Protein AF-A0A1V5XHZ7-F1 (afdb_monomer)

Radius of gyration: 40.71 Å; Cα contacts (8 Å, |Δi|>4): 1053; chains: 1; bounding box: 99×70×118 Å

Structure (mmCIF, N/CA/C/O backbone):
data_AF-A0A1V5XHZ7-F1
#
_entry.id   AF-A0A1V5XHZ7-F1
#
loop_
_atom_site.group_PDB
_atom_site.id
_atom_site.type_symbol
_atom_site.label_atom_id
_atom_site.label_alt_id
_atom_site.label_comp_id
_atom_site.label_asym_id
_atom_site.label_entity_id
_atom_site.label_seq_id
_atom_site.pdbx_PDB_ins_code
_atom_site.Cartn_x
_atom_site.Cartn_y
_atom_site.Cartn_z
_atom_site.occupancy
_atom_site.B_iso_or_equiv
_atom_site.auth_seq_id
_atom_site.auth_comp_id
_atom_site.auth_asym_id
_atom_site.auth_atom_id
_atom_site.pdbx_PDB_model_num
ATOM 1 N N . MET A 1 1 ? -39.349 9.973 28.397 1.00 45.41 1 MET A N 1
ATOM 2 C CA . MET A 1 1 ? -38.294 10.112 27.372 1.00 45.41 1 MET A CA 1
ATOM 3 C C . MET A 1 1 ? -36.966 10.119 28.105 1.00 45.41 1 MET A C 1
ATOM 5 O O . MET A 1 1 ? -36.845 10.877 29.059 1.00 45.41 1 MET A O 1
ATOM 9 N N . SER A 1 2 ? -36.034 9.236 27.753 1.00 59.47 2 SER A N 1
ATOM 10 C CA . SER A 1 2 ? -34.676 9.248 28.309 1.00 59.47 2 SER A CA 1
ATOM 11 C C . SER A 1 2 ? -33.968 10.544 27.905 1.00 59.47 2 SER A C 1
ATOM 13 O O . SER A 1 2 ? -34.067 10.962 26.751 1.00 59.47 2 SER A O 1
ATOM 15 N N . LYS A 1 3 ? -33.301 11.202 28.858 1.00 76.62 3 LYS A N 1
ATOM 16 C CA . LYS A 1 3 ? -32.511 12.414 28.608 1.00 76.62 3 LYS A CA 1
ATOM 17 C C . LYS A 1 3 ? -31.361 12.062 27.656 1.00 76.62 3 LYS A C 1
ATOM 19 O O . LYS A 1 3 ? -30.705 11.044 27.858 1.00 76.62 3 LYS A O 1
ATOM 24 N N . LYS A 1 4 ? -31.175 12.858 26.599 1.00 82.38 4 LYS A N 1
ATOM 25 C CA . LYS A 1 4 ? -30.063 12.712 25.648 1.00 82.38 4 LYS A CA 1
ATOM 26 C C . LYS A 1 4 ? -28.879 13.544 26.131 1.00 82.38 4 LYS A C 1
ATOM 28 O O . LYS A 1 4 ? -29.085 14.640 26.654 1.00 82.38 4 LYS A O 1
ATOM 33 N N . TYR A 1 5 ? -27.671 13.032 25.934 1.00 84.88 5 TYR A N 1
ATOM 34 C CA . TYR A 1 5 ? -26.432 13.706 26.316 1.00 84.88 5 TYR A CA 1
ATOM 35 C C . TYR A 1 5 ? -25.503 13.812 25.112 1.00 84.88 5 TYR A C 1
ATOM 37 O O . TYR A 1 5 ? -25.312 12.839 24.392 1.00 84.88 5 TYR A O 1
ATOM 45 N N . ASP A 1 6 ? -24.874 14.971 24.927 1.00 80.25 6 ASP A N 1
ATOM 46 C CA . ASP A 1 6 ? -23.949 15.185 23.805 1.00 80.25 6 ASP A CA 1
ATOM 47 C C . ASP A 1 6 ? -22.557 14.579 24.060 1.00 80.25 6 ASP A C 1
ATOM 49 O O . ASP A 1 6 ? -21.794 14.327 23.127 1.00 80.25 6 ASP A O 1
ATOM 53 N N . THR A 1 7 ? -22.190 14.363 25.329 1.00 87.19 7 THR A N 1
ATOM 54 C CA . THR A 1 7 ? -20.876 13.836 25.726 1.00 87.19 7 THR A CA 1
ATOM 55 C C . THR A 1 7 ? -20.964 12.953 26.966 1.00 87.19 7 THR A C 1
ATOM 57 O O . THR A 1 7 ? -21.851 13.122 27.806 1.00 87.19 7 THR A O 1
ATOM 60 N N . PHE A 1 8 ? -19.986 12.056 27.131 1.00 89.88 8 PHE A N 1
ATOM 61 C CA . PHE A 1 8 ? -19.847 11.265 28.355 1.00 89.88 8 PHE A CA 1
ATOM 62 C C . PHE A 1 8 ? -19.618 12.137 29.596 1.00 89.88 8 PHE A C 1
ATOM 64 O O . PHE A 1 8 ? -20.150 11.830 30.658 1.00 89.88 8 PHE A O 1
ATOM 71 N N . SER A 1 9 ? -18.898 13.257 29.462 1.00 91.94 9 SER A N 1
ATOM 72 C CA . SER A 1 9 ? -18.731 14.232 30.546 1.00 91.94 9 SER A CA 1
ATOM 73 C C . SER A 1 9 ? -20.078 14.775 31.025 1.00 91.94 9 SER A C 1
ATOM 75 O O . SER A 1 9 ? -20.360 14.705 32.215 1.00 91.94 9 SER A O 1
ATOM 77 N N . ALA A 1 10 ? -20.942 15.222 30.106 1.00 90.88 10 ALA A N 1
ATOM 78 C CA . ALA A 1 10 ? -22.274 15.730 30.448 1.00 90.88 10 ALA A CA 1
ATOM 79 C C . ALA A 1 10 ? -23.165 14.647 31.082 1.00 90.88 10 ALA A C 1
ATOM 81 O O . ALA A 1 10 ? -23.941 14.925 31.993 1.00 90.88 10 ALA A O 1
ATOM 82 N N . TYR A 1 11 ? -23.035 13.398 30.623 1.00 91.81 11 TYR A N 1
ATOM 83 C CA . TYR A 1 11 ? -23.713 12.258 31.237 1.00 91.81 11 TYR A CA 1
ATOM 84 C C . TYR A 1 11 ? -23.243 12.022 32.684 1.00 91.81 11 TYR A C 1
ATOM 86 O O . TYR A 1 11 ? -24.068 11.843 33.579 1.00 91.81 11 TYR A O 1
ATOM 94 N N . LEU A 1 12 ? -21.930 12.049 32.939 1.00 93.06 12 LEU A N 1
ATOM 95 C CA . LEU A 1 12 ? -21.376 11.886 34.287 1.00 93.06 12 LEU A CA 1
ATOM 96 C C . LEU A 1 12 ? -21.753 13.044 35.221 1.00 93.06 12 LEU A C 1
ATOM 98 O O . LEU A 1 12 ? -22.102 12.786 36.373 1.00 93.06 12 LEU A O 1
ATOM 102 N N . GLU A 1 13 ? -21.707 14.288 34.734 1.00 92.56 13 GLU A N 1
ATOM 103 C CA . GLU A 1 13 ? -22.098 15.485 35.495 1.00 92.56 13 GLU A CA 1
ATOM 104 C C . GLU A 1 13 ? -23.548 15.423 35.966 1.00 92.56 13 GLU A C 1
ATOM 106 O O . GLU A 1 13 ? -23.842 15.895 37.053 1.00 92.56 13 GLU A O 1
ATOM 111 N N . ASP A 1 14 ? -24.444 14.819 35.189 1.00 92.19 14 ASP A N 1
ATOM 112 C CA . ASP A 1 14 ? -25.862 14.738 35.534 1.00 92.19 14 ASP A CA 1
ATOM 113 C C . ASP A 1 14 ? -26.191 13.490 36.367 1.00 92.19 14 ASP A C 1
ATOM 115 O O . ASP A 1 14 ? -26.808 13.576 37.428 1.00 92.19 14 ASP A O 1
ATOM 119 N N . VAL A 1 15 ? -25.759 12.309 35.914 1.00 92.88 15 VAL A N 1
ATOM 120 C CA . VAL A 1 15 ? -26.162 11.027 36.519 1.00 92.88 15 VAL A CA 1
ATOM 121 C C . VAL A 1 15 ? -25.348 10.700 37.772 1.00 92.88 15 VAL A C 1
ATOM 123 O O . VAL A 1 15 ? -25.866 10.096 38.713 1.00 92.88 15 VAL A O 1
ATOM 126 N N . TYR A 1 16 ? -24.077 11.110 37.813 1.00 94.06 16 TYR A N 1
ATOM 127 C CA . TYR A 1 16 ? -23.138 10.784 38.891 1.00 94.06 16 TYR A CA 1
ATOM 128 C C . TYR A 1 16 ? -22.753 11.997 39.750 1.00 94.06 16 TYR A C 1
ATOM 130 O O . TYR A 1 16 ? -21.851 11.877 40.587 1.00 94.06 16 TYR A O 1
ATOM 138 N N . TYR A 1 17 ? -23.479 13.120 39.623 1.00 95.25 17 TYR A N 1
ATOM 139 C CA . TYR A 1 17 ? -23.214 14.385 40.321 1.00 95.25 17 TYR A CA 1
ATOM 140 C C . TYR A 1 17 ? -22.891 14.196 41.808 1.00 95.25 17 TYR A C 1
ATOM 142 O O . TYR A 1 17 ? -21.782 14.471 42.258 1.00 95.25 17 TYR A O 1
ATOM 150 N N . ASN A 1 18 ? -23.840 13.639 42.569 1.00 95.44 18 ASN A N 1
ATOM 151 C CA . ASN A 1 18 ? -23.733 13.505 44.026 1.00 95.44 18 ASN A CA 1
ATOM 152 C C . ASN A 1 18 ? -22.539 12.644 44.459 1.00 95.44 18 ASN A C 1
ATOM 154 O O . ASN A 1 18 ? -21.919 12.890 45.495 1.00 95.44 18 ASN A O 1
ATOM 158 N N . GLN A 1 19 ? -22.218 11.615 43.674 1.00 95.44 19 GLN A N 1
ATOM 159 C CA . GLN A 1 19 ? -21.142 10.687 44.000 1.00 95.44 19 GLN A CA 1
ATOM 160 C C . GLN A 1 19 ? -19.781 11.344 43.754 1.00 95.44 19 GLN A C 1
ATOM 162 O O . GLN A 1 19 ? -18.896 11.248 44.603 1.00 95.44 19 GLN A O 1
ATOM 167 N N . LEU A 1 20 ? -19.635 12.067 42.639 1.00 95.06 20 LEU A N 1
ATOM 168 C CA . LEU A 1 20 ? -18.445 12.864 42.338 1.00 95.06 20 LEU A CA 1
ATOM 169 C C . LEU A 1 20 ? -18.274 14.003 43.352 1.00 95.06 20 LEU A C 1
ATOM 171 O O . LEU A 1 20 ? -17.201 14.126 43.943 1.00 95.06 20 LEU A O 1
ATOM 175 N N . PHE A 1 21 ? -19.345 14.744 43.650 1.00 96.00 21 PHE A N 1
ATOM 176 C CA . PHE A 1 21 ? -19.362 15.809 44.656 1.00 96.00 21 PHE A CA 1
ATOM 177 C C . PHE A 1 21 ? -18.868 15.301 46.018 1.00 96.00 21 PHE A C 1
ATOM 179 O O . PHE A 1 21 ? -17.990 15.899 46.639 1.00 96.00 21 PHE A O 1
ATOM 186 N N . SER A 1 22 ? -19.359 14.139 46.465 1.00 94.88 22 SER A N 1
ATOM 187 C CA . SER A 1 22 ? -18.933 13.516 47.725 1.00 94.88 22 SER A CA 1
ATOM 188 C C . SER A 1 22 ? -17.442 13.155 47.741 1.00 94.88 22 SER A C 1
ATOM 190 O O . SER A 1 22 ? -16.767 13.360 48.756 1.00 94.88 22 SER A O 1
ATOM 192 N N . LYS A 1 23 ? -16.898 12.650 46.625 1.00 94.88 23 LYS A N 1
ATOM 193 C CA . LYS A 1 23 ? -15.469 12.317 46.498 1.00 94.88 23 LYS A CA 1
ATOM 194 C C . LYS A 1 23 ? -14.585 13.560 46.522 1.00 94.88 23 LYS A C 1
ATOM 196 O O . LYS A 1 23 ? -13.562 13.547 47.204 1.00 94.88 23 LYS A O 1
ATOM 201 N N . ILE A 1 24 ? -14.998 14.625 45.837 1.00 94.56 24 ILE A N 1
ATOM 202 C CA . ILE A 1 24 ? -14.293 15.912 45.821 1.00 94.56 24 ILE A CA 1
ATOM 203 C C . ILE A 1 24 ? -14.325 16.545 47.214 1.00 94.56 24 ILE A C 1
ATOM 205 O O . ILE A 1 24 ? -13.273 16.874 47.757 1.00 94.56 24 ILE A O 1
ATOM 209 N N . LYS A 1 25 ? -15.503 16.624 47.847 1.00 94.19 25 LYS A N 1
ATOM 210 C CA . LYS A 1 25 ? -15.659 17.168 49.206 1.00 94.19 25 LYS A CA 1
ATOM 211 C C . LYS A 1 25 ? -14.789 16.419 50.218 1.00 94.19 25 LYS A C 1
ATOM 213 O O . LYS A 1 25 ? -14.113 17.037 51.036 1.00 94.19 25 LYS A O 1
ATOM 218 N N . SER A 1 26 ? -14.748 15.089 50.119 1.00 93.12 26 SER A N 1
ATOM 219 C CA . SER A 1 26 ? -13.897 14.242 50.962 1.00 93.12 26 SER A CA 1
ATOM 220 C C . SER A 1 26 ? -12.403 14.504 50.733 1.00 93.12 26 SER A C 1
ATOM 222 O O . SER A 1 26 ? -11.620 14.474 51.680 1.00 93.12 26 SER A O 1
ATOM 224 N N . TYR A 1 27 ? -11.985 14.768 49.493 1.00 93.06 27 TYR A N 1
ATOM 225 C CA . TYR A 1 27 ? -10.601 15.128 49.190 1.00 93.06 27 TYR A CA 1
ATOM 226 C C . TYR A 1 27 ? -10.213 16.487 49.771 1.00 93.06 27 TYR A C 1
ATOM 228 O O . TYR A 1 27 ? -9.168 16.572 50.416 1.00 93.06 27 TYR A O 1
ATOM 236 N N . LEU A 1 28 ? -11.062 17.508 49.604 1.00 91.19 28 LEU A N 1
ATOM 237 C CA . LEU A 1 28 ? -10.835 18.843 50.165 1.00 91.19 28 LEU A CA 1
ATOM 238 C C . LEU A 1 28 ? -10.710 18.787 51.690 1.00 91.19 28 LEU A C 1
ATOM 240 O O . LEU A 1 28 ? -9.737 19.293 52.239 1.00 91.19 28 LEU A O 1
ATOM 244 N N . TYR A 1 29 ? -11.625 18.084 52.366 1.00 89.31 29 TYR A N 1
ATOM 245 C CA . TYR A 1 29 ? -11.592 17.934 53.823 1.00 89.31 29 TYR A CA 1
ATOM 246 C C . TYR A 1 29 ? -10.293 17.278 54.321 1.00 89.31 29 TYR A C 1
ATOM 248 O O . TYR A 1 29 ? -9.683 17.738 55.282 1.00 89.31 29 TYR A O 1
ATOM 256 N N . ASN A 1 30 ? -9.829 16.225 53.643 1.00 88.69 30 ASN A N 1
ATOM 257 C CA . ASN A 1 30 ? -8.633 15.486 54.056 1.00 88.69 30 ASN A CA 1
ATOM 258 C C . ASN A 1 30 ? -7.310 16.187 53.696 1.00 88.69 30 ASN A C 1
ATOM 260 O O . ASN A 1 30 ? -6.269 15.823 54.244 1.00 88.69 30 ASN A O 1
ATOM 264 N N . ASN A 1 31 ? -7.323 17.156 52.772 1.00 87.38 31 ASN A N 1
ATOM 265 C CA . ASN A 1 31 ? -6.112 17.796 52.244 1.00 87.38 31 ASN A CA 1
ATOM 266 C C . ASN A 1 31 ? -6.076 19.320 52.426 1.00 87.38 31 ASN A C 1
ATOM 268 O O . ASN A 1 31 ? -5.129 19.943 51.952 1.00 87.38 31 ASN A O 1
ATOM 272 N N . GLN A 1 32 ? -7.032 19.916 53.147 1.00 78.88 32 GLN A N 1
ATOM 273 C CA . GLN A 1 32 ? -7.149 21.370 53.328 1.00 78.88 32 GLN A CA 1
ATOM 274 C C . GLN A 1 32 ? -5.821 22.039 53.724 1.00 78.88 32 GLN A C 1
ATOM 276 O O . GLN A 1 32 ? -5.441 23.040 53.135 1.00 78.88 32 GLN A O 1
ATOM 281 N N . GLY A 1 33 ? -5.064 21.451 54.658 1.00 76.88 33 GLY A N 1
ATOM 282 C CA . GLY A 1 33 ? -3.782 22.009 55.117 1.00 76.88 33 GLY A CA 1
ATOM 283 C C . GLY A 1 33 ? -2.599 21.862 54.148 1.00 76.88 33 GLY A C 1
ATOM 284 O O . GLY A 1 33 ? -1.505 22.318 54.465 1.00 76.88 33 GLY A O 1
ATOM 285 N N . ARG A 1 34 ? -2.773 21.181 53.008 1.00 82.12 34 ARG A N 1
ATOM 286 C CA . ARG A 1 34 ? -1.736 20.985 51.974 1.00 82.12 34 ARG A CA 1
ATOM 287 C C . ARG A 1 34 ? -2.041 21.721 50.672 1.00 82.12 34 ARG A C 1
ATOM 289 O O . ARG A 1 34 ? -1.159 21.808 49.825 1.00 82.12 34 ARG A O 1
ATOM 296 N N . MET A 1 35 ? -3.274 22.188 50.494 1.00 82.31 35 MET A N 1
ATOM 297 C CA . MET A 1 35 ? -3.708 22.868 49.279 1.00 82.31 35 MET A CA 1
ATOM 298 C C . MET A 1 35 ? -3.487 24.373 49.423 1.00 82.31 35 MET A C 1
ATOM 300 O O . MET A 1 35 ? -3.875 24.958 50.431 1.00 82.31 35 MET A O 1
ATOM 304 N N . ASP A 1 36 ? -2.898 25.004 48.409 1.00 83.44 36 ASP A N 1
ATOM 305 C CA . ASP A 1 36 ? -2.856 26.464 48.325 1.00 83.44 36 ASP A CA 1
ATOM 306 C C . ASP A 1 36 ? -4.180 26.972 47.747 1.00 83.44 36 ASP A C 1
ATOM 308 O O . ASP A 1 36 ? -4.383 27.005 46.535 1.00 83.44 36 ASP A O 1
ATOM 312 N N . LEU A 1 37 ? -5.115 27.281 48.645 1.00 85.38 37 LEU A N 1
ATOM 313 C CA . LEU A 1 37 ? -6.433 27.835 48.321 1.00 85.38 37 LEU A CA 1
ATOM 314 C C . LEU A 1 37 ? -6.511 29.335 48.632 1.00 85.38 37 LEU A C 1
ATOM 316 O O . LEU A 1 37 ? -7.604 29.888 48.695 1.00 85.38 37 LEU A O 1
ATOM 320 N N . SER A 1 38 ? -5.373 29.986 48.885 1.00 85.19 38 SER A N 1
ATOM 321 C CA . SER A 1 38 ? -5.339 31.391 49.279 1.00 85.19 38 SER A CA 1
ATOM 322 C C . SER A 1 38 ? -5.752 32.314 48.126 1.00 85.19 38 SER A C 1
ATOM 324 O O . SER A 1 38 ? -5.440 32.072 46.960 1.00 85.19 38 SER A O 1
ATOM 326 N N . THR A 1 39 ? -6.450 33.404 48.444 1.00 87.69 39 THR A N 1
ATOM 327 C CA . THR A 1 39 ? -6.764 34.468 47.479 1.00 87.69 39 THR A CA 1
ATOM 328 C C . THR A 1 39 ? -6.309 35.825 48.000 1.00 87.69 39 THR A C 1
ATOM 330 O O . THR A 1 39 ? -5.878 35.980 49.146 1.00 87.69 39 THR A O 1
ATOM 333 N N . SER A 1 40 ? -6.403 36.862 47.162 1.00 85.81 40 SER A N 1
ATOM 334 C CA . SER A 1 40 ? -6.076 38.226 47.587 1.00 85.81 40 SER A CA 1
ATOM 335 C C . SER A 1 40 ? -6.989 38.757 48.698 1.00 85.81 40 SER A C 1
ATOM 337 O O . SER A 1 40 ? -6.543 39.611 49.470 1.00 85.81 40 SER A O 1
ATOM 339 N N . ALA A 1 41 ? -8.239 38.281 48.760 1.00 85.38 41 ALA A N 1
ATOM 340 C CA . ALA A 1 41 ? -9.219 38.646 49.784 1.00 85.38 41 ALA A CA 1
ATOM 341 C C . ALA A 1 41 ? -9.085 37.768 51.040 1.00 85.38 41 ALA A C 1
ATOM 343 O O . ALA A 1 41 ? -9.129 38.278 52.160 1.00 85.38 41 ALA A O 1
ATOM 344 N N . VAL A 1 42 ? -8.816 36.466 50.862 1.00 87.38 42 VAL A N 1
ATOM 345 C CA . VAL A 1 42 ? -8.682 35.492 51.956 1.00 87.38 42 VAL A CA 1
ATOM 346 C C . VAL A 1 42 ? -7.303 34.808 51.901 1.00 87.38 42 VAL A C 1
ATOM 348 O O . VAL A 1 42 ? -7.167 33.729 51.324 1.00 87.38 42 VAL A O 1
ATOM 351 N N . PRO A 1 43 ? -6.252 35.412 52.498 1.00 84.00 43 PRO A N 1
ATOM 352 C CA . PRO A 1 43 ? -4.900 34.848 52.456 1.00 84.00 43 PRO A CA 1
ATOM 353 C C . PRO A 1 43 ? -4.717 33.581 53.304 1.00 84.00 43 PRO A C 1
ATOM 355 O O . PRO A 1 43 ? -3.845 32.776 53.000 1.00 84.00 43 PRO A O 1
ATOM 358 N N . ASP A 1 44 ? -5.511 33.419 54.368 1.00 84.75 44 ASP A N 1
ATOM 359 C CA . ASP A 1 44 ? -5.467 32.270 55.286 1.00 84.75 44 ASP A CA 1
ATOM 360 C C . ASP A 1 44 ? -6.897 31.739 55.529 1.00 84.75 44 ASP A C 1
ATOM 362 O O . ASP A 1 44 ? -7.601 32.219 56.431 1.00 84.75 44 ASP A O 1
ATOM 366 N N . PRO A 1 45 ? -7.389 30.828 54.665 1.00 85.44 45 PRO A N 1
ATOM 367 C CA . PRO A 1 45 ? -8.752 30.305 54.740 1.00 85.44 45 PRO A CA 1
ATOM 368 C C . PRO A 1 45 ? -8.985 29.447 55.991 1.00 85.44 45 PRO A C 1
ATOM 370 O O . PRO A 1 45 ? -8.357 28.404 56.168 1.00 85.44 45 PRO A O 1
ATOM 373 N N . SER A 1 46 ? -9.948 29.831 56.835 1.00 85.94 46 SER A N 1
ATOM 374 C CA . SER A 1 46 ? -10.371 29.028 57.995 1.00 85.94 46 SER A CA 1
ATOM 375 C C . SER A 1 46 ? -11.586 28.142 57.709 1.00 85.94 46 SER A C 1
ATOM 377 O O . SER A 1 46 ? -11.803 27.147 58.403 1.00 85.94 46 SER A O 1
ATOM 379 N N . TYR A 1 47 ? -12.352 28.478 56.672 1.00 86.88 47 TYR A N 1
ATOM 380 C CA . TYR A 1 47 ? -13.468 27.711 56.134 1.00 86.88 47 TYR A CA 1
ATOM 381 C C . TYR A 1 47 ? -13.204 27.385 54.665 1.00 86.88 47 TYR A C 1
ATOM 383 O O . TYR A 1 47 ? -12.764 28.255 53.914 1.00 86.88 47 TYR A O 1
ATOM 391 N N . VAL A 1 48 ? -13.464 26.138 54.270 1.00 89.50 48 VAL A N 1
ATOM 392 C CA . VAL A 1 48 ? -13.318 25.650 52.894 1.00 89.50 48 VAL A CA 1
ATOM 393 C C . VAL A 1 48 ? -14.480 24.707 52.606 1.00 89.50 48 VAL A C 1
ATOM 395 O O . VAL A 1 48 ? -14.613 23.667 53.256 1.00 89.50 48 VAL A O 1
ATOM 398 N N . GLU A 1 49 ? -15.304 25.043 51.620 1.00 91.44 49 GLU A N 1
ATOM 399 C CA . GLU A 1 49 ? -16.412 24.204 51.173 1.00 91.44 49 GLU A CA 1
ATOM 400 C C . GLU A 1 49 ? -16.457 24.101 49.645 1.00 91.44 49 GLU A C 1
ATOM 402 O O . GLU A 1 49 ? -16.180 25.048 48.916 1.00 91.44 49 GLU A O 1
ATOM 407 N N . LEU A 1 50 ? -16.802 22.913 49.147 1.00 94.00 50 LEU A N 1
ATOM 408 C CA . LEU A 1 50 ? -17.098 22.718 47.734 1.00 94.00 50 LEU A CA 1
ATOM 409 C C . LEU A 1 50 ? -18.441 23.378 47.404 1.00 94.00 50 LEU A C 1
ATOM 411 O O . LEU A 1 50 ? -19.455 22.968 47.967 1.00 94.00 50 LEU A O 1
ATOM 415 N N . SER A 1 51 ? -18.435 24.331 46.475 1.00 93.81 51 SER A N 1
ATOM 416 C CA . SER A 1 51 ? -19.644 24.973 45.954 1.00 93.81 51 SER A CA 1
ATOM 417 C C . SER A 1 51 ? -20.253 24.132 44.828 1.00 93.81 51 SER A C 1
ATOM 419 O O . SER A 1 51 ? -21.369 23.628 44.952 1.00 93.81 51 SER A O 1
ATOM 421 N N . ASP A 1 52 ? -19.478 23.893 43.769 1.00 94.81 52 ASP A N 1
ATOM 422 C CA . ASP A 1 52 ? -19.878 23.112 42.593 1.00 94.81 52 ASP A CA 1
ATOM 423 C C . ASP A 1 52 ? -18.632 22.516 41.911 1.00 94.81 52 ASP A C 1
ATOM 425 O O . ASP A 1 52 ? -17.492 22.738 42.335 1.00 94.81 52 ASP A O 1
ATOM 429 N N . PHE A 1 53 ? -18.811 21.730 40.855 1.00 95.50 53 PHE A N 1
ATOM 430 C CA . PHE A 1 53 ? -17.718 21.252 40.026 1.00 95.50 53 PHE A CA 1
ATOM 431 C C . PHE A 1 53 ? -18.120 21.121 38.558 1.00 95.50 53 PHE A C 1
ATOM 433 O O . PHE A 1 53 ? -19.276 20.905 38.211 1.00 95.50 53 PHE A O 1
ATOM 440 N N . LYS A 1 54 ? -17.114 21.162 37.683 1.00 95.00 54 LYS A N 1
ATOM 441 C CA . LYS A 1 54 ? -17.269 20.903 36.253 1.00 95.00 54 LYS A CA 1
ATOM 442 C C . LYS A 1 54 ? -16.275 19.856 35.771 1.00 95.00 54 LYS A C 1
ATOM 444 O O . LYS A 1 54 ? -15.082 19.934 36.068 1.00 95.00 54 LYS A O 1
ATOM 449 N N . ILE A 1 55 ? -16.740 18.882 35.001 1.00 93.81 55 ILE A N 1
ATOM 450 C CA . ILE A 1 55 ? -15.899 17.908 34.310 1.00 93.81 55 ILE A CA 1
ATOM 451 C C . ILE A 1 55 ? -15.292 18.582 33.079 1.00 93.81 55 ILE A C 1
ATOM 453 O O . ILE A 1 55 ? -15.966 18.909 32.104 1.00 93.81 55 ILE A O 1
ATOM 457 N N . MET A 1 56 ? -13.975 18.751 33.110 1.00 92.50 56 MET A N 1
ATOM 458 C CA . MET A 1 56 ? -13.215 19.382 32.029 1.00 92.50 56 MET A CA 1
ATOM 459 C C . MET A 1 56 ? -12.810 18.382 30.942 1.00 92.50 56 MET A C 1
ATOM 461 O O . MET A 1 56 ? -12.556 18.776 29.806 1.00 92.50 56 MET A O 1
ATOM 465 N N . GLY A 1 57 ? -12.759 17.088 31.266 1.00 88.69 57 GLY A N 1
ATOM 466 C CA . GLY A 1 57 ? -12.427 16.039 30.307 1.00 88.69 57 GLY A CA 1
ATOM 467 C C . GLY A 1 57 ? -12.429 14.643 30.918 1.00 88.69 57 GLY A C 1
ATOM 468 O O . GLY A 1 57 ? -12.361 14.481 32.138 1.00 88.69 57 GLY A O 1
ATOM 469 N N . VAL A 1 58 ? -12.488 13.635 30.052 1.00 90.12 58 VAL A N 1
ATOM 470 C CA . VAL A 1 58 ? -12.404 12.218 30.417 1.00 90.12 58 VAL A CA 1
ATOM 471 C C . VAL A 1 58 ? -11.385 11.556 29.499 1.00 90.12 58 VAL A C 1
ATOM 473 O O . VAL A 1 58 ? -11.539 11.603 28.280 1.00 90.12 58 VAL A O 1
ATOM 476 N N . ASN A 1 59 ? -10.352 10.955 30.087 1.00 88.69 59 ASN A N 1
ATOM 477 C CA . ASN A 1 59 ? -9.334 10.204 29.352 1.00 88.69 59 ASN A CA 1
ATOM 478 C C . ASN A 1 59 ? -9.594 8.714 29.532 1.00 88.69 59 ASN A C 1
ATOM 480 O O . ASN A 1 59 ? -9.568 8.229 30.664 1.00 88.69 59 ASN A O 1
ATOM 484 N N . PHE A 1 60 ? -9.871 8.015 28.435 1.00 89.62 60 PHE A N 1
ATOM 485 C CA . PHE A 1 60 ? -10.189 6.592 28.437 1.00 89.62 60 PHE A CA 1
ATOM 486 C C . PHE A 1 60 ? -8.967 5.742 28.118 1.00 89.62 60 PHE A C 1
ATOM 488 O O . PHE A 1 60 ? -8.176 6.092 27.241 1.00 89.62 60 PHE A O 1
ATOM 495 N N . HIS A 1 61 ? -8.893 4.597 28.790 1.00 85.06 61 HIS A N 1
ATOM 496 C CA . HIS A 1 61 ? -7.883 3.574 28.577 1.00 85.06 61 HIS A CA 1
ATOM 497 C C . HIS A 1 61 ? -8.551 2.240 28.211 1.00 85.06 61 HIS A C 1
ATOM 499 O O . HIS A 1 61 ? -9.616 1.876 28.727 1.00 85.06 61 HIS A O 1
ATOM 505 N N . GLU A 1 62 ? -7.938 1.522 27.277 1.00 80.62 62 GLU A N 1
ATOM 506 C CA . GLU A 1 62 ? -8.336 0.205 26.818 1.00 80.62 62 GLU A CA 1
ATOM 507 C C . GLU A 1 62 ? -8.155 -0.786 27.973 1.00 80.62 62 GLU A C 1
ATOM 509 O O . GLU A 1 62 ? -7.151 -0.807 28.680 1.00 80.62 62 GLU A O 1
ATOM 514 N N . SER A 1 63 ? -9.181 -1.596 28.183 1.00 77.19 63 SER A N 1
ATOM 515 C CA . SER A 1 63 ? -9.271 -2.637 29.208 1.00 77.19 63 SER A CA 1
ATOM 516 C C . SER A 1 63 ? -10.068 -3.806 28.623 1.00 77.19 63 SER A C 1
ATOM 518 O O . SER A 1 63 ? -10.415 -3.762 27.435 1.00 77.19 63 SER A O 1
ATOM 520 N N . ASP A 1 64 ? -10.379 -4.829 29.431 1.00 70.62 64 ASP A N 1
ATOM 521 C CA . ASP A 1 64 ? -11.242 -5.964 29.056 1.00 70.62 64 ASP A CA 1
ATOM 522 C C . ASP A 1 64 ? -12.459 -5.532 28.200 1.00 70.62 64 ASP A C 1
ATOM 524 O O . ASP A 1 64 ? -12.939 -4.399 28.309 1.00 70.62 64 ASP A O 1
ATOM 528 N N . THR A 1 65 ? -12.990 -6.434 27.363 1.00 70.81 65 THR A N 1
ATOM 529 C CA . THR A 1 65 ? -13.985 -6.116 26.308 1.00 70.81 65 THR A CA 1
ATOM 530 C C . THR A 1 65 ? -15.155 -5.251 26.771 1.00 70.81 65 THR A C 1
ATOM 532 O O . THR A 1 65 ? -15.528 -4.317 26.067 1.00 70.81 65 THR A O 1
ATOM 535 N N . ASP A 1 66 ? -15.677 -5.499 27.972 1.00 80.06 66 ASP A N 1
ATOM 536 C CA . ASP A 1 66 ? -16.884 -4.832 28.470 1.00 80.06 66 ASP A CA 1
ATOM 537 C C . ASP A 1 66 ? -16.563 -3.749 29.513 1.00 80.06 66 ASP A C 1
ATOM 539 O O . ASP A 1 66 ? -17.464 -3.067 29.996 1.00 80.06 66 ASP A O 1
ATOM 543 N N . LYS A 1 67 ? -15.297 -3.583 29.915 1.00 86.69 67 LYS A N 1
ATOM 544 C CA . LYS A 1 67 ? -14.908 -2.606 30.938 1.00 86.69 67 LYS A CA 1
ATOM 545 C C . LYS A 1 67 ? -14.481 -1.290 30.302 1.00 86.69 67 LYS A C 1
ATOM 547 O O . LYS A 1 67 ? -13.874 -1.246 29.231 1.00 86.69 67 LYS A O 1
ATOM 552 N N . ILE A 1 68 ? -14.807 -0.203 30.986 1.00 89.25 68 ILE A N 1
ATOM 553 C CA . ILE A 1 68 ? -14.233 1.113 30.748 1.00 89.25 68 ILE A CA 1
ATOM 554 C C . ILE A 1 68 ? -13.439 1.509 31.983 1.00 89.25 68 ILE A C 1
ATOM 556 O O . ILE A 1 68 ? -13.931 1.408 33.108 1.00 89.25 68 ILE A O 1
ATOM 560 N N . GLU A 1 69 ? -12.217 1.967 31.756 1.00 90.00 69 GLU A N 1
ATOM 561 C CA . GLU A 1 69 ? -11.374 2.587 32.767 1.00 90.00 69 GLU A CA 1
ATOM 562 C C . GLU A 1 69 ? -10.999 3.968 32.249 1.00 90.00 69 GLU A C 1
ATOM 564 O O . GLU A 1 69 ? -10.544 4.127 31.115 1.00 90.00 69 GLU A O 1
ATOM 569 N N . CYS A 1 70 ? -11.265 4.993 33.047 1.00 90.31 70 CYS A N 1
ATOM 570 C CA . CYS A 1 70 ? -10.973 6.358 32.665 1.00 90.31 70 CYS A CA 1
ATOM 571 C C . CYS A 1 70 ? -10.590 7.221 33.856 1.00 90.31 70 CYS A C 1
ATOM 573 O O . CYS A 1 70 ? -10.850 6.903 35.018 1.00 90.31 70 CYS A O 1
ATOM 575 N N . LYS A 1 71 ? -9.961 8.350 33.555 1.00 90.81 71 LYS A N 1
ATOM 576 C CA . LYS A 1 71 ? -9.670 9.389 34.532 1.00 90.81 71 LYS A CA 1
ATOM 577 C C . LYS A 1 71 ? -10.484 10.623 34.197 1.00 90.81 71 LYS A C 1
ATOM 579 O O . LYS A 1 71 ? -10.360 11.194 33.112 1.00 90.81 71 LYS A O 1
ATOM 584 N N . VAL A 1 72 ? -11.324 11.020 35.142 1.00 92.81 72 VAL A N 1
ATOM 585 C CA . VAL A 1 72 ? -12.181 12.198 35.037 1.00 92.81 72 VAL A CA 1
ATOM 586 C C . VAL A 1 72 ? -11.404 13.394 35.573 1.00 92.81 72 VAL A C 1
ATOM 588 O O . VAL A 1 72 ? -11.001 13.404 36.738 1.00 92.81 72 VAL A O 1
ATOM 591 N N . THR A 1 73 ? -11.170 14.390 34.721 1.00 93.62 73 THR A N 1
ATOM 592 C CA . THR A 1 73 ? -10.556 15.663 35.116 1.00 93.62 73 THR A CA 1
ATOM 593 C C . THR A 1 73 ? -11.650 16.629 35.526 1.00 93.62 73 THR A C 1
ATOM 595 O O . THR A 1 73 ? -12.551 16.917 34.736 1.00 93.62 73 THR A O 1
ATOM 598 N N . VAL A 1 74 ? -11.561 17.136 36.749 1.00 94.00 74 VAL A N 1
ATOM 599 C CA . VAL A 1 74 ? -12.584 17.986 37.352 1.00 94.00 74 VAL A CA 1
ATOM 600 C C . VAL A 1 74 ? -11.979 19.320 37.760 1.00 94.00 74 VAL A C 1
ATOM 602 O O . VAL A 1 74 ? -10.910 19.356 38.364 1.00 94.00 74 VAL A O 1
ATOM 605 N N . ARG A 1 75 ? -12.688 20.406 37.463 1.00 95.19 75 ARG A N 1
ATOM 606 C CA . ARG A 1 75 ? -12.461 21.729 38.035 1.00 95.19 75 ARG A CA 1
ATOM 607 C C . ARG A 1 75 ? -13.475 21.938 39.155 1.00 95.19 75 ARG A C 1
ATOM 609 O O . ARG A 1 75 ? -14.670 22.007 38.883 1.00 95.19 75 ARG A O 1
ATOM 616 N N . ALA A 1 76 ? -13.003 21.963 40.394 1.00 94.31 76 ALA A N 1
ATOM 617 C CA . ALA A 1 76 ? -13.829 22.176 41.576 1.00 94.31 76 ALA A CA 1
ATOM 618 C C . ALA A 1 76 ? -13.877 23.670 41.910 1.00 94.31 76 ALA A C 1
ATOM 620 O O . ALA A 1 76 ? -12.825 24.302 41.996 1.00 94.31 76 ALA A O 1
ATOM 621 N N . GLU A 1 77 ? -15.078 24.206 42.106 1.00 95.56 77 GLU A N 1
ATOM 622 C CA . GLU A 1 77 ? -15.326 25.585 42.525 1.00 95.56 77 GLU A CA 1
ATOM 623 C C . GLU A 1 77 ? -15.530 25.592 44.042 1.00 95.56 77 GLU A C 1
ATOM 625 O O . GLU A 1 77 ? -16.382 24.879 44.578 1.00 95.56 77 GLU A O 1
ATOM 630 N N . ILE A 1 78 ? -14.691 26.340 44.751 1.00 93.62 78 ILE A N 1
ATOM 631 C CA . ILE A 1 78 ? -14.529 26.244 46.201 1.00 93.62 78 ILE A CA 1
ATOM 632 C C . ILE A 1 78 ? -14.833 27.601 46.817 1.00 93.62 78 ILE A C 1
ATOM 634 O O . ILE A 1 78 ? -14.216 28.603 46.460 1.00 93.62 78 ILE A O 1
ATOM 638 N N . GLU A 1 79 ? -15.756 27.610 47.770 1.00 93.44 79 GLU A N 1
ATOM 639 C CA . GLU A 1 79 ? -16.010 28.758 48.627 1.00 93.44 79 GLU A CA 1
ATOM 640 C C . GLU A 1 79 ? -15.055 28.713 49.816 1.00 93.44 79 GLU A C 1
ATOM 642 O O . GLU A 1 79 ? -14.948 27.708 50.530 1.00 93.44 79 GLU A O 1
ATOM 647 N N . ILE A 1 80 ? -14.330 29.810 50.007 1.00 92.06 80 ILE A N 1
ATOM 648 C CA . ILE A 1 80 ? -13.401 29.978 51.114 1.00 92.06 80 ILE A CA 1
ATOM 649 C C . ILE A 1 80 ? -13.814 31.179 51.948 1.00 92.06 80 ILE A C 1
ATOM 651 O O . ILE A 1 80 ? -14.200 32.218 51.415 1.00 92.06 80 ILE A O 1
ATOM 655 N N . SER A 1 81 ? -13.674 31.061 53.263 1.00 90.25 81 SER A N 1
ATOM 656 C CA . SER A 1 81 ? -13.871 32.186 54.173 1.00 90.25 81 SER A CA 1
ATOM 657 C C . SER A 1 81 ? -12.772 32.215 55.221 1.00 90.25 81 SER A C 1
ATOM 659 O O . SER A 1 81 ? -12.276 31.180 55.672 1.00 90.25 81 SER A O 1
ATOM 661 N N . GLY A 1 82 ? -12.357 33.410 55.618 1.00 88.94 82 GLY A N 1
ATOM 662 C CA . GLY A 1 82 ? -11.250 33.566 56.548 1.00 88.94 82 GLY A CA 1
ATOM 663 C C . GLY A 1 82 ? -11.014 35.011 56.938 1.00 88.94 82 GLY A C 1
ATOM 664 O O . GLY A 1 82 ? -11.780 35.916 56.605 1.00 88.94 82 GLY A O 1
ATOM 665 N N . ARG A 1 83 ? -9.939 35.236 57.693 1.00 83.50 83 ARG A N 1
ATOM 666 C CA . ARG A 1 83 ? -9.590 36.578 58.154 1.00 83.50 83 ARG A CA 1
ATOM 667 C C . ARG A 1 83 ? -8.935 37.351 57.009 1.00 83.50 83 ARG A C 1
ATOM 669 O O . ARG A 1 83 ? -7.783 37.096 56.666 1.00 83.50 83 ARG A O 1
ATOM 676 N N . GLY A 1 84 ? -9.676 38.294 56.439 1.00 76.81 84 GLY A N 1
ATOM 677 C CA . GLY A 1 84 ? -9.185 39.223 55.431 1.00 76.81 84 GLY A CA 1
ATOM 678 C C . GLY A 1 84 ? -8.357 40.357 56.039 1.00 76.81 84 GLY A C 1
ATOM 679 O O . GLY A 1 84 ? -7.992 40.356 57.221 1.00 76.81 84 GLY A O 1
ATOM 680 N N . ARG A 1 85 ? -8.053 41.377 55.227 1.00 69.50 85 ARG A N 1
ATOM 681 C CA . ARG A 1 85 ? -7.224 42.519 55.668 1.00 69.50 85 ARG A CA 1
ATOM 682 C C . ARG A 1 85 ? -7.931 43.427 56.673 1.00 69.50 85 ARG A C 1
ATOM 684 O O . ARG A 1 85 ? -7.250 44.155 57.397 1.00 69.50 85 ARG A O 1
ATOM 691 N N . ARG A 1 86 ? -9.267 43.447 56.678 1.00 74.25 86 ARG A N 1
ATOM 692 C CA . ARG A 1 86 ? -10.070 44.333 57.538 1.00 74.25 86 ARG A CA 1
ATOM 693 C C . ARG A 1 86 ? -11.151 43.599 58.331 1.00 74.25 86 ARG A C 1
ATOM 695 O O . ARG A 1 86 ? -11.378 43.996 59.469 1.00 74.25 86 ARG A O 1
ATOM 702 N N . ASP A 1 87 ? -11.765 42.556 57.770 1.00 83.75 87 ASP A N 1
ATOM 703 C CA . ASP A 1 87 ? -12.849 41.792 58.410 1.00 83.75 87 ASP A CA 1
ATOM 704 C C . ASP A 1 87 ? -12.812 40.296 58.019 1.00 83.75 87 ASP A C 1
ATOM 706 O O . ASP A 1 87 ? -11.866 39.845 57.368 1.00 83.75 87 ASP A O 1
ATOM 710 N N . TYR A 1 88 ? -13.809 39.514 58.444 1.00 84.75 88 TYR A N 1
ATOM 711 C CA . TYR A 1 88 ? -14.071 38.169 57.934 1.00 84.75 88 TYR A CA 1
ATOM 712 C C . TYR A 1 88 ? -14.621 38.262 56.506 1.00 84.75 88 TYR A C 1
ATOM 714 O O . TYR A 1 88 ? -15.712 38.784 56.278 1.00 84.75 88 TYR A O 1
ATOM 722 N N . GLU A 1 89 ? -13.843 37.783 55.541 1.00 88.94 89 GLU A N 1
ATOM 723 C CA . GLU A 1 89 ? -14.139 37.882 54.111 1.00 88.94 89 GLU A CA 1
ATOM 724 C C . GLU A 1 89 ? -14.398 36.481 53.542 1.00 88.94 89 GLU A C 1
ATOM 726 O O . GLU A 1 89 ? -13.943 35.476 54.095 1.00 88.94 89 GLU A O 1
ATOM 731 N N . SER A 1 90 ? -15.173 36.410 52.458 1.00 87.94 90 SER A N 1
ATOM 732 C CA . SER A 1 90 ? -15.408 35.182 51.689 1.00 87.94 90 SER A CA 1
ATOM 733 C C . SER A 1 90 ? -15.069 35.426 50.225 1.00 87.94 90 SER A C 1
ATOM 735 O O . SER A 1 90 ? -15.289 36.529 49.723 1.00 87.94 90 SER A O 1
ATOM 737 N N . ASP A 1 91 ? -14.517 34.416 49.564 1.00 90.81 91 ASP A N 1
ATOM 738 C CA . ASP A 1 91 ? -14.095 34.471 48.166 1.00 90.81 91 ASP A CA 1
ATOM 739 C C . ASP A 1 91 ? -14.290 33.105 47.490 1.00 90.81 91 ASP A C 1
ATOM 741 O O . ASP A 1 91 ? -14.543 32.096 48.156 1.00 90.81 91 ASP A O 1
ATOM 745 N N . LEU A 1 92 ? -14.169 33.071 46.164 1.00 90.81 92 LEU A N 1
ATOM 746 C CA . LEU A 1 92 ? -14.209 31.848 45.368 1.00 90.81 92 LEU A CA 1
ATOM 747 C C . LEU A 1 92 ? -12.824 31.549 44.802 1.00 90.81 92 LEU A C 1
ATOM 749 O O . LEU A 1 92 ? -12.165 32.411 44.223 1.00 90.81 92 LEU A O 1
ATOM 753 N N . THR A 1 93 ? -12.405 30.298 44.922 1.00 92.31 93 THR A N 1
ATOM 754 C CA . THR A 1 93 ? -11.198 29.783 44.276 1.00 92.31 93 THR A CA 1
ATOM 755 C C . THR A 1 93 ? -11.515 28.489 43.537 1.00 92.31 93 THR A C 1
ATOM 757 O O . THR A 1 93 ? -12.590 27.909 43.694 1.00 92.31 93 THR A O 1
ATOM 760 N N . GLU A 1 94 ? -10.591 28.029 42.704 1.00 93.06 94 GLU A N 1
ATOM 761 C CA . GLU A 1 94 ? -10.748 26.785 41.960 1.00 93.06 94 GLU A CA 1
ATOM 762 C C . GLU A 1 94 ? -9.529 25.883 42.122 1.00 93.06 94 GLU A C 1
ATOM 764 O O . GLU A 1 94 ? -8.394 26.342 42.237 1.00 93.06 94 GLU A O 1
ATOM 769 N N . CYS A 1 95 ? -9.758 24.570 42.097 1.00 91.25 95 CYS A N 1
ATOM 770 C CA . CYS A 1 95 ? -8.672 23.606 41.974 1.00 91.25 95 CYS A CA 1
ATOM 771 C C . CYS A 1 95 ? -8.993 22.522 40.947 1.00 91.25 95 CYS A C 1
ATOM 773 O O . CYS A 1 95 ? -10.152 22.226 40.641 1.00 91.25 95 CYS A O 1
ATOM 775 N N . TRP A 1 96 ? -7.934 21.928 40.404 1.00 93.69 96 TRP A N 1
ATOM 776 C CA . TRP A 1 96 ? -8.026 20.868 39.412 1.00 93.69 96 TRP A CA 1
ATOM 777 C C . TRP A 1 96 ? -7.726 19.525 40.064 1.00 93.69 96 TRP A C 1
ATOM 779 O O . TRP A 1 96 ? -6.668 19.325 40.664 1.00 93.69 96 TRP A O 1
ATOM 789 N N . LEU A 1 97 ? -8.658 18.591 39.913 1.00 93.00 97 LEU A N 1
ATOM 790 C CA . LEU A 1 97 ? -8.587 17.256 40.484 1.00 93.00 97 LEU A CA 1
ATOM 791 C C . LEU A 1 97 ? -8.707 16.193 39.401 1.00 93.00 97 LEU A C 1
ATOM 793 O O . LEU A 1 97 ? -9.210 16.412 38.298 1.00 93.00 97 LEU A O 1
ATOM 797 N N . SER A 1 98 ? -8.242 15.004 39.743 1.00 92.81 98 SER A N 1
ATOM 798 C CA . SER A 1 98 ? -8.371 13.805 38.934 1.00 92.81 98 SER A CA 1
ATOM 799 C C . SER A 1 98 ? -9.050 12.703 39.722 1.00 92.81 98 SER A C 1
ATOM 801 O O . SER A 1 98 ? -8.670 12.429 40.856 1.00 92.81 98 SER A O 1
ATOM 803 N N . ILE A 1 99 ? -10.042 12.055 39.117 1.00 93.75 99 ILE A N 1
ATOM 804 C CA . ILE A 1 99 ? -10.817 10.992 39.757 1.00 93.75 99 ILE A CA 1
ATOM 805 C C . ILE A 1 99 ? -10.785 9.755 38.855 1.00 93.75 99 ILE A C 1
ATOM 807 O O . ILE A 1 99 ? -11.336 9.801 37.752 1.00 93.75 99 ILE A O 1
ATOM 811 N N . PRO A 1 100 ? -10.153 8.647 39.286 1.00 93.06 100 PRO A N 1
ATOM 812 C CA . PRO A 1 100 ? -10.258 7.374 38.586 1.00 93.06 100 PRO A CA 1
ATOM 813 C C . PRO A 1 100 ? -11.711 6.898 38.570 1.00 93.06 100 PRO A C 1
ATOM 815 O O . PRO A 1 100 ? -12.397 6.927 39.595 1.00 93.06 100 PRO A O 1
ATOM 818 N N . PHE A 1 101 ? -12.171 6.436 37.420 1.00 92.94 101 PHE A N 1
ATOM 819 C CA . PHE A 1 101 ? -13.519 5.945 37.199 1.00 92.94 101 PHE A CA 1
ATOM 820 C C . PHE A 1 101 ? -13.445 4.632 36.424 1.00 92.94 101 PHE A C 1
ATOM 822 O O . PHE A 1 101 ? -12.750 4.533 35.417 1.00 92.94 101 PHE A O 1
ATOM 829 N N . ALA A 1 102 ? -14.168 3.620 36.890 1.00 92.62 102 ALA A N 1
ATOM 830 C CA . ALA A 1 102 ? -14.281 2.347 36.196 1.00 92.62 102 ALA A CA 1
ATOM 831 C C . ALA A 1 102 ? -15.730 1.865 36.192 1.00 92.62 102 ALA A C 1
ATOM 833 O O . ALA A 1 102 ? -16.450 2.030 37.176 1.00 92.62 102 ALA A O 1
ATOM 834 N N . ALA A 1 103 ? -16.161 1.254 35.096 1.00 92.62 103 ALA A N 1
ATOM 835 C CA . ALA A 1 103 ? -17.494 0.677 34.971 1.00 92.62 103 ALA A CA 1
ATOM 836 C C . ALA A 1 103 ? -17.502 -0.451 33.936 1.00 92.62 103 ALA A C 1
ATOM 838 O O . ALA A 1 103 ? -16.610 -0.549 33.101 1.00 92.62 103 ALA A O 1
ATOM 839 N N . THR A 1 104 ? -18.527 -1.295 33.976 1.00 91.44 104 THR A N 1
ATOM 840 C CA . THR A 1 104 ? -18.854 -2.206 32.874 1.00 91.44 104 THR A CA 1
ATOM 841 C C . THR A 1 104 ? -19.843 -1.500 31.953 1.00 91.44 104 THR A C 1
ATOM 843 O O . THR A 1 104 ? -20.911 -1.092 32.403 1.00 91.44 104 THR A O 1
ATOM 846 N N . LEU A 1 105 ? -19.485 -1.323 30.686 1.00 89.31 105 LEU A N 1
ATOM 847 C CA . LEU A 1 105 ? -20.310 -0.691 29.665 1.00 89.31 105 LEU A CA 1
ATOM 848 C C . LEU A 1 105 ? -21.036 -1.785 28.869 1.00 89.31 105 LEU A C 1
ATOM 850 O O . LEU A 1 105 ? -20.498 -2.347 27.916 1.00 89.31 105 LEU A O 1
ATOM 854 N N . ARG A 1 106 ? -22.249 -2.119 29.319 1.00 84.62 106 ARG A N 1
ATOM 855 C CA . ARG A 1 106 ? -23.120 -3.119 28.692 1.00 84.62 106 ARG A CA 1
ATOM 856 C C . ARG A 1 106 ? -24.580 -2.811 29.004 1.00 84.62 106 ARG A C 1
ATOM 858 O O . ARG A 1 106 ? -25.014 -2.957 30.148 1.00 84.62 106 ARG A O 1
ATOM 865 N N . ASN A 1 107 ? -25.339 -2.406 27.990 1.00 81.12 107 ASN A N 1
ATOM 866 C CA . ASN A 1 107 ? -26.698 -1.879 28.114 1.00 81.12 107 ASN A CA 1
ATOM 867 C C . ASN A 1 107 ? -26.790 -0.820 29.225 1.00 81.12 107 ASN A C 1
ATOM 869 O O . ASN A 1 107 ? -27.618 -0.902 30.132 1.00 81.12 107 ASN A O 1
ATOM 873 N N . GLY A 1 108 ? -25.882 0.155 29.164 1.00 84.75 108 GLY A N 1
ATOM 874 C CA . GLY A 1 108 ? -25.688 1.158 30.206 1.00 84.75 108 GLY A CA 1
ATOM 875 C C . GLY A 1 108 ? -24.418 0.932 31.030 1.00 84.75 108 GLY A C 1
ATOM 876 O O . GLY A 1 108 ? -23.664 -0.016 30.805 1.00 84.75 108 GLY A O 1
ATOM 877 N N . LEU A 1 109 ? -24.173 1.818 32.000 1.00 90.31 109 LEU A N 1
ATOM 878 C CA . LEU A 1 109 ? -23.084 1.641 32.962 1.00 90.31 109 LEU A CA 1
ATOM 879 C C . LEU A 1 109 ? -23.530 0.749 34.119 1.00 90.31 109 LEU A C 1
ATOM 881 O O . LEU A 1 109 ? -24.468 1.070 34.847 1.00 90.31 109 LEU A O 1
ATOM 885 N N . GLN A 1 110 ? -22.802 -0.341 34.319 1.00 90.31 110 GLN A N 1
ATOM 886 C CA . GLN A 1 110 ? -22.975 -1.277 35.420 1.00 90.31 110 GLN A CA 1
ATOM 887 C C . GLN A 1 110 ? -21.710 -1.322 36.278 1.00 90.31 110 GLN A C 1
ATOM 889 O O . GLN A 1 110 ? -20.620 -0.980 35.824 1.00 90.31 110 GLN A O 1
ATOM 894 N N . GLN A 1 111 ? -21.842 -1.777 37.526 1.00 91.12 111 GLN A N 1
ATOM 895 C CA . GLN A 1 111 ? -20.708 -1.983 38.440 1.00 91.12 111 GLN A CA 1
ATOM 896 C C . GLN A 1 111 ? -19.784 -0.756 38.570 1.00 91.12 111 GLN A C 1
ATOM 898 O O . GLN A 1 111 ? -18.560 -0.892 38.607 1.00 91.12 111 GLN A O 1
ATOM 903 N N . VAL A 1 112 ? -20.368 0.444 38.622 1.00 92.94 112 VAL A N 1
ATOM 904 C CA . VAL A 1 112 ? -19.605 1.695 38.659 1.00 92.94 112 VAL A CA 1
ATOM 905 C C . VAL A 1 112 ? -18.757 1.792 39.925 1.00 92.94 112 VAL A C 1
ATOM 907 O O . VAL A 1 112 ? -19.234 1.588 41.042 1.00 92.94 112 VAL A O 1
ATOM 910 N N . ARG A 1 113 ? -17.483 2.134 39.738 1.00 92.94 113 ARG A N 1
ATOM 911 C CA . ARG A 1 113 ? -16.488 2.366 40.780 1.00 92.94 113 ARG A CA 1
ATOM 912 C C . ARG A 1 113 ? -15.867 3.738 40.573 1.00 92.94 113 ARG A C 1
ATOM 914 O O . ARG A 1 113 ? -15.175 3.974 39.588 1.00 92.94 113 ARG A O 1
ATOM 921 N N . ILE A 1 114 ? -16.085 4.619 41.542 1.00 93.81 114 ILE A N 1
ATOM 922 C CA . ILE A 1 114 ? -15.471 5.946 41.583 1.00 93.81 114 ILE A CA 1
ATOM 923 C C . ILE A 1 114 ? -14.361 5.920 42.633 1.00 93.81 114 ILE A C 1
ATOM 925 O O . ILE A 1 114 ? -14.613 5.688 43.824 1.00 93.81 114 ILE A O 1
ATOM 929 N N . GLY A 1 115 ? -13.130 6.120 42.169 1.00 91.75 115 GLY A N 1
ATOM 930 C CA . GLY A 1 115 ? -11.915 6.118 42.971 1.00 91.75 115 GLY A CA 1
ATOM 931 C C . GLY A 1 115 ? -11.811 7.312 43.919 1.00 91.75 115 GLY A C 1
ATOM 932 O O . GLY A 1 115 ? -12.756 8.075 44.128 1.00 91.75 115 GLY A O 1
ATOM 933 N N . TYR A 1 116 ? -10.644 7.454 44.539 1.00 90.44 116 TYR A N 1
ATOM 934 C CA . TYR A 1 116 ? -10.322 8.627 45.348 1.00 90.44 116 TYR A CA 1
ATOM 935 C C . TYR A 1 116 ? -9.859 9.759 44.437 1.00 90.44 116 TYR A C 1
ATOM 937 O O . TYR A 1 116 ? -9.090 9.516 43.508 1.00 90.44 116 TYR A O 1
ATOM 945 N N . ALA A 1 117 ? -10.323 10.981 44.704 1.00 91.62 117 ALA A N 1
ATOM 946 C CA . ALA A 1 117 ? -9.792 12.142 44.011 1.00 91.62 117 ALA A CA 1
ATOM 947 C C . ALA A 1 117 ? -8.323 12.357 44.406 1.00 91.62 117 ALA A C 1
ATOM 949 O O . ALA A 1 117 ? -7.920 12.064 45.534 1.00 91.62 117 ALA A O 1
ATOM 950 N N . SER A 1 118 ? -7.535 12.852 43.464 1.00 90.38 118 SER A N 1
ATOM 951 C CA . SER A 1 118 ? -6.148 13.260 43.653 1.00 90.38 118 SER A CA 1
ATOM 952 C C . SER A 1 118 ? -5.916 14.610 42.989 1.00 90.38 118 SER A C 1
ATOM 954 O O . SER A 1 118 ? -6.715 15.040 42.153 1.00 90.38 118 SER A O 1
ATOM 956 N N . GLU A 1 119 ? -4.794 15.251 43.306 1.00 87.50 119 GLU A N 1
ATOM 957 C CA . GLU A 1 119 ? -4.325 16.415 42.559 1.00 87.50 119 GLU A CA 1
ATOM 958 C C . GLU A 1 119 ? -4.241 16.087 41.062 1.00 87.50 119 GLU A C 1
ATOM 960 O O . GLU A 1 119 ? -3.906 14.959 40.668 1.00 87.50 119 GLU A O 1
ATOM 965 N N . TYR A 1 120 ? -4.611 17.057 40.226 1.00 85.25 120 TYR A N 1
ATOM 966 C CA . TYR A 1 120 ? -4.528 16.892 38.788 1.00 85.25 120 TYR A CA 1
ATOM 967 C C . TYR A 1 120 ? -3.082 16.656 38.354 1.00 85.25 120 TYR A C 1
ATOM 969 O O . TYR A 1 120 ? -2.190 17.469 38.585 1.00 85.25 120 TYR A O 1
ATOM 977 N N . SER A 1 121 ? -2.874 15.550 37.646 1.00 76.19 121 SER A N 1
ATOM 978 C CA . SER A 1 121 ? -1.647 15.296 36.909 1.00 76.19 121 SER A CA 1
ATOM 979 C C . SER A 1 121 ? -1.969 15.196 35.430 1.00 76.19 121 SER A C 1
ATOM 981 O O . SER A 1 121 ? -2.860 14.444 35.020 1.00 76.19 121 SER A O 1
ATOM 983 N N . ARG A 1 122 ? -1.227 15.959 34.619 1.00 72.06 122 ARG A N 1
ATOM 984 C CA . ARG A 1 122 ? -1.317 15.863 33.164 1.00 72.06 122 ARG A CA 1
ATOM 985 C C . ARG A 1 122 ? -0.903 14.454 32.757 1.00 72.06 122 ARG A C 1
ATOM 987 O O . ARG A 1 122 ? 0.263 14.091 32.894 1.00 72.06 122 ARG A O 1
ATOM 994 N N . GLU A 1 123 ? -1.855 13.666 32.273 1.00 68.25 123 GLU A N 1
ATOM 995 C CA . GLU A 1 123 ? -1.540 12.331 31.778 1.00 68.25 123 GLU A CA 1
ATOM 996 C C . GLU A 1 123 ? -0.739 12.424 30.486 1.00 68.25 123 GLU A C 1
ATOM 998 O O . GLU A 1 123 ? -1.055 13.204 29.583 1.00 68.25 123 GLU A O 1
ATOM 1003 N N . LEU A 1 124 ? 0.322 11.623 30.415 1.00 64.81 124 LEU A N 1
ATOM 1004 C CA . LEU A 1 124 ? 1.041 11.407 29.173 1.00 64.81 124 LEU A CA 1
ATOM 1005 C C . LEU A 1 124 ? 0.171 10.516 28.290 1.00 64.81 124 LEU A C 1
ATOM 1007 O O . LEU A 1 124 ? -0.228 9.430 28.706 1.00 64.81 124 LEU A O 1
ATOM 1011 N N . PHE A 1 125 ? -0.121 10.984 27.080 1.00 72.00 125 PHE A N 1
ATOM 1012 C CA . PHE A 1 125 ? -0.830 10.191 26.085 1.00 72.00 125 PHE A CA 1
ATOM 1013 C C . PHE A 1 125 ? -0.034 8.918 25.777 1.00 72.00 125 PHE A C 1
ATOM 1015 O O . PHE A 1 125 ? 1.131 8.990 25.373 1.00 72.00 125 PHE A O 1
ATOM 1022 N N . ARG A 1 126 ? -0.673 7.762 25.959 1.00 72.38 126 ARG A N 1
ATOM 1023 C CA . ARG A 1 126 ? -0.116 6.451 25.641 1.00 72.38 126 ARG A CA 1
ATOM 1024 C C . ARG A 1 126 ? -0.939 5.839 24.520 1.00 72.38 126 ARG A C 1
ATOM 1026 O O . ARG A 1 126 ? -2.047 5.373 24.710 1.00 72.38 126 ARG A O 1
ATOM 1033 N N . ALA A 1 127 ? -0.365 5.865 23.327 1.00 69.00 127 ALA A N 1
ATOM 1034 C CA . ALA A 1 127 ? -0.963 5.328 22.108 1.00 69.00 127 ALA A CA 1
ATOM 1035 C C . ALA A 1 127 ? -1.443 3.866 22.221 1.00 69.00 127 ALA A C 1
ATOM 1037 O O . ALA A 1 127 ? -2.322 3.462 21.474 1.00 69.00 127 ALA A O 1
ATOM 1038 N N . GLU A 1 128 ? -0.824 3.075 23.098 1.00 74.94 128 GLU A N 1
ATOM 1039 C CA . GLU A 1 128 ? -1.024 1.625 23.200 1.00 74.94 128 GLU A CA 1
ATOM 1040 C C . GLU A 1 128 ? -2.361 1.234 23.830 1.00 74.94 128 GLU A C 1
ATOM 1042 O O . GLU A 1 128 ? -2.890 0.179 23.494 1.00 74.94 128 GLU A O 1
ATOM 1047 N N . ASP A 1 129 ? -2.858 2.061 24.749 1.00 80.81 129 ASP A N 1
ATOM 1048 C CA . ASP A 1 129 ? -4.081 1.848 25.518 1.00 80.81 129 ASP A CA 1
ATOM 1049 C C . ASP A 1 129 ? -5.049 3.036 25.425 1.00 80.81 129 ASP A C 1
ATOM 1051 O O . ASP A 1 129 ? -6.185 2.916 25.855 1.00 80.81 129 ASP A O 1
ATOM 1055 N N . ALA A 1 130 ? -4.689 4.177 24.840 1.00 84.56 130 ALA A N 1
ATOM 1056 C CA . ALA A 1 130 ? -5.632 5.285 24.712 1.00 84.56 130 ALA A CA 1
ATOM 1057 C C . ALA A 1 130 ? -6.826 4.944 23.797 1.00 84.56 130 ALA A C 1
ATOM 1059 O O . ALA A 1 130 ? -6.685 4.313 22.745 1.00 84.56 130 ALA A O 1
ATOM 1060 N N . LEU A 1 131 ? -7.998 5.468 24.158 1.00 87.75 131 LEU A N 1
ATOM 1061 C CA . LEU A 1 131 ? -9.180 5.519 23.295 1.00 87.75 131 LEU A CA 1
ATOM 1062 C C . LEU A 1 131 ? -9.560 6.978 23.010 1.00 87.75 131 LEU A C 1
ATOM 1064 O O . LEU A 1 131 ? -9.252 7.878 23.799 1.00 87.75 131 LEU A O 1
ATOM 1068 N N . THR A 1 132 ? -10.266 7.233 21.907 1.00 88.06 132 THR A N 1
ATOM 1069 C CA . THR A 1 132 ? -10.884 8.546 21.678 1.00 88.06 132 THR A CA 1
ATOM 1070 C C . THR A 1 132 ? -11.928 8.835 22.749 1.00 88.06 132 THR A C 1
ATOM 1072 O O . THR A 1 132 ? -12.383 7.957 23.486 1.00 88.06 132 THR A O 1
ATOM 1075 N N . LYS A 1 133 ? -12.395 10.084 22.805 1.00 86.38 133 LYS A N 1
ATOM 1076 C CA . LYS A 1 133 ? -13.530 10.461 23.660 1.00 86.38 133 LYS A CA 1
ATOM 1077 C C . LYS A 1 133 ? -14.827 9.699 23.337 1.00 86.38 133 LYS A C 1
ATOM 1079 O O . LYS A 1 133 ? -15.768 9.767 24.123 1.00 86.38 133 LYS A O 1
ATOM 1084 N N . TYR A 1 134 ? -14.872 9.004 22.196 1.00 87.12 134 TYR A N 1
ATOM 1085 C CA . TYR A 1 134 ? -15.966 8.134 21.778 1.00 87.12 134 TYR A CA 1
ATOM 1086 C C . TYR A 1 134 ? -15.645 6.636 21.926 1.00 87.12 134 TYR A C 1
ATOM 1088 O O . TYR A 1 134 ? -16.416 5.810 21.455 1.00 87.12 134 TYR A O 1
ATOM 1096 N N . LEU A 1 135 ? -14.556 6.276 22.616 1.00 89.62 135 LEU A N 1
ATOM 1097 C CA . LEU A 1 135 ? -14.114 4.896 22.861 1.00 89.62 135 LEU A CA 1
ATOM 1098 C C . LEU A 1 135 ? -13.620 4.130 21.623 1.00 89.62 135 LEU A C 1
ATOM 1100 O O . LEU A 1 135 ? -13.625 2.899 21.633 1.00 89.62 135 LEU A O 1
ATOM 1104 N N . VAL A 1 136 ? -13.162 4.827 20.580 1.00 89.69 136 VAL A N 1
ATOM 1105 C CA . VAL A 1 136 ? -12.508 4.189 19.424 1.00 89.69 136 VAL A CA 1
ATOM 1106 C C . VAL A 1 136 ? -11.005 4.039 19.707 1.00 89.69 136 VAL A C 1
ATOM 1108 O O . VAL A 1 136 ? -10.379 5.009 20.146 1.00 89.69 136 VAL A O 1
ATOM 1111 N N . PRO A 1 137 ? -10.400 2.857 19.495 1.00 89.94 137 PRO A N 1
ATOM 1112 C CA . PRO A 1 137 ? -8.984 2.633 19.780 1.00 89.94 137 PRO A CA 1
ATOM 1113 C C . PRO A 1 137 ? -8.056 3.337 18.787 1.00 89.94 137 PRO A C 1
ATOM 1115 O O . PRO A 1 137 ? -8.340 3.397 17.593 1.00 89.94 137 PRO A O 1
ATOM 1118 N N . TYR A 1 138 ? -6.900 3.814 19.260 1.00 86.94 138 TYR A N 1
ATOM 1119 C CA . TYR A 1 138 ? -5.853 4.353 18.385 1.00 86.94 138 TYR A CA 1
ATOM 1120 C C . TYR A 1 138 ? -5.032 3.234 17.736 1.00 86.94 138 TYR A C 1
ATOM 1122 O O . TYR A 1 138 ? -4.158 2.639 18.359 1.00 86.94 138 TYR A O 1
ATOM 1130 N N . ILE A 1 139 ? -5.277 2.978 16.446 1.00 85.94 139 ILE A N 1
ATOM 1131 C CA . ILE A 1 139 ? -4.522 1.995 15.655 1.00 85.94 139 ILE A CA 1
ATOM 1132 C C . ILE A 1 139 ? -3.656 2.705 14.614 1.00 85.94 139 ILE A C 1
ATOM 1134 O O . ILE A 1 139 ? -4.156 3.380 13.714 1.00 85.94 139 ILE A O 1
ATOM 1138 N N . TYR A 1 140 ? -2.338 2.525 14.712 1.00 83.31 140 TYR A N 1
ATOM 1139 C CA . TYR A 1 140 ? -1.379 3.091 13.763 1.00 83.31 140 TYR A CA 1
ATOM 1140 C C . TYR A 1 140 ? -1.094 2.125 12.613 1.00 83.31 140 TYR A C 1
ATOM 1142 O O . TYR A 1 140 ? -0.982 0.917 12.811 1.00 83.31 140 TYR A O 1
ATOM 1150 N N . ALA A 1 141 ? -0.856 2.667 11.414 1.00 82.12 141 ALA A N 1
ATOM 1151 C CA . ALA A 1 141 ? -0.570 1.877 10.212 1.00 82.12 141 ALA A CA 1
ATOM 1152 C C . ALA A 1 141 ? 0.608 0.893 10.381 1.00 82.12 141 ALA A C 1
ATOM 1154 O O . ALA A 1 141 ? 0.586 -0.206 9.833 1.00 82.12 141 ALA A O 1
ATOM 1155 N N . LYS A 1 142 ? 1.628 1.269 11.164 1.00 84.81 142 LYS A N 1
ATOM 1156 C CA . LYS A 1 142 ? 2.800 0.423 11.456 1.00 84.81 142 LYS A CA 1
ATOM 1157 C C . LYS A 1 142 ? 2.480 -0.790 12.343 1.00 84.81 142 LYS A C 1
ATOM 1159 O O . LYS A 1 142 ? 3.230 -1.758 12.322 1.00 84.81 142 LYS A O 1
ATOM 1164 N N . ASP A 1 143 ? 1.392 -0.727 13.110 1.00 89.38 143 ASP A N 1
ATOM 1165 C CA . ASP A 1 143 ? 1.025 -1.725 14.118 1.00 89.38 143 ASP A CA 1
ATOM 1166 C C . ASP A 1 143 ? -0.118 -2.641 13.642 1.00 89.38 143 ASP A C 1
ATOM 1168 O O . ASP A 1 143 ? -0.506 -3.564 14.355 1.00 89.38 143 ASP A O 1
ATOM 1172 N N . LEU A 1 144 ? -0.650 -2.435 12.429 1.00 91.31 144 LEU A N 1
ATOM 1173 C CA . LEU A 1 144 ? -1.797 -3.183 11.898 1.00 91.31 144 LEU A CA 1
ATOM 1174 C C . LEU A 1 144 ? -1.596 -4.707 11.925 1.00 91.31 144 LEU A C 1
ATOM 1176 O O . LEU A 1 144 ? -2.500 -5.430 12.334 1.00 91.31 144 LEU A O 1
ATOM 1180 N N . ASP A 1 145 ? -0.415 -5.202 11.541 1.00 95.00 145 ASP A N 1
ATOM 1181 C CA . ASP A 1 145 ? -0.112 -6.639 11.601 1.00 95.00 145 ASP A CA 1
ATOM 1182 C C . ASP A 1 145 ? -0.124 -7.167 13.046 1.00 95.00 145 ASP A C 1
ATOM 1184 O O . ASP A 1 145 ? -0.695 -8.221 13.302 1.00 95.00 145 ASP A O 1
ATOM 1188 N N . LYS A 1 146 ? 0.379 -6.394 14.017 1.00 95.00 146 LYS A N 1
ATOM 1189 C CA . LYS A 1 146 ? 0.330 -6.752 15.446 1.00 95.00 146 LYS A CA 1
ATOM 1190 C C . LYS A 1 146 ? -1.107 -6.789 15.979 1.00 95.00 146 LYS A C 1
ATOM 1192 O O . LYS A 1 146 ? -1.442 -7.611 16.827 1.00 95.00 146 LYS A O 1
ATOM 1197 N N . HIS A 1 147 ? -1.975 -5.885 15.523 1.00 94.50 147 HIS A N 1
ATOM 1198 C CA . HIS A 1 147 ? -3.398 -5.919 15.879 1.00 94.50 147 HIS A CA 1
ATOM 1199 C C . HIS A 1 147 ? -4.116 -7.126 15.257 1.00 94.50 147 HIS A C 1
ATOM 1201 O O . HIS A 1 147 ? -4.929 -7.749 15.940 1.00 94.50 147 HIS A O 1
ATOM 1207 N N . ALA A 1 148 ? -3.793 -7.482 14.011 1.00 96.62 148 ALA A N 1
ATOM 1208 C CA . ALA A 1 148 ? -4.312 -8.687 13.367 1.00 96.62 148 ALA A CA 1
ATOM 1209 C C . ALA A 1 148 ? -3.843 -9.971 14.075 1.00 96.62 148 ALA A C 1
ATOM 1211 O O . ALA A 1 148 ? -4.639 -10.884 14.282 1.00 96.62 148 ALA A O 1
ATOM 1212 N N . GLU A 1 149 ? -2.583 -10.024 14.514 1.00 97.38 149 GLU A N 1
ATOM 1213 C CA . GLU A 1 149 ? -2.053 -11.135 15.311 1.00 97.38 149 GLU A CA 1
ATOM 1214 C C . GLU A 1 149 ? -2.791 -11.270 16.647 1.00 97.38 149 GLU A C 1
ATOM 1216 O O . GLU A 1 149 ? -3.295 -12.349 16.939 1.00 97.38 149 GLU A O 1
ATOM 1221 N N . ARG A 1 150 ? -2.985 -10.174 17.396 1.00 95.38 150 ARG A N 1
ATOM 1222 C CA . ARG A 1 150 ? -3.771 -10.184 18.649 1.00 95.38 150 ARG A CA 1
ATOM 1223 C C . ARG A 1 150 ? -5.209 -10.674 18.464 1.00 95.38 150 ARG A C 1
ATOM 1225 O O . ARG A 1 150 ? -5.750 -11.346 19.338 1.00 95.38 150 ARG A O 1
ATOM 1232 N N . PHE A 1 151 ? -5.843 -10.339 17.339 1.00 96.44 151 PHE A N 1
ATOM 1233 C CA . PHE A 1 151 ? -7.168 -10.867 17.006 1.00 96.44 151 PHE A CA 1
ATOM 1234 C C . PHE A 1 151 ? -7.123 -12.397 16.862 1.00 96.44 151 PHE A C 1
ATOM 1236 O O . PHE A 1 151 ? -7.941 -13.116 17.435 1.00 96.44 151 PHE A O 1
ATOM 1243 N N . LEU A 1 152 ? -6.129 -12.914 16.139 1.00 97.88 152 LEU A N 1
ATOM 1244 C CA . LEU A 1 152 ? -5.970 -14.350 15.913 1.00 97.88 152 LEU A CA 1
ATOM 1245 C C . LEU A 1 152 ? -5.538 -15.107 17.171 1.00 97.88 152 LEU A C 1
ATOM 1247 O O . LEU A 1 152 ? -6.023 -16.210 17.390 1.00 97.88 152 LEU A O 1
ATOM 1251 N N . GLU A 1 153 ? -4.715 -14.517 18.036 1.00 97.12 153 GLU A N 1
ATOM 1252 C CA . GLU A 1 153 ? -4.374 -15.075 19.354 1.00 97.12 153 GLU A CA 1
ATOM 1253 C C . GLU A 1 153 ? -5.621 -15.351 20.204 1.00 97.12 153 GLU A C 1
ATOM 1255 O O . GLU A 1 153 ? -5.634 -16.294 20.994 1.00 97.12 153 GLU A O 1
ATOM 1260 N N . LYS A 1 154 ? -6.679 -14.550 20.037 1.00 95.06 154 LYS A N 1
ATOM 1261 C CA . LYS A 1 154 ? -7.930 -14.715 20.778 1.00 95.06 154 LYS A CA 1
ATOM 1262 C C . LYS A 1 154 ? -8.881 -15.718 20.125 1.00 95.06 154 LYS A C 1
ATOM 1264 O O . LYS A 1 154 ? -9.499 -16.502 20.840 1.00 95.06 154 LYS A O 1
ATOM 1269 N N . TYR A 1 155 ? -9.008 -15.696 18.795 1.00 97.00 155 TYR A N 1
ATOM 1270 C CA . TYR A 1 155 ? -10.095 -16.408 18.104 1.00 97.00 155 TYR A CA 1
ATOM 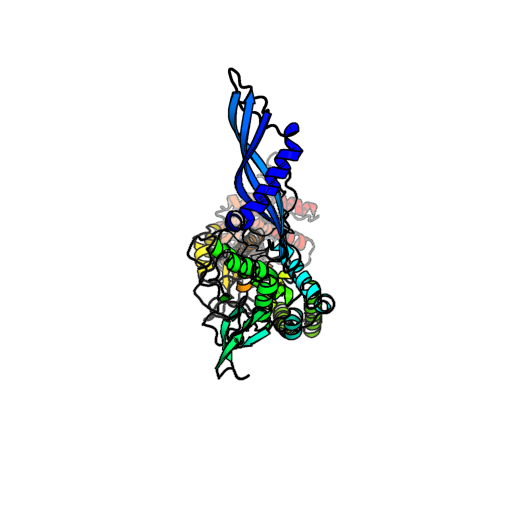1271 C C . TYR A 1 155 ? -9.653 -17.538 17.161 1.00 97.00 155 TYR A C 1
ATOM 1273 O O . TYR A 1 155 ? -10.480 -18.378 16.814 1.00 97.00 155 TYR A O 1
ATOM 1281 N N . CYS A 1 156 ? -8.383 -17.595 16.737 1.00 97.12 156 CYS A N 1
ATOM 1282 C CA . CYS A 1 156 ? -7.836 -18.688 15.917 1.00 97.12 156 CYS A CA 1
ATOM 1283 C C . CYS A 1 156 ? -6.285 -18.767 15.983 1.00 97.12 156 CYS A C 1
ATOM 1285 O O . CYS A 1 156 ? -5.607 -18.503 14.981 1.00 97.12 156 CYS A O 1
ATOM 1287 N N . PRO A 1 157 ? -5.688 -19.182 17.121 1.00 97.19 157 PRO A N 1
ATOM 1288 C CA . PRO A 1 157 ? -4.232 -19.129 17.321 1.00 97.19 157 PRO A CA 1
ATOM 1289 C C . PRO A 1 157 ? -3.434 -19.954 16.306 1.00 97.19 157 PRO A C 1
ATOM 1291 O O . PRO A 1 157 ? -2.348 -19.568 15.885 1.00 97.19 157 PRO A O 1
ATOM 1294 N N . ARG A 1 158 ? -3.999 -21.081 15.852 1.00 96.88 158 ARG A N 1
ATOM 1295 C CA . ARG A 1 158 ? -3.358 -21.993 14.890 1.00 96.88 158 ARG A CA 1
ATOM 1296 C C . ARG A 1 158 ? -2.981 -21.332 13.556 1.00 96.88 158 ARG A C 1
ATOM 1298 O O . ARG A 1 158 ? -1.995 -21.735 12.948 1.00 96.88 158 ARG A O 1
ATOM 1305 N N . ALA A 1 159 ? -3.699 -20.283 13.140 1.00 96.38 159 ALA A N 1
ATOM 1306 C CA . ALA A 1 159 ? -3.413 -19.548 11.902 1.00 96.38 159 ALA A CA 1
ATOM 1307 C C . ALA A 1 159 ? -2.097 -18.741 11.957 1.00 96.38 159 ALA A C 1
ATOM 1309 O O . ALA A 1 159 ? -1.583 -18.318 10.917 1.00 96.38 159 ALA A O 1
ATOM 1310 N N . LEU A 1 160 ? -1.548 -18.530 13.161 1.00 97.69 160 LEU A N 1
ATOM 1311 C CA . LEU A 1 160 ? -0.258 -17.870 13.392 1.00 97.69 160 LEU A CA 1
ATOM 1312 C C . LEU A 1 160 ? 0.931 -18.840 13.331 1.00 97.69 160 LEU A C 1
ATOM 1314 O O . LEU A 1 160 ? 2.076 -18.413 13.135 1.00 97.69 160 LEU A O 1
ATOM 1318 N N . GLU A 1 161 ? 0.676 -20.140 13.479 1.00 96.62 161 GLU A N 1
ATOM 1319 C CA . GLU A 1 161 ? 1.719 -21.166 13.466 1.00 96.62 161 GLU A CA 1
ATOM 1320 C C . GLU A 1 161 ? 1.882 -21.805 12.095 1.00 96.62 161 GLU A C 1
ATOM 1322 O O . GLU A 1 161 ? 2.996 -21.848 11.569 1.00 96.62 161 GLU A O 1
ATOM 1327 N N . GLU A 1 162 ? 0.778 -22.224 11.480 1.00 95.44 162 GLU A N 1
ATOM 1328 C CA . GLU A 1 162 ? 0.792 -22.906 10.189 1.00 95.44 162 GLU A CA 1
ATOM 1329 C C . GLU A 1 162 ? -0.063 -22.153 9.161 1.00 95.44 162 GLU A C 1
ATOM 1331 O O . GLU A 1 162 ? -1.162 -21.692 9.486 1.00 95.44 162 GLU A O 1
ATOM 1336 N N . PRO A 1 163 ? 0.402 -22.000 7.903 1.00 96.94 163 PRO A N 1
ATOM 1337 C CA . PRO A 1 163 ? -0.416 -21.387 6.868 1.00 96.94 163 PRO A CA 1
ATOM 1338 C C . PRO A 1 163 ? -1.690 -22.184 6.632 1.00 96.94 163 PRO A C 1
ATOM 1340 O O . PRO A 1 163 ? -1.630 -23.354 6.271 1.00 96.94 163 PRO A O 1
ATOM 1343 N N . MET A 1 164 ? -2.842 -21.533 6.745 1.00 95.88 164 MET A N 1
ATOM 1344 C CA . MET A 1 164 ? -4.135 -22.155 6.486 1.00 95.88 164 MET A CA 1
ATOM 1345 C C . MET A 1 164 ? -5.163 -21.124 6.008 1.00 95.88 164 MET A C 1
ATOM 1347 O O . MET A 1 164 ? -5.058 -19.955 6.386 1.00 95.88 164 MET A O 1
ATOM 1351 N N . PRO A 1 165 ? -6.175 -21.530 5.218 1.00 94.00 165 PRO A N 1
ATOM 1352 C CA . PRO A 1 165 ? -7.378 -20.721 5.065 1.00 94.00 165 PRO A CA 1
ATOM 1353 C C . PRO A 1 165 ? -8.035 -20.525 6.433 1.00 94.00 165 PRO A C 1
ATOM 1355 O O . PRO A 1 165 ? -8.133 -21.473 7.218 1.00 94.00 165 PRO A O 1
ATOM 1358 N N . LEU A 1 166 ? -8.493 -19.305 6.721 1.00 93.31 166 LEU A N 1
ATOM 1359 C CA . LEU A 1 166 ? -9.135 -19.035 8.002 1.00 93.31 166 LEU A CA 1
ATOM 1360 C C . LEU A 1 166 ? -10.476 -19.779 8.110 1.00 93.31 166 LEU A C 1
ATOM 1362 O O . LEU A 1 166 ? -11.302 -19.692 7.196 1.00 93.31 166 LEU A O 1
ATOM 1366 N N . PRO A 1 167 ? -10.724 -20.473 9.233 1.00 94.75 167 PRO A N 1
ATOM 1367 C CA . PRO A 1 167 ? -11.994 -21.130 9.514 1.00 94.75 167 PRO A CA 1
ATOM 1368 C C . PRO A 1 167 ? -13.027 -20.080 9.955 1.00 94.75 167 PRO A C 1
ATOM 1370 O O . PRO A 1 167 ? -13.245 -19.876 11.144 1.00 94.75 167 PRO A O 1
ATOM 1373 N N . ILE A 1 168 ? -13.629 -19.366 9.001 1.00 93.50 168 ILE A N 1
ATOM 1374 C CA . ILE A 1 168 ? -14.489 -18.203 9.293 1.00 93.50 168 ILE A CA 1
ATOM 1375 C C . ILE A 1 168 ? -15.628 -18.544 10.261 1.00 93.50 168 ILE A C 1
ATOM 1377 O O . ILE A 1 168 ? -15.843 -17.805 11.215 1.00 93.50 168 ILE A O 1
ATOM 1381 N N . GLU A 1 169 ? -16.307 -19.675 10.058 1.00 93.31 169 GLU A N 1
ATOM 1382 C CA . GLU A 1 169 ? -17.393 -20.135 10.937 1.00 93.31 169 GLU A CA 1
ATOM 1383 C C . GLU A 1 169 ? -16.907 -20.340 12.384 1.00 93.31 169 GLU A C 1
ATOM 1385 O O . GLU A 1 169 ? -17.514 -19.820 13.312 1.00 93.31 169 GLU A O 1
ATOM 1390 N N . GLU A 1 170 ? -15.750 -20.985 12.578 1.00 95.75 170 GLU A N 1
ATOM 1391 C CA . GLU A 1 170 ? -15.157 -21.201 13.909 1.00 95.75 170 GLU A CA 1
ATOM 1392 C C . GLU A 1 170 ? -14.779 -19.877 14.590 1.00 95.75 170 GLU A C 1
ATOM 1394 O O . GLU A 1 170 ? -14.966 -19.724 15.793 1.00 95.75 170 GLU A O 1
ATOM 1399 N N . ILE A 1 171 ? -14.265 -18.901 13.832 1.00 96.94 171 ILE A N 1
ATOM 1400 C CA . ILE A 1 171 ? -13.928 -17.574 14.368 1.00 96.94 171 ILE A CA 1
ATOM 1401 C C . ILE A 1 171 ? -15.193 -16.848 14.830 1.00 96.94 171 ILE A C 1
ATOM 1403 O O . ILE A 1 171 ? -15.215 -16.318 15.938 1.00 96.94 171 ILE A O 1
ATOM 1407 N N . VAL A 1 172 ? -16.240 -16.841 14.002 1.00 96.56 172 VAL A N 1
ATOM 1408 C CA . VAL A 1 172 ? -17.538 -16.231 14.328 1.00 96.56 172 VAL A CA 1
ATOM 1409 C C . VAL A 1 172 ? -18.121 -16.863 15.596 1.00 96.56 172 VAL A C 1
ATOM 1411 O O . VAL A 1 172 ? -18.505 -16.135 16.514 1.00 96.56 172 VAL A O 1
ATOM 1414 N N . ASP A 1 173 ? -18.098 -18.193 15.694 1.00 96.00 173 ASP A N 1
ATOM 1415 C CA . ASP A 1 173 ? -18.579 -18.928 16.866 1.00 96.00 173 ASP A CA 1
ATOM 1416 C C . ASP A 1 173 ? -17.744 -18.619 18.122 1.00 96.00 173 ASP A C 1
ATOM 1418 O O . ASP A 1 173 ? -18.303 -18.339 19.185 1.00 96.00 173 ASP A O 1
ATOM 1422 N N . ASN A 1 174 ? -16.409 -18.582 18.010 1.00 95.81 174 ASN A N 1
ATOM 1423 C CA . ASN A 1 174 ? -15.502 -18.233 19.114 1.00 95.81 174 ASN A CA 1
ATOM 1424 C C . ASN A 1 174 ? -15.706 -16.794 19.619 1.00 95.81 174 ASN A C 1
ATOM 1426 O O . ASN A 1 174 ? -15.417 -16.494 20.780 1.00 95.81 174 ASN A O 1
ATOM 1430 N N . MET A 1 175 ? -16.199 -15.898 18.761 1.00 94.88 175 MET A N 1
ATOM 1431 C CA . MET A 1 175 ? -16.577 -14.531 19.126 1.00 94.88 175 MET A CA 1
ATOM 1432 C C . MET A 1 175 ? -17.983 -14.435 19.736 1.00 94.88 175 MET A C 1
ATOM 1434 O O . MET A 1 175 ? -18.340 -13.380 20.263 1.00 94.88 175 MET A O 1
ATOM 1438 N N . GLY A 1 176 ? -18.779 -15.507 19.675 1.00 94.94 176 GLY A N 1
ATOM 1439 C CA . GLY A 1 176 ? -20.187 -15.504 20.070 1.00 94.94 176 GLY A CA 1
ATOM 1440 C C . GLY A 1 176 ? -21.079 -14.713 19.110 1.00 94.94 176 GLY A C 1
ATOM 1441 O O . GLY A 1 176 ? -22.080 -14.143 19.541 1.00 94.94 176 GLY A O 1
ATOM 1442 N N . LEU A 1 177 ? -20.692 -14.635 17.835 1.00 95.81 177 LEU A N 1
ATOM 1443 C CA . LEU A 1 177 ? -21.402 -13.902 16.791 1.00 95.81 177 LEU A CA 1
ATOM 1444 C C . LEU A 1 177 ? -22.308 -14.822 15.972 1.00 95.81 177 LEU A C 1
ATOM 1446 O O . LEU A 1 177 ? -22.227 -16.043 16.039 1.00 95.81 177 LEU A O 1
ATOM 1450 N N . THR A 1 178 ? -23.200 -14.235 15.179 1.00 95.31 178 THR A N 1
ATOM 1451 C CA . THR A 1 178 ? -24.047 -14.978 14.236 1.00 95.31 178 THR A CA 1
ATOM 1452 C C . THR A 1 178 ? -24.061 -14.288 12.883 1.00 95.31 178 THR A C 1
ATOM 1454 O O . THR A 1 178 ? -24.195 -13.071 12.821 1.00 95.31 178 THR A O 1
ATOM 1457 N N . VAL A 1 179 ? -23.957 -15.053 11.795 1.00 93.38 179 VAL A N 1
ATOM 1458 C CA . VAL A 1 179 ? -23.964 -14.521 10.424 1.00 93.38 179 VAL A CA 1
ATOM 1459 C C . VAL A 1 179 ? -25.234 -14.953 9.691 1.00 93.38 179 VAL A C 1
ATOM 1461 O O . VAL A 1 179 ? -25.586 -16.132 9.695 1.00 93.38 179 VAL A O 1
ATOM 1464 N N . TYR A 1 180 ? -25.890 -14.012 9.011 1.00 92.31 180 TYR A N 1
ATOM 1465 C CA . TYR A 1 180 ? -26.981 -14.290 8.076 1.00 92.31 180 TYR A CA 1
ATOM 1466 C C . TYR A 1 180 ? -26.714 -13.666 6.710 1.00 92.31 180 TYR A C 1
ATOM 1468 O O . TYR A 1 180 ? -26.175 -12.564 6.607 1.00 92.31 180 TYR A O 1
ATOM 1476 N N . HIS A 1 181 ? -27.160 -14.341 5.652 1.00 90.88 181 HIS A N 1
ATOM 1477 C CA . HIS A 1 181 ? -27.250 -13.712 4.341 1.00 90.88 181 HIS A CA 1
ATOM 1478 C C . HIS A 1 181 ? -28.489 -12.819 4.279 1.00 90.88 181 HIS A C 1
ATOM 1480 O O . HIS A 1 181 ? -29.567 -13.235 4.706 1.00 90.88 181 HIS A O 1
ATOM 1486 N N . ALA A 1 182 ? -28.347 -11.608 3.740 1.00 89.81 182 ALA A N 1
ATOM 1487 C CA . ALA A 1 182 ? -29.439 -10.640 3.656 1.00 89.81 182 ALA A CA 1
ATOM 1488 C C . ALA A 1 182 ? -29.401 -9.826 2.350 1.00 89.81 182 ALA A C 1
ATOM 1490 O O . ALA A 1 182 ? -28.306 -9.573 1.836 1.00 89.81 182 ALA A O 1
ATOM 1491 N N . PRO A 1 183 ? -30.566 -9.387 1.832 1.00 87.62 183 PRO A N 1
ATOM 1492 C CA . PRO A 1 183 ? -30.659 -8.484 0.685 1.00 87.62 183 PRO A CA 1
ATOM 1493 C C . PRO A 1 183 ? -30.280 -7.054 1.108 1.00 87.62 183 PRO A C 1
ATOM 1495 O O . PRO A 1 183 ? -31.133 -6.209 1.379 1.00 87.62 183 PRO A O 1
ATOM 1498 N N . LEU A 1 184 ? -28.980 -6.785 1.245 1.00 83.38 184 LEU A N 1
ATOM 1499 C CA . LEU A 1 184 ? -28.497 -5.452 1.618 1.00 83.38 184 LEU A CA 1
ATOM 1500 C C . LEU A 1 184 ? -28.593 -4.477 0.427 1.00 83.38 184 LEU A C 1
ATOM 1502 O O . LEU A 1 184 ? -28.482 -4.920 -0.717 1.00 83.38 184 LEU A O 1
ATOM 1506 N N . PRO A 1 185 ? -28.767 -3.162 0.676 1.00 79.31 185 PRO A N 1
ATOM 1507 C CA . PRO A 1 185 ? -28.782 -2.151 -0.381 1.00 79.31 185 PRO A CA 1
ATOM 1508 C C . PRO A 1 185 ? -27.529 -2.176 -1.264 1.00 79.31 185 PRO A C 1
ATOM 1510 O O . PRO A 1 185 ? -26.451 -2.570 -0.809 1.00 79.31 185 PRO A O 1
ATOM 1513 N N . ASP A 1 186 ? -27.657 -1.681 -2.497 1.00 68.50 186 ASP A N 1
ATOM 1514 C CA . ASP A 1 186 ? -26.536 -1.560 -3.430 1.00 68.50 186 ASP A CA 1
ATOM 1515 C C . ASP A 1 186 ? -25.365 -0.797 -2.800 1.00 68.50 186 ASP A C 1
ATOM 1517 O O . ASP A 1 186 ? -25.530 0.246 -2.165 1.00 68.50 186 ASP A O 1
ATOM 1521 N N . GLY A 1 187 ? -24.165 -1.350 -2.958 1.00 65.19 187 GLY A N 1
ATOM 1522 C CA . GLY A 1 187 ? -22.955 -0.816 -2.345 1.00 65.19 187 GLY A CA 1
ATOM 1523 C C . GLY A 1 187 ? -22.778 -1.157 -0.863 1.00 65.19 187 GLY A C 1
ATOM 1524 O O . GLY A 1 187 ? -21.742 -0.810 -0.318 1.00 65.19 187 GLY A O 1
ATOM 1525 N N . ILE A 1 188 ? -23.701 -1.857 -0.195 1.00 72.62 188 ILE A N 1
ATOM 1526 C CA . ILE A 1 188 ? -23.497 -2.347 1.178 1.00 72.62 188 ILE A CA 1
ATOM 1527 C C . ILE A 1 188 ? -23.163 -3.839 1.148 1.00 72.62 188 ILE A C 1
ATOM 1529 O O . ILE A 1 188 ? -23.963 -4.671 0.717 1.00 72.62 188 ILE A O 1
ATOM 1533 N N . PHE A 1 189 ? -21.967 -4.189 1.622 1.00 76.00 189 PHE A N 1
ATOM 1534 C CA . PHE A 1 189 ? -21.478 -5.572 1.598 1.00 76.00 189 PHE A CA 1
ATOM 1535 C C . PHE A 1 189 ? -21.793 -6.328 2.884 1.00 76.00 189 PHE A C 1
ATOM 1537 O O . PHE A 1 189 ? -22.114 -7.519 2.845 1.00 76.00 189 PHE A O 1
ATOM 1544 N N . GLY A 1 190 ? -21.703 -5.631 4.013 1.00 82.81 190 GLY A N 1
ATOM 1545 C CA . GLY A 1 190 ? -21.876 -6.183 5.345 1.00 82.81 190 GLY A CA 1
ATOM 1546 C C . GLY A 1 190 ? -22.528 -5.181 6.290 1.00 82.81 190 GLY A C 1
ATOM 1547 O O . GLY A 1 190 ? -22.569 -3.975 6.027 1.00 82.81 190 GLY A O 1
ATOM 1548 N N . ARG A 1 191 ? -23.107 -5.690 7.375 1.00 85.56 191 ARG A N 1
ATOM 1549 C CA . ARG A 1 191 ? -23.670 -4.863 8.442 1.00 85.56 191 ARG A CA 1
ATOM 1550 C C . ARG A 1 191 ? -23.583 -5.587 9.777 1.00 85.56 191 ARG A C 1
ATOM 1552 O O . ARG A 1 191 ? -24.147 -6.672 9.914 1.00 85.56 191 ARG A O 1
ATOM 1559 N N . THR A 1 192 ? -22.973 -4.951 10.771 1.00 88.62 192 THR A N 1
ATOM 1560 C CA . THR A 1 192 ? -22.943 -5.442 12.155 1.00 88.62 192 THR A CA 1
ATOM 1561 C C . THR A 1 192 ? -23.995 -4.736 13.004 1.00 88.62 192 THR A C 1
ATOM 1563 O O . THR A 1 192 ? -24.082 -3.503 13.034 1.00 88.62 192 THR A O 1
ATOM 1566 N N . TYR A 1 193 ? -24.787 -5.526 13.728 1.00 87.88 193 TYR A N 1
ATOM 1567 C CA . TYR A 1 193 ? -25.804 -5.039 14.655 1.00 87.88 193 TYR A CA 1
ATOM 1568 C C . TYR A 1 193 ? -25.330 -5.124 16.106 1.00 87.88 193 TYR A C 1
ATOM 1570 O O . TYR A 1 193 ? -24.906 -6.176 16.590 1.00 87.88 193 TYR A O 1
ATOM 1578 N N . PHE A 1 194 ? -25.478 -4.007 16.818 1.00 85.38 194 PHE A N 1
ATOM 1579 C CA . PHE A 1 194 ? -25.143 -3.869 18.240 1.00 85.38 194 PHE A CA 1
ATOM 1580 C C . PHE A 1 194 ? -26.392 -3.856 19.137 1.00 85.38 194 PHE A C 1
ATOM 1582 O O . PHE A 1 194 ? -26.285 -3.851 20.365 1.00 85.38 194 PHE A O 1
ATOM 1589 N N . ASN A 1 195 ? -27.586 -3.879 18.534 1.00 83.00 195 ASN A N 1
ATOM 1590 C CA . ASN A 1 195 ? -28.888 -3.797 19.197 1.00 83.00 195 ASN A CA 1
ATOM 1591 C C . ASN A 1 195 ? -29.792 -4.911 18.677 1.00 83.00 195 ASN A C 1
ATOM 1593 O O . ASN A 1 195 ? -29.576 -5.425 17.578 1.00 83.00 195 ASN A O 1
ATOM 1597 N N . ASP A 1 196 ? -30.841 -5.222 19.437 1.00 86.62 196 ASP A N 1
ATOM 1598 C CA . ASP A 1 196 ? -31.951 -5.995 18.895 1.00 86.62 196 ASP A CA 1
ATOM 1599 C C . ASP A 1 196 ? -32.604 -5.221 17.742 1.00 86.62 196 ASP A C 1
ATOM 1601 O O . ASP A 1 196 ? -32.834 -4.011 17.837 1.00 86.62 196 ASP A O 1
ATOM 1605 N N . ALA A 1 197 ? -32.891 -5.918 16.648 1.00 87.00 197 ALA A N 1
ATOM 1606 C CA . ALA A 1 197 ? -33.519 -5.342 15.466 1.00 87.00 197 ALA A CA 1
ATOM 1607 C C . ALA A 1 197 ? -34.365 -6.390 14.741 1.00 87.00 197 ALA A C 1
ATOM 1609 O O . ALA A 1 197 ? -34.091 -7.585 14.821 1.00 87.00 197 ALA A O 1
ATOM 1610 N N . ASN A 1 198 ? -35.372 -5.939 13.997 1.00 90.44 198 ASN A N 1
ATOM 1611 C CA . ASN A 1 198 ? -36.058 -6.777 13.018 1.00 90.44 198 ASN A CA 1
ATOM 1612 C C . ASN A 1 198 ? -35.461 -6.479 11.650 1.00 90.44 198 ASN A C 1
ATOM 1614 O O . ASN A 1 198 ? -35.437 -5.325 11.223 1.00 90.44 198 ASN A O 1
ATOM 1618 N N . VAL A 1 199 ? -34.943 -7.511 10.996 1.00 90.06 199 VAL A N 1
ATOM 1619 C CA . VAL A 1 199 ? -34.237 -7.385 9.722 1.00 90.06 199 VAL A CA 1
ATOM 1620 C C . VAL A 1 199 ? -34.747 -8.417 8.734 1.00 90.06 199 VAL A C 1
ATOM 1622 O O . VAL A 1 199 ? -35.194 -9.498 9.113 1.00 90.06 199 VAL A O 1
ATOM 1625 N N . GLU A 1 200 ? -34.656 -8.085 7.456 1.00 92.00 200 GLU A N 1
ATOM 1626 C CA . GLU A 1 200 ? -34.923 -9.021 6.376 1.00 92.00 200 GLU A CA 1
ATOM 1627 C C . GLU A 1 200 ? -33.667 -9.861 6.098 1.00 92.00 200 GLU A C 1
ATOM 1629 O O . GLU A 1 200 ? -32.570 -9.324 5.935 1.00 92.00 200 GLU A O 1
ATOM 1634 N N . VAL A 1 201 ? -33.819 -11.185 6.070 1.00 92.38 201 VAL A N 1
ATOM 1635 C CA . VAL A 1 201 ? -32.745 -12.145 5.764 1.00 92.38 201 VAL A CA 1
ATOM 1636 C C . VAL A 1 201 ? -33.212 -13.140 4.713 1.00 92.38 201 VAL A C 1
ATOM 1638 O O . VAL A 1 201 ? -34.410 -13.367 4.556 1.00 92.38 201 VAL A O 1
ATOM 1641 N N . PHE A 1 202 ? -32.281 -13.782 4.012 1.00 91.19 202 PHE A N 1
ATOM 1642 C CA . PHE A 1 202 ? -32.631 -14.868 3.104 1.00 91.19 202 PHE A CA 1
ATOM 1643 C C . PHE A 1 202 ? -33.075 -16.114 3.882 1.00 91.19 202 PHE A C 1
ATOM 1645 O O . PHE A 1 202 ? -32.389 -16.588 4.788 1.00 91.19 202 PHE A O 1
ATOM 1652 N N . ALA A 1 203 ? -34.234 -16.657 3.510 1.00 85.56 203 ALA A N 1
ATOM 1653 C CA . ALA A 1 203 ? -34.849 -17.827 4.131 1.00 85.56 203 ALA A CA 1
ATOM 1654 C C . ALA A 1 203 ? -34.284 -19.154 3.597 1.00 85.56 203 ALA A C 1
ATOM 1656 O O . ALA A 1 203 ? -34.423 -20.200 4.234 1.00 85.56 203 ALA A O 1
ATOM 1657 N N . ASN A 1 204 ? -33.641 -19.127 2.427 1.00 82.12 204 ASN A N 1
ATOM 1658 C CA . ASN A 1 204 ? -33.105 -20.302 1.755 1.00 82.12 204 ASN A CA 1
ATOM 1659 C C . ASN A 1 204 ? -31.639 -20.102 1.332 1.00 82.12 204 ASN A C 1
ATOM 1661 O O . ASN A 1 204 ? -31.164 -18.987 1.133 1.00 82.12 204 ASN A O 1
ATOM 1665 N N . LYS A 1 205 ? -30.908 -21.209 1.144 1.00 76.19 205 LYS A N 1
ATOM 1666 C CA . LYS A 1 205 ? -29.498 -21.165 0.701 1.00 76.19 205 LYS A CA 1
ATOM 1667 C C . LYS A 1 205 ? -29.321 -20.570 -0.698 1.00 76.19 205 LYS A C 1
ATOM 1669 O O . LYS A 1 205 ? -28.241 -20.088 -1.014 1.00 76.19 205 LYS A O 1
ATOM 1674 N N . ALA A 1 206 ? -30.362 -20.628 -1.529 1.00 78.19 206 ALA A N 1
ATOM 1675 C CA . ALA A 1 206 ? -30.348 -20.058 -2.872 1.00 78.19 206 ALA A CA 1
ATOM 1676 C C . ALA A 1 206 ? -30.428 -18.521 -2.875 1.00 78.19 206 ALA A C 1
ATOM 1678 O O . ALA A 1 206 ? -30.232 -17.931 -3.930 1.00 78.19 206 ALA A O 1
ATOM 1679 N N . CYS A 1 207 ? -30.692 -17.888 -1.723 1.00 81.56 207 CYS A N 1
ATOM 1680 C CA . CYS A 1 207 ? -30.826 -16.438 -1.579 1.00 81.56 207 CYS A CA 1
ATOM 1681 C C . CYS A 1 207 ? -31.874 -15.827 -2.528 1.00 81.56 207 CYS A C 1
ATOM 1683 O O . CYS A 1 207 ? -31.675 -14.757 -3.089 1.00 81.56 207 CYS A O 1
ATOM 1685 N N . THR A 1 208 ? -32.998 -16.523 -2.725 1.00 80.31 208 THR A N 1
ATOM 1686 C CA . THR A 1 208 ? -34.092 -16.072 -3.609 1.00 80.31 208 THR A CA 1
ATOM 1687 C C . THR A 1 208 ? -35.351 -15.674 -2.851 1.00 80.31 208 THR A C 1
ATOM 1689 O O . THR A 1 208 ? -36.219 -15.010 -3.407 1.00 80.31 208 THR A O 1
ATOM 1692 N N . GLU A 1 209 ? -35.477 -16.117 -1.604 1.00 86.94 209 GLU A N 1
ATOM 1693 C CA . GLU A 1 209 ? -36.637 -15.876 -0.751 1.00 86.94 209 GLU A CA 1
ATOM 1694 C C . GLU A 1 209 ? -36.179 -15.185 0.523 1.00 86.94 209 GLU A C 1
ATOM 1696 O O . GLU A 1 209 ? -35.166 -15.577 1.108 1.00 86.94 209 GLU A O 1
ATOM 1701 N N . THR A 1 210 ? -36.926 -14.178 0.960 1.00 90.69 210 THR A N 1
ATOM 1702 C CA . THR A 1 210 ? -36.619 -13.396 2.154 1.00 90.69 210 THR A CA 1
ATOM 1703 C C . THR A 1 210 ? -37.648 -13.639 3.255 1.00 90.69 210 THR A C 1
ATOM 1705 O O . THR A 1 210 ? -38.793 -14.016 2.999 1.00 90.69 210 THR A O 1
ATOM 1708 N N . ALA A 1 211 ? -37.226 -13.466 4.503 1.00 91.75 211 ALA A N 1
ATOM 1709 C CA . ALA A 1 211 ? -38.080 -13.527 5.678 1.00 91.75 211 ALA A CA 1
ATOM 1710 C C . ALA A 1 211 ? -37.640 -12.478 6.702 1.00 91.75 211 ALA A C 1
ATOM 1712 O O . ALA A 1 211 ? -36.445 -12.242 6.893 1.00 91.75 211 ALA A O 1
ATOM 1713 N N . GLU A 1 212 ? -38.607 -11.878 7.396 1.00 93.38 212 GLU A N 1
ATOM 1714 C CA . GLU A 1 212 ? -38.314 -11.039 8.556 1.00 93.38 212 GLU A CA 1
ATOM 1715 C C . GLU A 1 212 ? -37.842 -11.895 9.731 1.00 93.38 212 GLU A C 1
ATOM 1717 O O . GLU A 1 212 ? -38.421 -12.938 10.054 1.00 93.38 212 GLU A O 1
ATOM 1722 N N . ARG A 1 213 ? -36.789 -11.432 10.401 1.00 91.94 213 ARG A N 1
ATOM 1723 C CA . ARG A 1 213 ? -36.212 -12.094 11.563 1.00 91.94 213 ARG A CA 1
ATOM 1724 C C . ARG A 1 213 ? -35.829 -11.074 12.624 1.00 91.94 213 ARG A C 1
ATOM 1726 O O . ARG A 1 213 ? -35.143 -10.096 12.341 1.00 91.94 213 ARG A O 1
ATOM 1733 N N . SER A 1 214 ? -36.227 -11.352 13.862 1.00 92.94 214 SER A N 1
ATOM 1734 C CA . SER A 1 214 ? -35.686 -10.654 15.027 1.00 92.94 214 SER A CA 1
ATOM 1735 C C . SER A 1 214 ? -34.269 -11.161 15.283 1.00 92.94 214 SER A C 1
ATOM 1737 O O . SER A 1 214 ? -34.053 -12.367 15.431 1.00 92.94 214 SER A O 1
ATOM 1739 N N . ILE A 1 215 ? -33.315 -10.241 15.324 1.00 90.12 215 ILE A N 1
ATOM 1740 C CA . ILE A 1 215 ? -31.900 -10.497 15.587 1.00 90.12 215 ILE A CA 1
ATOM 1741 C C . ILE A 1 215 ? -31.479 -9.827 16.890 1.00 90.12 215 ILE A C 1
ATOM 1743 O O . ILE A 1 215 ? -32.103 -8.859 17.321 1.00 90.12 215 ILE A O 1
ATOM 1747 N N . CYS A 1 216 ? -30.411 -10.347 17.486 1.00 89.81 216 CYS A N 1
ATOM 1748 C CA . CYS A 1 216 ? -29.830 -9.841 18.724 1.00 89.81 216 CYS A CA 1
ATOM 1749 C C . CYS A 1 216 ? -28.477 -9.153 18.456 1.00 89.81 216 CYS A C 1
ATOM 1751 O O . CYS A 1 216 ? -27.886 -9.372 17.390 1.00 89.81 216 CYS A O 1
ATOM 1753 N N . PRO A 1 217 ? -27.953 -8.356 19.410 1.00 88.06 217 PRO A N 1
ATOM 1754 C CA . PRO A 1 217 ? -26.589 -7.834 19.348 1.00 88.06 217 PRO A CA 1
ATOM 1755 C C . PRO A 1 217 ? -25.577 -8.943 19.048 1.00 88.06 217 PRO A C 1
ATOM 1757 O O . PRO A 1 217 ? -25.679 -10.034 19.608 1.00 88.06 217 PRO A O 1
ATOM 1760 N N . GLY A 1 218 ? -24.602 -8.661 18.185 1.00 89.81 218 GLY A N 1
ATOM 1761 C CA . GLY A 1 218 ? -23.634 -9.664 17.728 1.00 89.81 218 GLY A CA 1
ATOM 1762 C C . GLY A 1 218 ? -24.087 -10.415 16.476 1.00 89.81 218 GLY A C 1
ATOM 1763 O O . GLY A 1 218 ? -23.575 -11.488 16.166 1.00 89.81 218 GLY A O 1
ATOM 1764 N N . THR A 1 219 ? -25.049 -9.855 15.740 1.00 93.62 219 THR A N 1
ATOM 1765 C CA . THR A 1 219 ? -25.475 -10.386 14.444 1.00 93.62 219 THR A CA 1
ATOM 1766 C C . THR A 1 219 ? -24.824 -9.609 13.305 1.00 93.62 219 THR A C 1
ATOM 1768 O O . THR A 1 219 ? -24.894 -8.380 13.255 1.00 93.62 219 THR A O 1
ATOM 1771 N N . ILE A 1 220 ? -24.237 -10.340 12.363 1.00 92.38 220 ILE A N 1
ATOM 1772 C CA . ILE A 1 220 ? -23.653 -9.840 11.124 1.00 92.38 220 ILE A CA 1
ATOM 1773 C C . ILE A 1 220 ? -24.570 -10.234 9.965 1.00 92.38 220 ILE A C 1
ATOM 1775 O O . ILE A 1 220 ? -24.927 -11.402 9.802 1.00 92.38 220 ILE A O 1
ATOM 1779 N N . LEU A 1 221 ? -24.928 -9.266 9.129 1.00 90.88 221 LEU A N 1
ATOM 1780 C CA . LEU A 1 221 ? -25.575 -9.512 7.846 1.00 90.88 221 LEU A CA 1
ATOM 1781 C C . LEU A 1 221 ? -24.552 -9.386 6.726 1.00 90.88 221 LEU A C 1
ATOM 1783 O O . LEU A 1 221 ? -23.762 -8.445 6.721 1.00 90.88 221 LEU A O 1
ATOM 1787 N N . VAL A 1 222 ? -24.590 -10.307 5.768 1.00 87.19 222 VAL A N 1
ATOM 1788 C CA . VAL A 1 222 ? -23.687 -10.314 4.614 1.00 87.19 222 VAL A CA 1
ATOM 1789 C C . VAL A 1 222 ? -24.493 -10.420 3.336 1.00 87.19 222 VAL A C 1
ATOM 1791 O O . VAL A 1 222 ? -25.342 -11.303 3.197 1.00 87.19 222 VAL A O 1
ATOM 1794 N N . ASN A 1 223 ? -24.194 -9.556 2.377 1.00 81.38 223 ASN A N 1
ATOM 1795 C CA . ASN A 1 223 ? -24.775 -9.663 1.053 1.00 81.38 223 ASN A CA 1
ATOM 1796 C C . ASN A 1 223 ? -24.129 -10.854 0.298 1.00 81.38 223 ASN A C 1
ATOM 1798 O O . ASN A 1 223 ? -22.908 -10.878 0.124 1.00 81.38 223 ASN A O 1
ATOM 1802 N N . PRO A 1 224 ? -24.890 -11.879 -0.129 1.00 73.06 224 PRO A N 1
ATOM 1803 C CA . PRO A 1 224 ? -24.342 -13.013 -0.877 1.00 73.06 224 PRO A CA 1
ATOM 1804 C C . PRO A 1 224 ? -23.815 -12.606 -2.265 1.00 73.06 224 PRO A C 1
ATOM 1806 O O . PRO A 1 224 ? -22.867 -13.221 -2.761 1.00 73.06 224 PRO A O 1
ATOM 1809 N N . ASP A 1 225 ? -24.333 -11.519 -2.849 1.00 65.19 225 ASP A N 1
ATOM 1810 C CA . ASP A 1 225 ? -23.910 -10.992 -4.153 1.00 65.19 225 ASP A CA 1
ATOM 1811 C C . ASP A 1 225 ? -22.555 -10.263 -4.101 1.00 65.19 225 ASP A C 1
ATOM 1813 O O . ASP A 1 225 ? -22.015 -9.855 -5.133 1.00 65.19 225 ASP A O 1
ATOM 1817 N N . VAL A 1 226 ? -21.922 -10.186 -2.920 1.00 56.41 226 VAL A N 1
ATOM 1818 C CA . VAL A 1 226 ? -20.520 -9.750 -2.754 1.00 56.41 226 VAL A CA 1
ATOM 1819 C C . VAL A 1 226 ? -19.578 -10.583 -3.631 1.00 56.41 226 VAL A C 1
ATOM 1821 O O . VAL A 1 226 ? -18.590 -10.061 -4.144 1.00 56.41 226 VAL A O 1
ATOM 1824 N N . PHE A 1 227 ? -19.915 -11.852 -3.897 1.00 44.19 227 PHE A N 1
ATOM 1825 C CA . PHE A 1 227 ? -19.146 -12.713 -4.801 1.00 44.19 227 PHE A CA 1
ATOM 1826 C C . PHE A 1 227 ? -19.154 -12.218 -6.262 1.00 44.19 227 PHE A C 1
ATOM 1828 O O . PHE A 1 227 ? -18.214 -12.484 -7.018 1.00 44.19 227 PHE A O 1
ATOM 1835 N N . PHE A 1 228 ? -20.191 -11.482 -6.673 1.00 35.19 228 PHE A N 1
ATOM 1836 C CA . PHE A 1 228 ? -20.349 -10.999 -8.044 1.00 35.19 228 PHE A CA 1
ATOM 1837 C C . PHE A 1 228 ? -19.556 -9.703 -8.310 1.00 35.19 228 PHE A C 1
ATOM 1839 O O . PHE A 1 228 ? -19.122 -9.467 -9.438 1.00 35.19 228 PHE A O 1
ATOM 1846 N N . MET A 1 229 ? -19.225 -8.919 -7.273 1.00 38.28 229 MET A N 1
ATOM 1847 C CA . MET A 1 229 ? -18.386 -7.709 -7.366 1.00 38.28 229 MET A CA 1
ATOM 1848 C C . MET A 1 229 ? -16.889 -8.006 -7.141 1.00 38.28 229 MET A C 1
ATOM 1850 O O . MET A 1 229 ? -16.219 -7.449 -6.265 1.00 38.28 229 MET A O 1
ATOM 1854 N N . ARG A 1 230 ? -16.372 -8.880 -8.014 1.00 42.81 230 ARG A N 1
ATOM 1855 C CA . ARG A 1 230 ? -15.078 -9.601 -8.046 1.00 42.81 230 ARG A CA 1
ATOM 1856 C C . ARG A 1 230 ? -13.775 -8.893 -7.645 1.00 42.81 230 ARG A C 1
ATOM 1858 O O . ARG A 1 230 ? -12.771 -9.579 -7.473 1.00 42.81 230 ARG A O 1
ATOM 1865 N N . ASN A 1 231 ? -13.730 -7.575 -7.476 1.00 46.03 231 ASN A N 1
ATOM 1866 C CA . ASN A 1 231 ? -12.440 -6.883 -7.464 1.00 46.03 231 ASN A CA 1
ATOM 1867 C C . ASN A 1 231 ? -11.877 -6.483 -6.081 1.00 46.03 231 ASN A C 1
ATOM 1869 O O . ASN A 1 231 ? -10.706 -6.136 -6.054 1.00 46.03 231 ASN A O 1
ATOM 1873 N N . ILE A 1 232 ? -12.614 -6.529 -4.953 1.00 44.38 232 ILE A N 1
ATOM 1874 C CA . ILE A 1 232 ? -12.045 -6.223 -3.605 1.00 44.38 232 ILE A CA 1
ATOM 1875 C C . ILE A 1 232 ? -12.548 -7.173 -2.497 1.00 44.38 232 ILE A C 1
ATOM 1877 O O . ILE A 1 232 ? -11.721 -7.723 -1.771 1.00 44.38 232 ILE A O 1
ATOM 1881 N N . GLY A 1 233 ? -13.856 -7.416 -2.355 1.00 52.41 233 GLY A N 1
ATOM 1882 C CA . GLY A 1 233 ? -14.407 -8.187 -1.227 1.00 52.41 233 GLY A CA 1
ATOM 1883 C C . GLY A 1 233 ? -14.721 -9.642 -1.575 1.00 52.41 233 GLY A C 1
ATOM 1884 O O . GLY A 1 233 ? -15.502 -9.895 -2.482 1.00 52.41 233 GLY A O 1
ATOM 1885 N N . SER A 1 234 ? -14.141 -10.603 -0.851 1.00 68.06 234 SER A N 1
ATOM 1886 C CA . SER A 1 234 ? -14.740 -11.939 -0.727 1.00 68.06 234 SER A CA 1
ATOM 1887 C C . SER A 1 234 ? -15.703 -11.946 0.463 1.00 68.06 234 SER A C 1
ATOM 1889 O O . SER A 1 234 ? -15.540 -11.144 1.382 1.00 68.06 234 SER A O 1
ATOM 1891 N N . THR A 1 235 ? -16.656 -12.882 0.499 1.00 79.94 235 THR A N 1
ATOM 1892 C CA . THR A 1 235 ? -17.533 -13.103 1.666 1.00 79.94 235 THR A CA 1
ATOM 1893 C C . THR A 1 235 ? -16.724 -13.223 2.964 1.00 79.94 235 THR A C 1
ATOM 1895 O O . THR A 1 235 ? -17.087 -12.627 3.971 1.00 79.94 235 THR A O 1
ATOM 1898 N N . ASN A 1 236 ? -15.576 -13.910 2.922 1.00 86.00 236 ASN A N 1
ATOM 1899 C CA . ASN A 1 236 ? -14.672 -14.048 4.067 1.00 86.00 236 ASN A CA 1
ATOM 1900 C C . ASN A 1 236 ? -14.102 -12.701 4.531 1.00 86.00 236 ASN A C 1
ATOM 1902 O O . ASN A 1 236 ? -14.013 -12.462 5.730 1.00 86.00 236 ASN A O 1
ATOM 1906 N N . ASN A 1 237 ? -13.729 -11.820 3.597 1.00 84.75 237 ASN A N 1
ATOM 1907 C CA . ASN A 1 237 ? -13.241 -10.485 3.938 1.00 84.75 237 ASN A CA 1
ATOM 1908 C C . ASN A 1 237 ? -14.332 -9.651 4.597 1.00 84.75 237 ASN A C 1
ATOM 1910 O O . ASN A 1 237 ? -14.083 -9.050 5.632 1.00 84.75 237 ASN A O 1
ATOM 1914 N N . THR A 1 238 ? -15.547 -9.678 4.047 1.00 84.88 238 THR A N 1
ATOM 1915 C CA . THR A 1 238 ? -16.689 -8.986 4.647 1.00 84.88 238 THR A CA 1
ATOM 1916 C C . THR A 1 238 ? -16.966 -9.498 6.056 1.00 84.88 238 THR A C 1
ATOM 1918 O O . THR A 1 238 ? -17.030 -8.699 6.976 1.00 84.88 238 THR A O 1
ATOM 1921 N N . VAL A 1 239 ? -17.050 -10.814 6.273 1.00 90.19 239 VAL A N 1
ATOM 1922 C CA . VAL A 1 239 ? -17.303 -11.352 7.622 1.00 90.19 239 VAL A CA 1
ATOM 1923 C C . VAL A 1 239 ? -16.210 -10.933 8.606 1.00 90.19 239 VAL A C 1
ATOM 1925 O O . VAL A 1 239 ? -16.529 -10.465 9.691 1.00 90.19 239 VAL A O 1
ATOM 1928 N N . ILE A 1 240 ? -14.930 -11.041 8.235 1.00 93.06 240 ILE A N 1
ATOM 1929 C CA . ILE A 1 240 ? -13.832 -10.637 9.124 1.00 93.06 240 ILE A CA 1
ATOM 1930 C C . ILE A 1 240 ? -13.816 -9.121 9.366 1.00 93.06 240 ILE A C 1
ATOM 1932 O O . ILE A 1 240 ? -13.545 -8.702 10.488 1.00 93.06 240 ILE A O 1
ATOM 1936 N N . HIS A 1 241 ? -14.132 -8.296 8.366 1.00 90.81 241 HIS A N 1
ATOM 1937 C CA . HIS A 1 241 ? -14.306 -6.845 8.522 1.00 90.81 241 HIS A CA 1
ATOM 1938 C C . HIS A 1 241 ? -15.361 -6.528 9.587 1.00 90.81 241 HIS A C 1
ATOM 1940 O O . HIS A 1 241 ? -15.097 -5.789 10.533 1.00 90.81 241 HIS A O 1
ATOM 1946 N N . GLU A 1 242 ? -16.523 -7.170 9.495 1.00 89.44 242 GLU A N 1
ATOM 1947 C CA . GLU A 1 242 ? -17.604 -7.044 10.476 1.00 89.44 242 GLU A CA 1
ATOM 1948 C C . GLU A 1 242 ? -17.197 -7.585 11.864 1.00 89.44 242 GLU A C 1
ATOM 1950 O O . GLU A 1 242 ? -17.464 -6.955 12.891 1.00 89.44 242 GLU A O 1
ATOM 1955 N N . CYS A 1 243 ? -16.438 -8.685 11.926 1.00 94.62 243 CYS A N 1
ATOM 1956 C CA . CYS A 1 243 ? -15.830 -9.161 13.171 1.00 94.62 243 CYS A CA 1
ATOM 1957 C C . CYS A 1 243 ? -14.882 -8.119 13.790 1.00 94.62 243 CYS A C 1
ATOM 1959 O O . CYS A 1 243 ? -14.865 -7.966 15.010 1.00 94.62 243 CYS A O 1
ATOM 1961 N N . VAL A 1 244 ? -14.113 -7.372 12.991 1.00 93.12 244 VAL A N 1
ATOM 1962 C CA . VAL A 1 244 ? -13.263 -6.287 13.510 1.00 93.12 244 VAL A CA 1
ATOM 1963 C C . VAL A 1 244 ? -14.113 -5.166 14.106 1.00 93.12 244 VAL A C 1
ATOM 1965 O O . VAL A 1 244 ? -13.765 -4.663 15.176 1.00 93.12 244 VAL A O 1
ATOM 1968 N N . HIS A 1 245 ? -15.246 -4.810 13.490 1.00 90.25 245 HIS A N 1
ATOM 1969 C CA . HIS A 1 245 ? -16.174 -3.852 14.099 1.00 90.25 245 HIS A CA 1
ATOM 1970 C C . HIS A 1 245 ? -16.675 -4.319 15.460 1.00 90.25 245 HIS A C 1
ATOM 1972 O O . HIS A 1 245 ? -16.717 -3.525 16.400 1.00 90.25 245 HIS A O 1
ATOM 1978 N N . TRP A 1 246 ? -16.995 -5.602 15.594 1.00 93.00 246 TRP A N 1
ATOM 1979 C CA . TRP A 1 246 ? -17.370 -6.152 16.888 1.00 93.00 246 TRP A CA 1
ATOM 1980 C C . TRP A 1 246 ? -16.214 -6.128 17.898 1.00 93.00 246 TRP A C 1
ATOM 1982 O O . TRP A 1 246 ? -16.381 -5.644 19.012 1.00 93.00 246 TRP A O 1
ATOM 1992 N N . ASP A 1 247 ? -15.022 -6.594 17.520 1.00 92.62 247 ASP A N 1
ATOM 1993 C CA . ASP A 1 247 ? -13.885 -6.698 18.443 1.00 92.62 247 ASP A CA 1
ATOM 1994 C C . ASP A 1 247 ? -13.350 -5.331 18.901 1.00 92.62 247 ASP A C 1
ATOM 1996 O O . ASP A 1 247 ? -12.982 -5.172 20.065 1.00 92.62 247 ASP A O 1
ATOM 2000 N N . LYS A 1 248 ? -13.296 -4.343 17.998 1.00 90.62 248 LYS A N 1
ATOM 2001 C CA . LYS A 1 248 ? -12.647 -3.043 18.246 1.00 90.62 248 LYS A CA 1
ATOM 2002 C C . LYS A 1 248 ? -13.607 -1.902 18.521 1.00 90.62 248 LYS A C 1
ATOM 2004 O O . LYS A 1 248 ? -13.235 -0.968 19.227 1.00 90.62 248 LYS A O 1
ATOM 2009 N N . HIS A 1 249 ? -14.823 -1.953 17.986 1.00 89.19 249 HIS A N 1
ATOM 2010 C CA . HIS A 1 249 ? -15.723 -0.800 17.990 1.00 89.19 249 HIS A CA 1
ATOM 2011 C C . HIS A 1 249 ? -16.983 -0.999 18.840 1.00 89.19 249 HIS A C 1
ATOM 2013 O O . HIS A 1 249 ? -17.792 -0.083 18.952 1.00 89.19 249 HIS A O 1
ATOM 2019 N N . TYR A 1 250 ? -17.135 -2.140 19.517 1.00 88.50 250 TYR A N 1
ATOM 2020 C CA . TYR A 1 250 ? -18.271 -2.401 20.409 1.00 88.50 250 TYR A CA 1
ATOM 2021 C C . TYR A 1 250 ? -18.480 -1.310 21.475 1.00 88.50 250 TYR A C 1
ATOM 2023 O O . TYR A 1 250 ? -19.599 -0.829 21.663 1.00 88.50 250 TYR A O 1
ATOM 2031 N N . LYS A 1 251 ? -17.400 -0.844 22.125 1.00 88.56 251 LYS A N 1
ATOM 2032 C CA . LYS A 1 251 ? -17.472 0.201 23.166 1.00 88.56 251 LYS A CA 1
ATOM 2033 C C . LYS A 1 251 ? -18.010 1.529 22.627 1.00 88.56 251 LYS A C 1
ATOM 2035 O O . LYS A 1 251 ? -18.761 2.200 23.334 1.00 88.56 251 LYS A O 1
ATOM 2040 N N . PHE A 1 252 ? -17.682 1.883 21.383 1.00 88.62 252 PHE A N 1
ATOM 2041 C CA . PHE A 1 252 ? -18.233 3.069 20.727 1.00 88.62 252 PHE A CA 1
ATOM 2042 C C . PHE A 1 252 ? -19.761 2.989 20.655 1.00 88.62 252 PHE A C 1
ATOM 2044 O O . PHE A 1 252 ? -20.440 3.919 21.086 1.00 88.62 252 PHE A O 1
ATOM 2051 N N . PHE A 1 253 ? -20.318 1.865 20.192 1.00 85.44 253 PHE A N 1
ATOM 2052 C CA . PHE A 1 253 ? -21.772 1.705 20.059 1.00 85.44 253 PHE A CA 1
ATOM 2053 C C . PHE A 1 253 ? -22.496 1.656 21.397 1.00 85.44 253 PHE A C 1
ATOM 2055 O O . PHE A 1 253 ? -23.554 2.269 21.541 1.00 85.44 253 PHE A O 1
ATOM 2062 N N . GLU A 1 254 ? -21.921 0.995 22.398 1.00 86.56 254 GLU A N 1
ATOM 2063 C CA . GLU A 1 254 ? -22.506 0.995 23.737 1.00 86.56 254 GLU A CA 1
ATOM 2064 C C . GLU A 1 254 ? -22.484 2.390 24.378 1.00 86.56 254 GLU A C 1
ATOM 2066 O O . GLU A 1 254 ? -23.438 2.773 25.060 1.00 86.56 254 GLU A O 1
ATOM 2071 N N . LEU A 1 255 ? -21.449 3.197 24.114 1.00 87.75 255 LEU A N 1
ATOM 2072 C CA . LEU A 1 255 ? -21.432 4.599 24.525 1.00 87.75 255 LEU A CA 1
ATOM 2073 C C . LEU A 1 255 ? -22.477 5.416 23.761 1.00 87.75 255 LEU A C 1
ATOM 2075 O O . LEU A 1 255 ? -23.192 6.203 24.377 1.00 87.75 255 LEU A O 1
ATOM 2079 N N . GLN A 1 256 ? -22.618 5.220 22.449 1.00 85.00 256 GLN A N 1
ATOM 2080 C CA . GLN A 1 256 ? -23.659 5.903 21.683 1.00 85.00 256 GLN A CA 1
ATOM 2081 C C . GLN A 1 256 ? -25.055 5.555 22.203 1.00 85.00 256 GLN A C 1
ATOM 2083 O O . GLN A 1 256 ? -25.837 6.469 22.423 1.00 85.00 256 GLN A O 1
ATOM 2088 N N . LYS A 1 257 ? -25.347 4.287 22.519 1.00 82.06 257 LYS A N 1
ATOM 2089 C CA . LYS A 1 257 ? -26.595 3.890 23.199 1.00 82.06 257 LYS A CA 1
ATOM 2090 C C . LYS A 1 257 ? -26.814 4.626 24.515 1.00 82.06 257 LYS A C 1
ATOM 2092 O O . LYS A 1 257 ? -27.933 5.050 24.797 1.00 82.06 257 LYS A O 1
ATOM 2097 N N . LEU A 1 258 ? -25.762 4.721 25.332 1.00 85.62 258 LEU A N 1
ATOM 2098 C CA . LEU A 1 258 ? -25.812 5.376 26.638 1.00 85.62 258 LEU A CA 1
ATOM 2099 C C . LEU A 1 258 ? -26.178 6.862 26.501 1.00 85.62 258 LEU A C 1
ATOM 2101 O O . LEU A 1 258 ? -26.942 7.384 27.309 1.00 85.62 258 LEU A O 1
ATOM 2105 N N . LEU A 1 259 ? -25.633 7.529 25.482 1.00 84.12 259 LEU A N 1
ATOM 2106 C CA . LEU A 1 259 ? -25.790 8.965 25.247 1.00 84.12 259 LEU A CA 1
ATOM 2107 C C . LEU A 1 259 ? -27.053 9.310 24.438 1.00 84.12 259 LEU A C 1
ATOM 2109 O O . LEU A 1 259 ? -27.746 10.286 24.740 1.00 84.12 259 LEU A O 1
ATOM 2113 N N . ASN A 1 260 ? -27.360 8.507 23.420 1.00 75.56 260 ASN A N 1
ATOM 2114 C CA . ASN A 1 260 ? -28.497 8.645 22.521 1.00 75.56 260 ASN A CA 1
ATOM 2115 C C . ASN A 1 260 ? -28.998 7.264 22.021 1.00 75.56 260 ASN A C 1
ATOM 2117 O O . ASN A 1 260 ? -28.411 6.684 21.106 1.00 75.56 260 ASN A O 1
ATOM 2121 N N . PRO A 1 261 ? -30.144 6.766 22.522 1.00 64.50 261 PRO A N 1
ATOM 2122 C CA . PRO A 1 261 ? -30.679 5.440 22.180 1.00 64.50 261 PRO A CA 1
ATOM 2123 C C . PRO A 1 261 ? -31.068 5.206 20.704 1.00 64.50 261 PRO A C 1
ATOM 2125 O O . PRO A 1 261 ? -31.492 4.107 20.359 1.00 64.50 261 PRO A O 1
ATOM 2128 N N . GLU A 1 262 ? -30.991 6.220 19.836 1.00 63.34 262 GLU A N 1
ATOM 2129 C CA . GLU A 1 262 ? -31.428 6.141 18.432 1.00 63.34 262 GLU A CA 1
ATOM 2130 C C . GLU A 1 262 ? -30.410 5.475 17.484 1.00 63.34 262 GLU A C 1
ATOM 2132 O O . GLU A 1 262 ? -30.774 5.120 16.365 1.00 63.34 262 GLU A O 1
ATOM 2137 N N . ILE A 1 263 ? -29.154 5.268 17.901 1.00 62.19 263 ILE A N 1
ATOM 2138 C CA . ILE A 1 263 ? -28.119 4.615 17.076 1.00 62.19 263 ILE A CA 1
ATOM 2139 C C . ILE A 1 263 ? -28.201 3.088 17.254 1.00 62.19 263 ILE A C 1
ATOM 2141 O O . ILE A 1 263 ? -28.089 2.583 18.372 1.00 62.19 263 ILE A O 1
ATOM 2145 N N . GLN A 1 264 ? -28.415 2.350 16.154 1.00 59.44 264 GLN A N 1
ATOM 2146 C CA . GLN A 1 264 ? -28.757 0.915 16.202 1.00 59.44 264 GLN A CA 1
ATOM 2147 C C . GLN A 1 264 ? -27.769 -0.041 15.504 1.00 59.44 264 GLN A C 1
ATOM 2149 O O . GLN A 1 264 ? -27.699 -1.210 15.888 1.00 59.44 264 GLN A O 1
ATOM 2154 N N . ALA A 1 265 ? -27.011 0.409 14.495 1.00 58.19 265 ALA A N 1
ATOM 2155 C CA . ALA A 1 265 ? -26.124 -0.453 13.698 1.00 58.19 265 ALA A CA 1
ATOM 2156 C C . ALA A 1 265 ? -25.017 0.336 12.973 1.00 58.19 265 ALA A C 1
ATOM 2158 O O . ALA A 1 265 ? -25.121 1.557 12.835 1.00 58.19 265 ALA A O 1
ATOM 2159 N N . ILE A 1 266 ? -24.010 -0.378 12.451 1.00 59.84 266 ILE A N 1
ATOM 2160 C CA . ILE A 1 266 ? -23.033 0.139 11.476 1.00 59.84 266 ILE A CA 1
ATOM 2161 C C . ILE A 1 266 ? -23.126 -0.638 10.170 1.00 59.84 266 ILE A C 1
ATOM 2163 O O . ILE A 1 266 ? -23.278 -1.857 10.189 1.00 59.84 266 ILE A O 1
ATOM 2167 N N . SER A 1 267 ? -23.065 0.071 9.043 1.00 57.75 267 SER A N 1
ATOM 2168 C CA . SER A 1 267 ? -23.109 -0.533 7.707 1.00 57.75 267 SER A CA 1
ATOM 2169 C C . SER A 1 267 ? -21.772 -0.354 7.005 1.00 57.75 267 SER A C 1
ATOM 2171 O O . SER A 1 267 ? -21.327 0.783 6.867 1.00 57.75 267 SER A O 1
ATOM 2173 N N . CYS A 1 268 ? -21.214 -1.444 6.482 1.00 52.38 268 CYS A N 1
ATOM 2174 C CA . CYS A 1 268 ? -20.081 -1.408 5.569 1.00 52.38 268 CYS A CA 1
ATOM 2175 C C . CYS A 1 268 ? -20.578 -1.037 4.164 1.00 52.38 268 CYS A C 1
ATOM 2177 O O . CYS A 1 268 ? -21.219 -1.852 3.493 1.00 52.38 268 CYS A O 1
ATOM 2179 N N . ALA A 1 269 ? -20.301 0.194 3.727 1.00 51.50 269 ALA A N 1
ATOM 2180 C CA . ALA A 1 269 ? -20.669 0.703 2.406 1.00 51.50 269 ALA A CA 1
ATOM 2181 C C . ALA A 1 269 ? -19.450 0.881 1.480 1.00 51.50 269 ALA A C 1
ATOM 2183 O O . ALA A 1 269 ? -18.317 1.066 1.926 1.00 51.50 269 ALA A O 1
ATOM 2184 N N . VAL A 1 270 ? -19.690 0.872 0.166 1.00 43.34 270 VAL A N 1
ATOM 2185 C CA . VAL A 1 270 ? -18.723 1.261 -0.861 1.00 43.34 270 VAL A CA 1
ATOM 2186 C C . VAL A 1 270 ? -18.330 2.714 -0.618 1.00 43.34 270 VAL A C 1
ATOM 2188 O O . VAL A 1 270 ? -19.157 3.609 -0.481 1.00 43.34 270 VAL A O 1
ATOM 2191 N N . VAL A 1 271 ? -17.022 2.932 -0.578 1.00 43.81 271 VAL A N 1
ATOM 2192 C CA . VAL A 1 271 ? -16.348 4.118 -0.035 1.00 43.81 271 VAL A CA 1
ATOM 2193 C C . VAL A 1 271 ? -16.563 5.399 -0.864 1.00 43.81 271 VAL A C 1
ATOM 2195 O O . VAL A 1 271 ? -16.036 6.459 -0.534 1.00 43.81 271 VAL A O 1
ATOM 2198 N N . GLU A 1 272 ? -17.371 5.361 -1.924 1.00 34.22 272 GLU A N 1
ATOM 2199 C CA . GLU A 1 272 ? -17.543 6.505 -2.825 1.00 34.22 272 GLU A CA 1
ATOM 2200 C C . GLU A 1 272 ? -18.317 7.693 -2.216 1.00 34.22 272 GLU A C 1
ATOM 2202 O O . GLU A 1 272 ? -18.192 8.804 -2.732 1.00 34.22 272 GLU A O 1
ATOM 2207 N N . GLU A 1 273 ? -19.029 7.531 -1.092 1.00 32.50 273 GLU A N 1
ATOM 2208 C CA . GLU A 1 273 ? -19.913 8.589 -0.559 1.00 32.50 273 GLU A CA 1
ATOM 2209 C C . GLU A 1 273 ? -19.544 9.213 0.798 1.00 32.50 273 GLU A C 1
ATOM 2211 O O . GLU A 1 273 ? -20.262 10.093 1.275 1.00 32.50 273 GLU A O 1
ATOM 2216 N N . TYR A 1 274 ? -18.391 8.912 1.404 1.00 39.91 274 TYR A N 1
ATOM 2217 C CA . TYR A 1 274 ? -18.007 9.546 2.683 1.00 39.91 274 TYR A CA 1
ATOM 2218 C C . TYR A 1 274 ? -17.374 10.941 2.518 1.00 39.91 274 TYR A C 1
ATOM 2220 O O . TYR A 1 274 ? -16.331 11.260 3.088 1.00 39.91 274 TYR A O 1
ATOM 2228 N N . LYS A 1 275 ? -18.014 11.815 1.731 1.00 39.97 275 LYS A N 1
ATOM 2229 C CA . LYS A 1 275 ? -17.731 13.257 1.721 1.00 39.97 275 LYS A CA 1
ATOM 2230 C C . LYS A 1 275 ? -19.023 14.061 1.794 1.00 39.97 275 LYS A C 1
ATOM 2232 O O . LYS A 1 275 ? -19.697 14.208 0.776 1.00 39.97 275 LYS A O 1
ATOM 2237 N N . LYS A 1 276 ? -19.250 14.663 2.975 1.00 37.50 276 LYS A N 1
ATOM 2238 C CA . LYS A 1 276 ? -19.958 15.930 3.307 1.00 37.50 276 LYS A CA 1
ATOM 2239 C C . LYS A 1 276 ? -20.782 15.723 4.599 1.00 37.50 276 LYS A C 1
ATOM 2241 O O . LYS A 1 276 ? -21.967 15.431 4.511 1.00 37.50 276 LYS A O 1
ATOM 2246 N N . LYS A 1 277 ? -20.223 15.964 5.790 1.00 35.12 277 LYS A N 1
ATOM 2247 C CA . LYS A 1 277 ? -20.191 17.287 6.463 1.00 35.12 277 LYS A CA 1
ATOM 2248 C C . LYS A 1 277 ? -19.287 17.216 7.707 1.00 35.12 277 LYS A C 1
ATOM 2250 O O . LYS A 1 277 ? -19.081 16.162 8.274 1.00 35.12 277 LYS A O 1
ATOM 2255 N N . ALA A 1 278 ? -18.775 18.354 8.175 1.00 41.66 278 ALA A N 1
ATOM 2256 C CA . ALA A 1 278 ? -17.957 18.408 9.389 1.00 41.66 278 ALA A CA 1
ATOM 2257 C C . ALA A 1 278 ? -18.807 18.164 10.655 1.00 41.66 278 ALA A C 1
ATOM 2259 O O . ALA A 1 278 ? -19.314 19.112 11.257 1.00 41.66 278 ALA A O 1
ATOM 2260 N N . ASN A 1 279 ? -18.972 16.906 11.059 1.00 59.47 279 ASN A N 1
ATOM 2261 C CA . ASN A 1 279 ? -19.319 16.549 12.430 1.00 59.47 279 ASN A CA 1
ATOM 2262 C C . ASN A 1 279 ? -18.317 15.503 12.953 1.00 59.47 279 ASN A C 1
ATOM 2264 O O . ASN A 1 279 ? -17.813 14.677 12.204 1.00 59.47 279 ASN A O 1
ATOM 2268 N N . GLN A 1 280 ? -18.002 15.562 14.248 1.00 66.19 280 GLN A N 1
ATOM 2269 C CA . GLN A 1 280 ? -16.948 14.733 14.853 1.00 66.19 280 GLN A CA 1
ATOM 2270 C C . GLN A 1 280 ? -17.313 13.239 14.937 1.00 66.19 280 GLN A C 1
ATOM 2272 O O . GLN A 1 280 ? -16.437 12.424 15.187 1.00 66.19 280 GLN A O 1
ATOM 2277 N N . LEU A 1 281 ? -18.588 12.873 14.754 1.00 71.00 281 LEU A N 1
ATOM 2278 C CA . LEU A 1 281 ? -19.056 11.481 14.759 1.00 71.00 281 LEU A CA 1
ATOM 2279 C C . LEU A 1 281 ? -18.827 10.798 13.400 1.00 71.00 281 LEU A C 1
ATOM 2281 O O . LEU A 1 281 ? -18.453 9.631 13.368 1.00 71.00 281 LEU A O 1
ATOM 2285 N N . GLU A 1 282 ? -19.011 11.518 12.289 1.00 70.62 282 GLU A N 1
ATOM 2286 C CA . GLU A 1 282 ? -18.701 11.050 10.930 1.00 70.62 282 GLU A CA 1
ATOM 2287 C C . GLU A 1 282 ? -17.204 10.756 10.774 1.00 70.62 282 GLU A C 1
ATOM 2289 O O . GLU A 1 282 ? -16.841 9.756 10.151 1.00 70.62 282 GLU A O 1
ATOM 2294 N N . ASP A 1 283 ? -16.342 11.570 11.391 1.00 74.31 283 ASP A N 1
ATOM 2295 C CA . ASP A 1 283 ? -14.891 11.351 11.401 1.00 74.31 283 ASP A CA 1
ATOM 2296 C C . ASP A 1 283 ? -14.520 10.042 12.130 1.00 74.31 283 ASP A C 1
ATOM 2298 O O . ASP A 1 283 ? -13.714 9.256 11.629 1.00 74.31 283 ASP A O 1
ATOM 2302 N N . GLU A 1 284 ? -15.143 9.758 13.281 1.00 80.31 284 GLU A N 1
ATOM 2303 C CA . GLU A 1 284 ? -14.910 8.520 14.047 1.00 80.31 284 GLU A CA 1
ATOM 2304 C C . GLU A 1 284 ? -15.425 7.286 13.299 1.00 80.31 284 GLU A C 1
ATOM 2306 O O . GLU A 1 284 ? -14.711 6.291 13.197 1.00 80.31 284 GLU A O 1
ATOM 2311 N N . LEU A 1 285 ? -16.623 7.358 12.706 1.00 78.69 285 LEU A N 1
ATOM 2312 C CA . LEU A 1 285 ? -17.167 6.276 11.877 1.00 78.69 285 LEU A CA 1
ATOM 2313 C C . LEU A 1 285 ? -16.266 5.987 10.668 1.00 78.69 285 LEU A C 1
ATOM 2315 O O . LEU A 1 285 ? -15.972 4.828 10.380 1.00 78.69 285 LEU A O 1
ATOM 2319 N N . SER A 1 286 ? -15.768 7.032 10.000 1.00 75.06 286 SER A N 1
ATOM 2320 C CA . SER A 1 286 ? -14.832 6.894 8.876 1.00 75.06 286 SER A CA 1
ATOM 2321 C C . SER A 1 286 ? -13.519 6.241 9.308 1.00 75.06 286 SER A C 1
ATOM 2323 O O . SER A 1 286 ? -12.953 5.410 8.593 1.00 75.06 286 SER A O 1
ATOM 2325 N N . TRP A 1 287 ? -13.030 6.590 10.498 1.00 80.81 287 TRP A N 1
ATOM 2326 C CA . TRP A 1 287 ? -11.816 6.007 11.050 1.00 80.81 287 TRP A CA 1
ATOM 2327 C C . TRP A 1 287 ? -12.006 4.539 11.447 1.00 80.81 287 TRP A C 1
ATOM 2329 O O . TRP A 1 287 ? -11.138 3.719 11.154 1.00 80.81 287 TRP A O 1
ATOM 2339 N N . MET A 1 288 ? -13.155 4.180 12.024 1.00 83.75 288 MET A N 1
ATOM 2340 C CA . MET A 1 288 ? -13.526 2.794 12.328 1.00 83.75 288 MET A CA 1
ATOM 2341 C C . MET A 1 288 ? -13.588 1.923 11.066 1.00 83.75 288 MET A C 1
ATOM 2343 O O . MET A 1 288 ? -13.024 0.829 11.046 1.00 83.75 288 MET A O 1
ATOM 2347 N N . GLU A 1 289 ? -14.211 2.414 9.991 1.00 77.38 289 GLU A N 1
ATOM 2348 C CA . GLU A 1 289 ? -14.223 1.719 8.696 1.00 77.38 289 GLU A CA 1
ATOM 2349 C C . GLU A 1 289 ? -12.810 1.554 8.132 1.00 77.38 289 GLU A C 1
ATOM 2351 O O . GLU A 1 289 ? -12.466 0.484 7.631 1.00 77.38 289 GLU A O 1
ATOM 2356 N N . TRP A 1 290 ? -11.951 2.575 8.236 1.00 82.06 290 TRP A N 1
ATOM 2357 C CA . TRP A 1 290 ? -10.544 2.447 7.844 1.00 82.06 290 TRP A CA 1
ATOM 2358 C C . TRP A 1 290 ? -9.828 1.353 8.649 1.00 82.06 290 TRP A C 1
ATOM 2360 O O . TRP A 1 290 ? -9.102 0.553 8.059 1.00 82.06 290 TRP A O 1
ATOM 2370 N N . GLN A 1 291 ? -10.049 1.277 9.968 1.00 85.62 291 GLN A N 1
ATOM 2371 C CA . GLN A 1 291 ? -9.439 0.248 10.819 1.00 85.62 291 GLN A CA 1
ATOM 2372 C C . GLN A 1 291 ? -9.881 -1.157 10.404 1.00 85.62 291 GLN A C 1
ATOM 2374 O O . GLN A 1 291 ? -9.033 -2.031 10.220 1.00 85.62 291 GLN A O 1
ATOM 2379 N N . ALA A 1 292 ? -11.184 -1.368 10.214 1.00 84.19 292 ALA A N 1
ATOM 2380 C CA . ALA A 1 292 ? -11.731 -2.658 9.802 1.00 84.19 292 ALA A CA 1
ATOM 2381 C C . ALA A 1 292 ? -11.204 -3.090 8.426 1.00 84.19 292 ALA A C 1
ATOM 2383 O O . ALA A 1 292 ? -10.643 -4.182 8.294 1.00 84.19 292 ALA A O 1
ATOM 2384 N N . ASN A 1 293 ? -11.232 -2.177 7.455 1.00 78.88 293 ASN A N 1
ATOM 2385 C CA . ASN A 1 293 ? -10.695 -2.391 6.116 1.00 78.88 293 ASN A CA 1
ATOM 2386 C C . ASN A 1 293 ? -9.199 -2.747 6.138 1.00 78.88 293 ASN A C 1
ATOM 2388 O O . ASN A 1 293 ? -8.756 -3.667 5.453 1.00 78.88 293 ASN A O 1
ATOM 2392 N N . ALA A 1 294 ? -8.404 -2.043 6.946 1.00 82.94 294 ALA A N 1
ATOM 2393 C CA . ALA A 1 294 ? -6.963 -2.254 7.023 1.00 82.94 294 ALA A CA 1
ATOM 2394 C C . ALA A 1 294 ? -6.572 -3.557 7.748 1.00 82.94 294 ALA A C 1
ATOM 2396 O O . ALA A 1 294 ? -5.536 -4.152 7.415 1.00 82.94 294 ALA A O 1
ATOM 2397 N N . LEU A 1 295 ? -7.372 -3.990 8.731 1.00 90.38 295 LEU A N 1
ATOM 2398 C CA . LEU A 1 295 ? -7.120 -5.174 9.559 1.00 90.38 295 LEU A CA 1
ATOM 2399 C C . LEU A 1 295 ? -7.616 -6.472 8.919 1.00 90.38 295 LEU A C 1
ATOM 2401 O O . LEU A 1 295 ? -6.888 -7.465 8.949 1.00 90.38 295 LEU A O 1
ATOM 2405 N N . ALA A 1 296 ? -8.802 -6.479 8.310 1.00 90.88 296 ALA A N 1
ATOM 2406 C CA . ALA A 1 296 ? -9.412 -7.684 7.749 1.00 90.88 296 ALA A CA 1
ATOM 2407 C C . ALA A 1 296 ? -8.499 -8.508 6.809 1.00 90.88 296 ALA A C 1
ATOM 2409 O O . ALA A 1 296 ? -8.328 -9.707 7.058 1.00 90.88 296 ALA A O 1
ATOM 2410 N N . PRO A 1 297 ? -7.805 -7.933 5.802 1.00 89.62 297 PRO A N 1
ATOM 2411 C CA . PRO A 1 297 ? -6.896 -8.703 4.944 1.00 89.62 297 PRO A CA 1
ATOM 2412 C C . PRO A 1 297 ? -5.666 -9.239 5.691 1.00 89.62 297 PRO A C 1
ATOM 2414 O O . PRO A 1 297 ? -5.100 -10.257 5.296 1.00 89.62 297 PRO A O 1
ATOM 2417 N N . LYS A 1 298 ? -5.232 -8.568 6.766 1.00 94.12 298 LYS A N 1
ATOM 2418 C CA . LYS A 1 298 ? -4.080 -8.984 7.584 1.00 94.12 298 LYS A CA 1
ATOM 2419 C C . LYS A 1 298 ? -4.448 -10.118 8.529 1.00 94.12 298 LYS A C 1
ATOM 2421 O O . LYS A 1 298 ? -3.613 -10.980 8.778 1.00 94.12 298 LYS A O 1
ATOM 2426 N N . ILE A 1 299 ? -5.695 -10.139 8.998 1.00 96.44 299 ILE A N 1
ATOM 2427 C CA . ILE A 1 299 ? -6.274 -11.262 9.737 1.00 96.44 299 ILE A CA 1
ATOM 2428 C C . ILE A 1 299 ? -6.417 -12.466 8.799 1.00 96.44 299 ILE A C 1
ATOM 2430 O O . ILE A 1 299 ? -5.937 -13.548 9.119 1.00 96.44 299 ILE A O 1
ATOM 2434 N N . LEU A 1 300 ? -6.997 -12.269 7.608 1.00 94.94 300 LEU A N 1
ATOM 2435 C CA . LEU A 1 300 ? -7.155 -13.322 6.597 1.00 94.94 300 LEU A CA 1
ATOM 2436 C C . LEU A 1 300 ? -5.832 -13.926 6.122 1.00 94.94 300 LEU A C 1
ATOM 2438 O O . LEU A 1 300 ? -5.781 -15.102 5.771 1.00 94.94 300 LEU A O 1
ATOM 2442 N N . ILE A 1 301 ? -4.768 -13.128 6.076 1.00 96.38 301 ILE A N 1
ATOM 2443 C CA . ILE A 1 301 ? -3.445 -13.568 5.640 1.00 96.38 301 ILE A CA 1
ATOM 2444 C C . ILE A 1 301 ? -2.412 -13.053 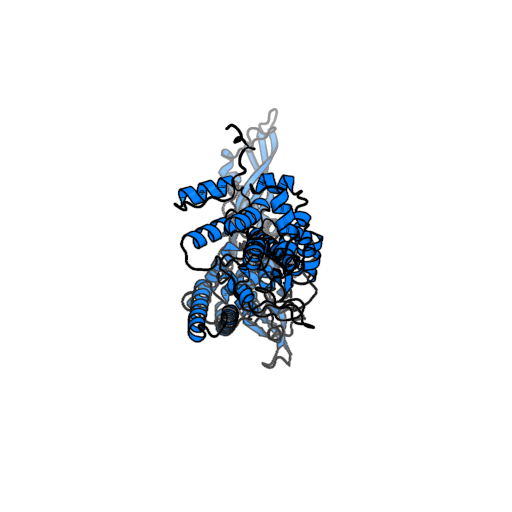6.650 1.00 96.38 301 ILE A C 1
ATOM 2446 O O . ILE A 1 301 ? -1.838 -11.969 6.456 1.00 96.38 301 ILE A O 1
ATOM 2450 N N . PRO A 1 302 ? -2.145 -13.817 7.724 1.00 97.38 302 PRO A N 1
ATOM 2451 C CA . PRO A 1 302 ? -1.223 -13.401 8.776 1.00 97.38 302 PRO A CA 1
ATOM 2452 C C . PRO A 1 302 ? 0.200 -13.253 8.239 1.00 97.38 302 PRO A C 1
ATOM 2454 O O . PRO A 1 302 ? 0.614 -13.970 7.326 1.00 97.38 302 PRO A O 1
ATOM 2457 N N . ALA A 1 303 ? 0.979 -12.315 8.783 1.00 97.44 303 ALA A N 1
ATOM 2458 C CA . ALA A 1 303 ? 2.237 -11.913 8.156 1.00 97.44 303 ALA A CA 1
ATOM 2459 C C . ALA A 1 303 ? 3.269 -13.048 8.062 1.00 97.44 303 ALA A C 1
ATOM 2461 O O . ALA A 1 303 ? 3.864 -13.267 7.003 1.00 97.44 303 ALA A O 1
ATOM 2462 N N . LYS A 1 304 ? 3.472 -13.786 9.161 1.00 97.69 304 LYS A N 1
ATOM 2463 C CA . LYS A 1 304 ? 4.406 -14.922 9.237 1.00 97.69 304 LYS A CA 1
ATOM 2464 C C . LYS A 1 304 ? 4.003 -16.043 8.276 1.00 97.69 304 LYS A C 1
ATOM 2466 O O . LYS A 1 304 ? 4.801 -16.455 7.433 1.00 97.69 304 LYS A O 1
ATOM 2471 N N . THR A 1 305 ? 2.763 -16.514 8.376 1.00 98.06 305 THR A N 1
ATOM 2472 C CA . THR A 1 305 ? 2.282 -17.677 7.620 1.00 98.06 305 THR A CA 1
ATOM 2473 C C . THR A 1 305 ? 2.014 -17.352 6.149 1.00 98.06 305 THR A C 1
ATOM 2475 O O . THR A 1 305 ? 2.353 -18.149 5.274 1.00 98.06 305 THR A O 1
ATOM 2478 N N . GLY A 1 306 ? 1.536 -16.144 5.843 1.00 98.12 306 GLY A N 1
ATOM 2479 C CA . GLY A 1 306 ? 1.399 -15.633 4.479 1.00 98.12 306 GLY A CA 1
ATOM 2480 C C . GLY A 1 306 ? 2.737 -15.560 3.736 1.00 98.12 306 GLY A C 1
ATOM 2481 O O . GLY A 1 306 ? 2.845 -16.060 2.616 1.00 98.12 306 GLY A O 1
ATOM 2482 N N . LYS A 1 307 ? 3.794 -15.024 4.370 1.00 98.50 307 LYS A N 1
ATOM 2483 C CA . LYS A 1 307 ? 5.153 -14.997 3.785 1.00 98.50 307 LYS A CA 1
ATOM 2484 C C . LYS A 1 307 ? 5.687 -16.394 3.511 1.00 98.50 307 LYS A C 1
ATOM 2486 O O . LYS A 1 307 ? 6.238 -16.634 2.434 1.00 98.50 307 LYS A O 1
ATOM 2491 N N . ALA A 1 308 ? 5.529 -17.303 4.474 1.00 98.44 308 ALA A N 1
ATOM 2492 C CA . ALA A 1 308 ? 5.961 -18.687 4.326 1.00 98.44 308 ALA A CA 1
ATOM 2493 C C . ALA A 1 308 ? 5.260 -19.348 3.131 1.00 98.44 308 ALA A C 1
ATOM 2495 O O . ALA A 1 308 ? 5.928 -19.922 2.269 1.00 98.44 308 ALA A O 1
ATOM 2496 N N . LYS A 1 309 ? 3.935 -19.179 3.023 1.00 98.62 309 LYS A N 1
ATOM 2497 C CA . LYS A 1 309 ? 3.153 -19.808 1.959 1.00 98.62 309 LYS A CA 1
ATOM 2498 C C . LYS A 1 309 ? 3.457 -19.249 0.574 1.00 98.62 309 LYS A C 1
ATOM 2500 O O . LYS A 1 309 ? 3.655 -20.022 -0.359 1.00 98.62 309 LYS A O 1
ATOM 2505 N N . LEU A 1 310 ? 3.541 -17.928 0.428 1.00 98.44 310 LEU A N 1
ATOM 2506 C CA . LEU A 1 310 ? 3.863 -17.325 -0.867 1.00 98.44 310 LEU A CA 1
ATOM 2507 C C . LEU A 1 310 ? 5.285 -17.692 -1.320 1.00 98.44 310 LEU A C 1
ATOM 2509 O O . LEU A 1 310 ? 5.502 -17.999 -2.490 1.00 98.44 310 LEU A O 1
ATOM 2513 N N . SER A 1 311 ? 6.241 -17.757 -0.387 1.00 98.38 311 SER A N 1
ATOM 2514 C CA . SER A 1 311 ? 7.604 -18.219 -0.684 1.00 98.38 311 SER A CA 1
ATOM 2515 C C . SER A 1 311 ? 7.632 -19.677 -1.151 1.00 98.38 311 SER A C 1
ATOM 2517 O O . SER A 1 311 ? 8.346 -20.007 -2.095 1.00 98.38 311 SER A O 1
ATOM 2519 N N . GLU A 1 312 ? 6.860 -20.559 -0.511 1.00 98.50 312 GLU A N 1
ATOM 2520 C CA . GLU A 1 312 ? 6.706 -21.961 -0.920 1.00 98.50 312 GLU A CA 1
ATOM 2521 C C . GLU A 1 312 ? 6.168 -22.065 -2.358 1.00 98.50 312 GLU A C 1
ATOM 2523 O O . GLU A 1 312 ? 6.770 -22.748 -3.193 1.00 98.50 312 GLU A O 1
ATOM 2528 N N . ILE A 1 313 ? 5.083 -21.341 -2.659 1.00 98.62 313 ILE A N 1
ATOM 2529 C CA . ILE A 1 313 ? 4.449 -21.306 -3.985 1.00 98.62 313 ILE A CA 1
ATOM 2530 C C . ILE A 1 313 ? 5.443 -20.810 -5.042 1.00 98.62 313 ILE A C 1
ATOM 2532 O O . ILE A 1 313 ? 5.679 -21.502 -6.033 1.00 98.62 313 ILE A O 1
ATOM 2536 N N . LEU A 1 314 ? 6.087 -19.662 -4.810 1.00 98.00 314 LEU A N 1
ATOM 2537 C CA . LEU A 1 314 ? 7.065 -19.083 -5.738 1.00 98.00 314 LEU A CA 1
ATOM 2538 C C . LEU A 1 314 ? 8.244 -20.026 -5.989 1.00 98.00 314 LEU A C 1
ATOM 2540 O O . LEU A 1 314 ? 8.639 -20.233 -7.134 1.00 98.00 314 LEU A O 1
ATOM 2544 N N . ASN A 1 315 ? 8.792 -20.647 -4.943 1.00 97.69 315 ASN A N 1
ATOM 2545 C CA . ASN A 1 315 ? 9.893 -21.598 -5.086 1.00 97.69 315 ASN A CA 1
ATOM 2546 C C . ASN A 1 315 ? 9.498 -22.815 -5.930 1.00 97.69 315 ASN A C 1
ATOM 2548 O O . ASN A 1 315 ? 10.292 -23.285 -6.750 1.00 97.69 315 ASN A O 1
ATOM 2552 N N . ARG A 1 316 ? 8.279 -23.331 -5.743 1.00 98.25 316 ARG A N 1
ATOM 2553 C CA . ARG A 1 316 ? 7.753 -24.448 -6.534 1.00 98.25 316 ARG A CA 1
ATOM 2554 C C . ARG A 1 316 ? 7.549 -24.042 -7.996 1.00 98.25 316 ARG A C 1
ATOM 2556 O O . ARG A 1 316 ? 7.999 -24.767 -8.883 1.00 98.25 316 ARG A O 1
ATOM 2563 N N . LEU A 1 317 ? 6.933 -22.887 -8.249 1.00 97.88 317 LEU A N 1
ATOM 2564 C CA . LEU A 1 317 ? 6.646 -22.400 -9.601 1.00 97.88 317 LEU A CA 1
ATOM 2565 C C . LEU A 1 317 ? 7.918 -22.031 -10.373 1.00 97.88 317 LEU A C 1
ATOM 2567 O O . LEU A 1 317 ? 8.076 -22.479 -11.508 1.00 97.88 317 LEU A O 1
ATOM 2571 N N . HIS A 1 318 ? 8.875 -21.331 -9.757 1.00 95.44 318 HIS A N 1
ATOM 2572 C CA . HIS A 1 318 ? 10.163 -21.037 -10.396 1.00 95.44 318 HIS A CA 1
ATOM 2573 C C . HIS A 1 318 ? 10.912 -22.311 -10.800 1.00 95.44 318 HIS A C 1
ATOM 2575 O O . HIS A 1 318 ? 11.515 -22.360 -11.869 1.00 95.44 318 HIS A O 1
ATOM 2581 N N . ARG A 1 319 ? 10.871 -23.372 -9.979 1.00 95.81 319 ARG A N 1
ATOM 2582 C CA . ARG A 1 319 ? 11.480 -24.665 -10.339 1.00 95.81 319 ARG A CA 1
ATOM 2583 C C . ARG A 1 319 ? 10.743 -25.341 -11.494 1.00 95.81 319 ARG A C 1
ATOM 2585 O O . ARG A 1 319 ? 11.399 -25.877 -12.382 1.00 95.81 319 ARG A O 1
ATOM 2592 N N . ALA A 1 320 ? 9.412 -25.312 -11.485 1.00 96.25 320 ALA A N 1
ATOM 2593 C CA . ALA A 1 320 ? 8.587 -25.949 -12.510 1.00 96.25 320 ALA A CA 1
ATOM 2594 C C . ALA A 1 320 ? 8.703 -25.265 -13.887 1.00 96.25 320 ALA A C 1
ATOM 2596 O O . ALA A 1 320 ? 8.712 -25.947 -14.913 1.00 96.25 320 ALA A O 1
ATOM 2597 N N . TYR A 1 321 ? 8.833 -23.935 -13.909 1.00 94.94 321 TYR A N 1
ATOM 2598 C CA . TYR A 1 321 ? 8.811 -23.119 -15.129 1.00 94.94 321 TYR A CA 1
ATOM 2599 C C . TYR A 1 321 ? 10.158 -22.486 -15.501 1.00 94.94 321 TYR A C 1
ATOM 2601 O O . TYR A 1 321 ? 10.213 -21.629 -16.385 1.00 94.94 321 TYR A O 1
ATOM 2609 N N . LYS A 1 322 ? 11.257 -22.922 -14.875 1.00 91.38 322 LYS A N 1
ATOM 2610 C CA . LYS A 1 322 ? 12.603 -22.380 -15.103 1.00 91.38 322 LYS A CA 1
ATOM 2611 C C . LYS A 1 322 ? 12.949 -22.301 -16.596 1.00 91.38 322 LYS A C 1
ATOM 2613 O O . LYS A 1 322 ? 13.007 -23.326 -17.275 1.00 91.38 322 LYS A O 1
ATOM 2618 N N . GLY A 1 323 ? 13.207 -21.087 -17.089 1.00 86.06 323 GLY A N 1
ATOM 2619 C CA . GLY A 1 323 ? 13.583 -20.821 -18.484 1.00 86.06 323 GLY A CA 1
ATOM 2620 C C . GLY A 1 323 ? 12.467 -21.037 -19.514 1.00 86.06 323 GLY A C 1
ATOM 2621 O O . GLY A 1 323 ? 12.744 -21.016 -20.708 1.00 86.06 323 GLY A O 1
ATOM 2622 N N . ARG A 1 324 ? 11.225 -21.277 -19.073 1.00 91.50 324 ARG A N 1
ATOM 2623 C CA . ARG A 1 324 ? 10.048 -21.478 -19.938 1.00 91.50 324 ARG A CA 1
ATOM 2624 C C . ARG A 1 324 ? 9.031 -20.355 -19.813 1.00 91.50 324 ARG A C 1
ATOM 2626 O O . ARG A 1 324 ? 8.323 -20.077 -20.773 1.00 91.50 324 ARG A O 1
ATOM 2633 N N . LEU A 1 325 ? 8.937 -19.756 -18.630 1.00 94.00 325 LEU A N 1
ATOM 2634 C CA . LEU A 1 325 ? 8.011 -18.678 -18.327 1.00 94.00 325 LEU A CA 1
ATOM 2635 C C . LEU A 1 325 ? 8.789 -17.491 -17.760 1.00 94.00 325 LEU A C 1
ATOM 2637 O O . LEU A 1 325 ? 9.734 -17.685 -16.997 1.00 94.00 325 LEU A O 1
ATOM 2641 N N . ARG A 1 326 ? 8.380 -16.289 -18.161 1.00 94.38 326 ARG A N 1
ATOM 2642 C CA . ARG A 1 326 ? 8.885 -15.011 -17.651 1.00 94.38 326 ARG A CA 1
ATOM 2643 C C . ARG A 1 326 ? 8.519 -14.819 -16.179 1.00 94.38 326 ARG A C 1
ATOM 2645 O O . ARG A 1 326 ? 7.452 -15.275 -15.754 1.00 94.38 326 ARG A O 1
ATOM 2652 N N . ASP A 1 327 ? 9.363 -14.122 -15.423 1.00 94.31 327 ASP A N 1
ATOM 2653 C CA . ASP A 1 327 ? 9.199 -13.975 -13.971 1.00 94.31 327 ASP A CA 1
ATOM 2654 C C . ASP A 1 327 ? 7.877 -13.278 -13.616 1.00 94.31 327 ASP A C 1
ATOM 2656 O O . ASP A 1 327 ? 7.201 -13.673 -12.662 1.00 94.31 327 ASP A O 1
ATOM 2660 N N . GLY A 1 328 ? 7.447 -12.308 -14.432 1.00 95.50 328 GLY A N 1
ATOM 2661 C CA . GLY A 1 328 ? 6.150 -11.643 -14.262 1.00 95.50 328 GLY A CA 1
ATOM 2662 C C . GLY A 1 328 ? 4.969 -12.625 -14.273 1.00 95.50 328 GLY A C 1
ATOM 2663 O O . GLY A 1 328 ? 4.110 -12.582 -13.395 1.00 95.50 328 GLY A O 1
ATOM 2664 N N . TYR A 1 329 ? 4.944 -13.573 -15.214 1.00 97.12 329 TYR A N 1
ATOM 2665 C CA . TYR A 1 329 ? 3.882 -14.586 -15.278 1.00 97.12 329 TYR A CA 1
ATOM 2666 C C . TYR A 1 329 ? 3.988 -15.622 -14.152 1.00 97.12 329 TYR A C 1
ATOM 2668 O O . TYR A 1 329 ? 2.966 -16.104 -13.667 1.00 97.12 329 TYR A O 1
ATOM 2676 N N . VAL A 1 330 ? 5.202 -15.963 -13.700 1.00 97.56 330 VAL A N 1
ATOM 2677 C CA . VAL A 1 330 ? 5.372 -16.826 -12.520 1.00 97.56 330 VAL A CA 1
ATOM 2678 C C . VAL A 1 330 ? 4.773 -16.162 -11.280 1.00 97.56 330 VAL A C 1
ATOM 2680 O O . VAL A 1 330 ? 4.061 -16.821 -10.522 1.00 97.56 330 VAL A O 1
ATOM 2683 N N . MET A 1 331 ? 5.010 -14.861 -11.096 1.00 97.62 331 MET A N 1
ATOM 2684 C CA . MET A 1 331 ? 4.397 -14.091 -10.016 1.00 97.62 331 MET A CA 1
ATOM 2685 C C . MET A 1 331 ? 2.867 -14.045 -10.150 1.00 97.62 331 MET A C 1
ATOM 2687 O O . MET A 1 331 ? 2.165 -14.230 -9.160 1.00 97.62 331 MET A O 1
ATOM 2691 N N . GLU A 1 332 ? 2.328 -13.871 -11.357 1.00 96.75 332 GLU A N 1
ATOM 2692 C CA . GLU A 1 332 ? 0.877 -13.822 -11.590 1.00 96.75 332 GLU A CA 1
ATOM 2693 C C . GLU A 1 332 ? 0.182 -15.145 -11.218 1.00 96.75 332 GLU A C 1
ATOM 2695 O O . GLU A 1 332 ? -0.836 -15.160 -10.514 1.00 96.75 332 GLU A O 1
ATOM 2700 N N . LEU A 1 333 ? 0.788 -16.275 -11.600 1.00 97.69 333 LEU A N 1
ATOM 2701 C CA . LEU A 1 333 ? 0.347 -17.606 -11.177 1.00 97.69 333 LEU A CA 1
ATOM 2702 C C . LEU A 1 333 ? 0.458 -17.778 -9.658 1.00 97.69 333 LEU A C 1
ATOM 2704 O O . LEU A 1 333 ? -0.464 -18.296 -9.030 1.00 97.69 333 LEU A O 1
ATOM 2708 N N . ALA A 1 334 ? 1.558 -17.316 -9.058 1.00 98.38 334 ALA A N 1
ATOM 2709 C CA . ALA A 1 334 ? 1.772 -17.419 -7.620 1.00 98.38 334 ALA A CA 1
ATOM 2710 C C . ALA A 1 334 ? 0.710 -16.657 -6.822 1.00 98.38 334 ALA A C 1
ATOM 2712 O O . ALA A 1 334 ? 0.202 -17.184 -5.835 1.00 98.38 334 ALA A O 1
ATOM 2713 N N . ILE A 1 335 ? 0.343 -15.448 -7.255 1.00 97.31 335 ILE A N 1
ATOM 2714 C CA . ILE A 1 335 ? -0.714 -14.657 -6.616 1.00 97.31 335 ILE A CA 1
ATOM 2715 C C . ILE A 1 335 ? -2.084 -15.317 -6.789 1.00 97.31 335 ILE A C 1
ATOM 2717 O O . ILE A 1 335 ? -2.857 -15.327 -5.833 1.00 97.31 335 ILE A O 1
ATOM 2721 N N . SER A 1 336 ? -2.372 -15.910 -7.952 1.00 95.88 336 SER A N 1
ATOM 2722 C CA . SER A 1 336 ? -3.616 -16.669 -8.163 1.00 95.88 336 SER A CA 1
ATOM 2723 C C . SER A 1 336 ? -3.722 -17.843 -7.187 1.00 95.88 336 SER A C 1
ATOM 2725 O O . SER A 1 336 ? -4.702 -17.961 -6.457 1.00 95.88 336 SER A O 1
ATOM 2727 N N . GLU A 1 337 ? -2.670 -18.662 -7.090 1.00 97.94 337 GLU A N 1
ATOM 2728 C CA . GLU A 1 337 ? -2.636 -19.782 -6.146 1.00 97.94 337 GLU A CA 1
ATOM 2729 C C . GLU A 1 337 ? -2.687 -19.328 -4.679 1.00 97.94 337 GLU A C 1
ATOM 2731 O O . GLU A 1 337 ? -3.302 -19.982 -3.837 1.00 97.94 337 GLU A O 1
ATOM 2736 N N . PHE A 1 338 ? -2.043 -18.204 -4.357 1.00 97.69 338 PHE A N 1
ATOM 2737 C CA . PHE A 1 338 ? -2.058 -17.619 -3.019 1.00 97.69 338 PHE A CA 1
ATOM 2738 C C . PHE A 1 338 ? -3.462 -17.136 -2.630 1.00 97.69 338 PHE A C 1
ATOM 2740 O O . PHE A 1 338 ? -3.909 -17.391 -1.508 1.00 97.69 338 PHE A O 1
ATOM 2747 N N . ALA A 1 339 ? -4.183 -16.510 -3.564 1.00 93.56 339 ALA A N 1
ATOM 2748 C CA . ALA A 1 339 ? -5.573 -16.101 -3.388 1.00 93.56 339 ALA A CA 1
ATOM 2749 C C . ALA A 1 339 ? -6.493 -17.308 -3.162 1.00 93.56 339 ALA A C 1
ATOM 2751 O O . ALA A 1 339 ? -7.250 -17.342 -2.187 1.00 93.56 339 ALA A O 1
ATOM 2752 N N . ASP A 1 340 ? -6.360 -18.334 -4.006 1.00 94.06 340 ASP A N 1
ATOM 2753 C CA . ASP A 1 340 ? -7.135 -19.571 -3.916 1.00 94.06 340 ASP A CA 1
ATOM 2754 C C . ASP A 1 340 ? -6.871 -20.336 -2.614 1.00 94.06 340 ASP A C 1
ATOM 2756 O O . ASP A 1 340 ? -7.791 -20.954 -2.063 1.00 94.06 340 ASP A O 1
ATOM 2760 N N . TYR A 1 341 ? -5.633 -20.295 -2.108 1.00 96.19 341 TYR A N 1
ATOM 2761 C CA . TYR A 1 341 ? -5.252 -20.931 -0.849 1.00 96.19 341 TYR A CA 1
ATOM 2762 C C . TYR A 1 341 ? -5.933 -20.270 0.351 1.00 96.19 341 TYR A C 1
ATOM 2764 O O . TYR A 1 341 ? -6.561 -20.962 1.150 1.00 96.19 341 TYR A O 1
ATOM 2772 N N . PHE A 1 342 ? -5.849 -18.940 0.459 1.00 93.94 342 PHE A N 1
ATOM 2773 C CA . PHE A 1 342 ? -6.427 -18.181 1.576 1.00 93.94 342 PHE A CA 1
ATOM 2774 C C . PHE A 1 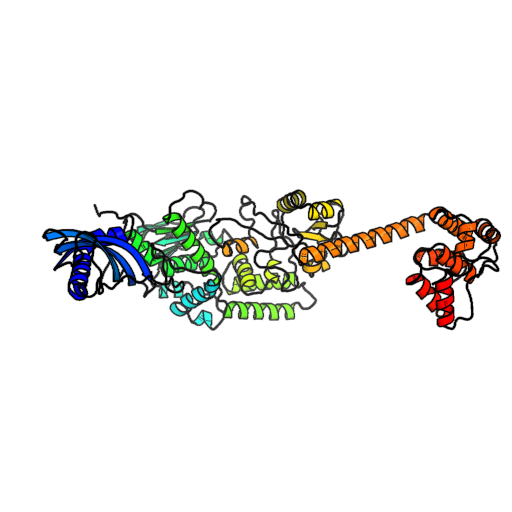342 ? -7.916 -17.847 1.400 1.00 93.94 342 PHE A C 1
ATOM 2776 O O . PHE A 1 342 ? -8.526 -17.292 2.312 1.00 93.94 342 PHE A O 1
ATOM 2783 N N . LYS A 1 343 ? -8.524 -18.210 0.260 1.00 90.88 343 LYS A N 1
ATOM 2784 C CA . LYS A 1 343 ? -9.936 -17.930 -0.068 1.00 90.88 343 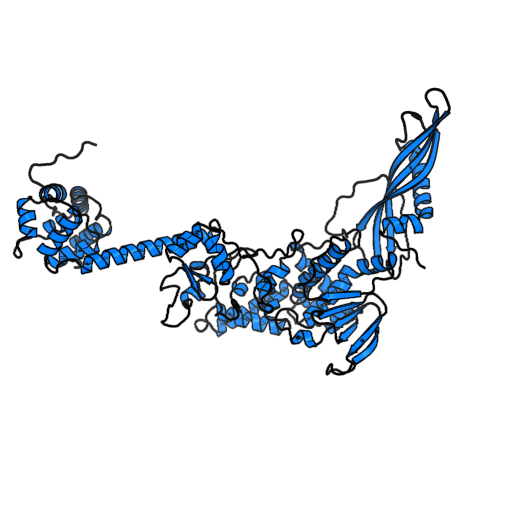LYS A CA 1
ATOM 2785 C C . LYS A 1 343 ? -10.251 -16.430 -0.048 1.00 90.88 343 LYS A C 1
ATOM 2787 O O . LYS A 1 343 ? -11.273 -15.986 0.484 1.00 90.88 343 LYS A O 1
ATOM 2792 N N . VAL A 1 344 ? -9.357 -15.650 -0.648 1.00 86.06 344 VAL A N 1
ATOM 2793 C CA . VAL A 1 344 ? -9.499 -14.200 -0.832 1.00 86.06 344 VAL A CA 1
ATOM 2794 C C . VAL A 1 344 ? -9.559 -13.849 -2.317 1.00 86.06 344 VAL A C 1
ATOM 2796 O O . VAL A 1 344 ? -9.286 -14.688 -3.170 1.00 86.06 344 VAL A O 1
ATOM 2799 N N . SER A 1 345 ? -9.908 -12.604 -2.644 1.00 81.38 345 SER A N 1
ATOM 2800 C CA . SER A 1 345 ? -9.818 -12.124 -4.026 1.00 81.38 345 SER A CA 1
ATOM 2801 C C . SER A 1 345 ? -8.357 -12.045 -4.486 1.00 81.38 345 SER A C 1
ATOM 2803 O O . SER A 1 345 ? -7.456 -11.757 -3.692 1.00 81.38 345 SER A O 1
ATOM 2805 N N . THR A 1 346 ? -8.116 -12.233 -5.786 1.00 85.25 346 THR A N 1
ATOM 2806 C CA . THR A 1 346 ? -6.788 -12.055 -6.401 1.00 85.25 346 THR A CA 1
ATOM 2807 C C . THR A 1 346 ? -6.209 -10.674 -6.101 1.00 85.25 346 THR A C 1
ATOM 2809 O O . THR A 1 346 ? -5.024 -10.540 -5.804 1.00 85.25 346 THR A O 1
ATOM 2812 N N . THR A 1 347 ? -7.068 -9.654 -6.080 1.00 79.81 347 THR A N 1
ATOM 2813 C CA . THR A 1 347 ? -6.715 -8.296 -5.670 1.00 79.81 347 THR A CA 1
ATOM 2814 C C . THR A 1 347 ? -6.187 -8.230 -4.243 1.00 79.81 347 THR A C 1
ATOM 2816 O O . THR A 1 347 ? -5.096 -7.710 -4.015 1.00 79.81 347 THR A O 1
ATOM 2819 N N . ALA A 1 348 ? -6.934 -8.772 -3.275 1.00 80.56 348 ALA A N 1
ATOM 2820 C CA . ALA A 1 348 ? -6.526 -8.780 -1.872 1.00 80.56 348 ALA A CA 1
ATOM 2821 C C . ALA A 1 348 ? -5.209 -9.545 -1.676 1.00 80.56 348 ALA A C 1
ATOM 2823 O O . ALA A 1 348 ? -4.331 -9.090 -0.943 1.00 80.56 348 ALA A O 1
ATOM 2824 N N . ALA A 1 349 ? -5.032 -10.658 -2.390 1.00 90.88 349 ALA A N 1
ATOM 2825 C CA . ALA A 1 349 ? -3.793 -11.426 -2.400 1.00 90.88 349 ALA A CA 1
ATOM 2826 C C . ALA A 1 349 ? -2.607 -10.629 -2.974 1.00 90.88 349 ALA A C 1
ATOM 2828 O O . ALA A 1 349 ? -1.546 -10.606 -2.350 1.00 90.88 349 ALA A O 1
ATOM 2829 N N . LYS A 1 350 ? -2.784 -9.932 -4.110 1.00 89.44 350 LYS A N 1
ATOM 2830 C CA . LYS A 1 350 ? -1.760 -9.059 -4.717 1.00 89.44 350 LYS A CA 1
ATOM 2831 C C . LYS A 1 350 ? -1.347 -7.948 -3.753 1.00 89.44 350 LYS A C 1
ATOM 2833 O O . LYS A 1 350 ? -0.159 -7.767 -3.494 1.00 89.44 350 LYS A O 1
ATOM 2838 N N . ILE A 1 351 ? -2.331 -7.241 -3.190 1.00 83.56 351 ILE A N 1
ATOM 2839 C CA . ILE A 1 351 ? -2.136 -6.177 -2.195 1.00 83.56 351 ILE A CA 1
ATOM 2840 C C . ILE A 1 351 ? -1.300 -6.696 -1.034 1.00 83.56 351 ILE A C 1
ATOM 2842 O O . ILE A 1 351 ? -0.256 -6.137 -0.696 1.00 83.56 351 ILE A O 1
ATOM 2846 N N . ARG A 1 352 ? -1.749 -7.809 -0.453 1.00 90.62 352 ARG A N 1
ATOM 2847 C CA . ARG A 1 352 ? -1.111 -8.389 0.714 1.00 90.62 352 ARG A CA 1
ATOM 2848 C C . ARG A 1 352 ? 0.296 -8.883 0.403 1.00 90.62 352 ARG A C 1
ATOM 2850 O O . ARG A 1 352 ? 1.188 -8.678 1.215 1.00 90.62 352 ARG A O 1
ATOM 2857 N N . ALA A 1 353 ? 0.537 -9.471 -0.765 1.00 94.62 353 ALA A N 1
ATOM 2858 C CA . ALA A 1 353 ? 1.875 -9.880 -1.183 1.00 94.62 353 ALA A CA 1
ATOM 2859 C C . ALA A 1 353 ? 2.859 -8.697 -1.209 1.00 94.62 353 ALA A C 1
ATOM 2861 O O . ALA A 1 353 ? 3.966 -8.813 -0.675 1.00 94.62 353 ALA A O 1
ATOM 2862 N N . VAL A 1 354 ? 2.440 -7.539 -1.734 1.00 91.06 354 VAL A N 1
ATOM 2863 C CA . VAL A 1 354 ? 3.251 -6.309 -1.705 1.00 91.06 354 VAL A CA 1
ATOM 2864 C C . VAL A 1 354 ? 3.524 -5.865 -0.262 1.00 91.06 354 VAL A C 1
ATOM 2866 O O . VAL A 1 354 ? 4.678 -5.608 0.079 1.00 91.06 354 VAL A O 1
ATOM 2869 N N . GLU A 1 355 ? 2.512 -5.848 0.616 1.00 89.25 355 GLU A N 1
ATOM 2870 C CA . GLU A 1 355 ? 2.688 -5.516 2.046 1.00 89.25 355 GLU A CA 1
ATOM 2871 C C . GLU A 1 355 ? 3.656 -6.465 2.770 1.00 89.25 355 GLU A C 1
ATOM 2873 O O . GLU A 1 355 ? 4.406 -6.054 3.655 1.00 89.25 355 GLU A O 1
ATOM 2878 N N . LEU A 1 356 ? 3.672 -7.741 2.378 1.00 93.88 356 LEU A N 1
ATOM 2879 C CA . LEU A 1 356 ? 4.574 -8.756 2.920 1.00 93.88 356 LEU A CA 1
ATOM 2880 C C . LEU A 1 356 ? 6.006 -8.662 2.357 1.00 93.88 356 LEU A C 1
ATOM 2882 O O . LEU A 1 356 ? 6.880 -9.413 2.798 1.00 93.88 356 LEU A O 1
ATOM 2886 N N . GLY A 1 357 ? 6.275 -7.728 1.440 1.00 92.25 357 GLY A N 1
ATOM 2887 C CA . GLY A 1 357 ? 7.603 -7.456 0.885 1.00 92.25 357 GLY A CA 1
ATOM 2888 C C . GLY A 1 357 ? 7.913 -8.171 -0.434 1.00 92.25 357 GLY A C 1
ATOM 2889 O O . GLY A 1 357 ? 9.082 -8.214 -0.832 1.00 92.25 357 GLY A O 1
ATOM 2890 N N . PHE A 1 358 ? 6.899 -8.724 -1.107 1.00 94.38 3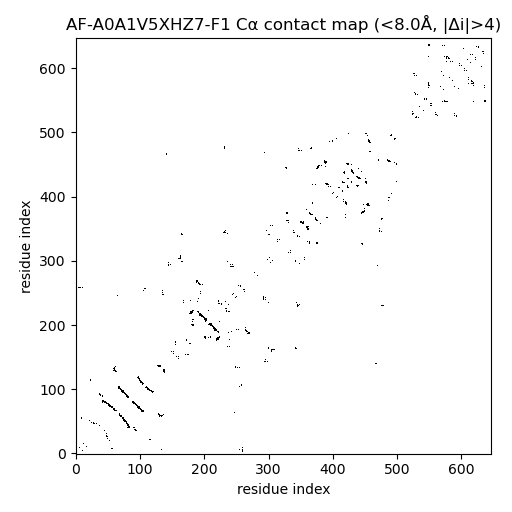58 PHE A N 1
ATOM 2891 C CA . PHE A 1 358 ? 6.999 -9.271 -2.464 1.00 94.38 358 PHE A CA 1
ATOM 2892 C C . PHE A 1 358 ? 6.631 -8.184 -3.478 1.00 94.38 358 PHE A C 1
ATOM 2894 O O . PHE A 1 358 ? 5.578 -8.226 -4.109 1.00 94.38 358 PHE A O 1
ATOM 2901 N N . GLU A 1 359 ? 7.493 -7.174 -3.603 1.00 92.12 359 GLU A N 1
ATOM 2902 C CA . GLU A 1 359 ? 7.240 -5.969 -4.407 1.00 92.12 359 GLU A CA 1
ATOM 2903 C C . GLU A 1 359 ? 6.862 -6.276 -5.861 1.00 92.12 359 GLU A C 1
ATOM 2905 O O . GLU A 1 359 ? 5.994 -5.604 -6.411 1.00 92.12 359 GLU A O 1
ATOM 2910 N N . GLN A 1 360 ? 7.441 -7.321 -6.460 1.00 94.12 360 GLN A N 1
ATOM 2911 C CA . GLN A 1 360 ? 7.159 -7.745 -7.837 1.00 94.12 360 GLN A CA 1
ATOM 2912 C C . GLN A 1 360 ? 5.684 -8.090 -8.071 1.00 94.12 360 GLN A C 1
ATOM 2914 O O . GLN A 1 360 ? 5.213 -8.002 -9.202 1.00 94.12 360 GLN A O 1
ATOM 2919 N N . ALA A 1 361 ? 4.924 -8.409 -7.017 1.00 93.88 361 ALA A N 1
ATOM 2920 C CA . ALA A 1 361 ? 3.480 -8.572 -7.120 1.00 93.88 361 ALA A CA 1
ATOM 2921 C C . ALA A 1 361 ? 2.784 -7.300 -7.632 1.00 93.88 361 ALA A C 1
ATOM 2923 O O . ALA A 1 361 ? 1.687 -7.398 -8.157 1.00 93.88 361 ALA A O 1
ATOM 2924 N N . ALA A 1 362 ? 3.395 -6.112 -7.552 1.00 90.38 362 ALA A N 1
ATOM 2925 C CA . ALA A 1 362 ? 2.836 -4.897 -8.144 1.00 90.38 362 ALA A CA 1
ATOM 2926 C C . ALA A 1 362 ? 2.704 -4.973 -9.678 1.00 90.38 362 ALA A C 1
ATOM 2928 O O . ALA A 1 362 ? 1.807 -4.333 -10.224 1.00 90.38 362 ALA A O 1
ATOM 2929 N N . GLY A 1 363 ? 3.550 -5.765 -10.347 1.00 91.56 363 GLY A N 1
ATOM 2930 C CA . GLY A 1 363 ? 3.627 -5.860 -11.806 1.00 91.56 363 GLY A CA 1
ATOM 2931 C C . GLY A 1 363 ? 2.731 -6.913 -12.460 1.00 91.56 363 GLY A C 1
ATOM 2932 O O . GLY A 1 363 ? 2.929 -7.193 -13.637 1.00 91.56 363 GLY A O 1
ATOM 2933 N N . VAL A 1 364 ? 1.773 -7.519 -11.748 1.00 92.06 364 VAL A N 1
ATOM 2934 C CA . VAL A 1 364 ? 0.879 -8.575 -12.285 1.00 92.06 364 VAL A CA 1
ATOM 2935 C C . VAL A 1 364 ? -0.591 -8.158 -12.267 1.00 92.06 364 VAL A C 1
ATOM 2937 O O . VAL A 1 364 ? -0.944 -7.293 -11.476 1.00 92.06 364 VAL A O 1
ATOM 2940 N N . PHE A 1 365 ? -1.474 -8.736 -13.089 1.00 86.50 365 PHE A N 1
ATOM 2941 C CA . PHE A 1 365 ? -2.871 -8.266 -13.229 1.00 86.50 365 PHE A CA 1
ATOM 2942 C C . PHE A 1 365 ? -2.975 -6.759 -13.531 1.00 86.50 365 PHE A C 1
ATOM 2944 O O . PHE A 1 365 ? -3.708 -6.018 -12.872 1.00 86.50 365 PHE A O 1
ATOM 2951 N N . ASN A 1 366 ? -2.178 -6.277 -14.485 1.00 86.38 366 ASN A N 1
ATOM 2952 C CA . ASN A 1 366 ? -2.122 -4.856 -14.823 1.00 86.38 366 ASN A CA 1
ATOM 2953 C C . ASN A 1 366 ? -3.340 -4.471 -15.667 1.00 86.38 366 ASN A C 1
ATOM 2955 O O . ASN A 1 366 ? -3.390 -4.800 -16.849 1.00 86.38 366 ASN A O 1
ATOM 2959 N N . TYR A 1 367 ? -4.299 -3.755 -15.084 1.00 80.00 367 TYR A N 1
ATOM 2960 C CA . TYR A 1 367 ? -5.459 -3.224 -15.799 1.00 80.00 367 TYR A CA 1
ATOM 2961 C C . TYR A 1 367 ? -5.421 -1.696 -15.796 1.00 80.00 367 TYR A C 1
ATOM 2963 O O . TYR A 1 367 ? -5.395 -1.088 -14.728 1.00 80.00 367 TYR A O 1
ATOM 2971 N N . VAL A 1 368 ? -5.384 -1.086 -16.981 1.00 79.12 368 VAL A N 1
ATOM 2972 C CA . VAL A 1 368 ? -5.319 0.374 -17.167 1.00 79.12 368 VAL A CA 1
ATOM 2973 C C . VAL A 1 368 ? -6.018 0.744 -18.465 1.00 79.12 368 VAL A C 1
ATOM 2975 O O . VAL A 1 368 ? -5.895 0.021 -19.454 1.00 79.12 368 VAL A O 1
ATOM 2978 N N . ASP A 1 369 ? -6.710 1.884 -18.492 1.00 73.62 369 ASP A N 1
ATOM 2979 C CA . ASP A 1 369 ? -7.427 2.381 -19.676 1.00 73.62 369 ASP A CA 1
ATOM 2980 C C . ASP A 1 369 ? -8.449 1.355 -20.215 1.00 73.62 369 ASP A C 1
ATOM 2982 O O . ASP A 1 369 ? -8.625 1.201 -21.425 1.00 73.62 369 ASP A O 1
ATOM 2986 N N . GLY A 1 370 ? -9.110 0.611 -19.320 1.00 73.94 370 GLY A N 1
ATOM 2987 C CA . GLY A 1 370 ? -10.155 -0.344 -19.699 1.00 73.94 370 GLY A CA 1
ATOM 2988 C C . GLY A 1 370 ? -9.659 -1.677 -20.279 1.00 73.94 370 GLY A C 1
ATOM 2989 O O . GLY A 1 370 ? -10.455 -2.414 -20.861 1.00 73.94 370 GLY A O 1
ATOM 2990 N N . LYS A 1 371 ? -8.364 -1.999 -20.165 1.00 82.50 371 LYS A N 1
ATOM 2991 C CA . LYS A 1 371 ? -7.792 -3.238 -20.715 1.00 82.50 371 LYS A CA 1
ATOM 2992 C C . LYS A 1 371 ? -6.672 -3.819 -19.854 1.00 82.50 371 LYS A C 1
ATOM 2994 O O . LYS A 1 371 ? -6.001 -3.107 -19.112 1.00 82.50 371 LYS A O 1
ATOM 2999 N N . ASN A 1 372 ? -6.463 -5.128 -19.998 1.00 85.31 372 ASN A N 1
ATOM 3000 C CA . ASN A 1 372 ? -5.371 -5.851 -19.351 1.00 85.31 372 ASN A CA 1
ATOM 3001 C C . ASN A 1 372 ? -4.086 -5.764 -20.178 1.00 85.31 372 ASN A C 1
ATOM 3003 O O . ASN A 1 372 ? -4.111 -5.937 -21.398 1.00 85.31 372 ASN A O 1
ATOM 3007 N N . TYR A 1 373 ? -2.967 -5.579 -19.491 1.00 89.31 373 TYR A N 1
ATOM 3008 C CA . TYR A 1 373 ? -1.624 -5.618 -20.045 1.00 89.31 373 TYR A CA 1
ATOM 3009 C C . TYR A 1 373 ? -0.831 -6.797 -19.471 1.00 89.31 373 TYR A C 1
ATOM 3011 O O . TYR A 1 373 ? -1.114 -7.235 -18.351 1.00 89.31 373 TYR A O 1
ATOM 3019 N N . PRO A 1 374 ? 0.173 -7.309 -20.210 1.00 93.19 374 PRO A N 1
ATOM 3020 C CA . PRO A 1 374 ? 1.016 -8.396 -19.732 1.00 93.19 374 PRO A CA 1
ATOM 3021 C C . PRO A 1 374 ? 1.654 -8.092 -18.368 1.00 93.19 374 PRO A C 1
ATOM 3023 O O . PRO A 1 374 ? 1.970 -6.929 -18.079 1.00 93.19 374 PRO A O 1
ATOM 3026 N N . PRO A 1 375 ? 1.894 -9.119 -17.538 1.00 95.31 375 PRO A N 1
ATOM 3027 C CA . PRO A 1 375 ? 2.660 -8.946 -16.323 1.00 95.31 375 PRO A CA 1
ATOM 3028 C C . PRO A 1 375 ? 4.110 -8.579 -16.650 1.00 95.31 375 PRO A C 1
ATOM 3030 O O . PRO A 1 375 ? 4.672 -8.985 -17.675 1.00 95.31 375 PRO A O 1
ATOM 3033 N N . PHE A 1 376 ? 4.717 -7.826 -15.744 1.00 95.94 376 PHE A N 1
ATOM 3034 C CA . PHE A 1 376 ? 6.099 -7.393 -15.825 1.00 95.94 376 PHE A CA 1
ATOM 3035 C C . PHE A 1 376 ? 6.824 -7.609 -14.496 1.00 95.94 376 PHE A C 1
ATOM 3037 O O . PHE A 1 376 ? 6.214 -7.673 -13.428 1.00 95.94 376 PHE A O 1
ATOM 3044 N N . SER A 1 377 ? 8.144 -7.717 -14.575 1.00 95.94 377 SER A N 1
ATOM 3045 C CA . SER A 1 377 ? 9.051 -7.891 -13.449 1.00 95.94 377 SER A CA 1
ATOM 3046 C C . SER A 1 377 ? 9.994 -6.697 -13.324 1.00 95.94 377 SER A C 1
ATOM 3048 O O . SER A 1 377 ? 10.180 -5.907 -14.254 1.00 95.94 377 SER A O 1
ATOM 3050 N N . PHE A 1 378 ? 10.558 -6.545 -12.131 1.00 95.94 378 PHE A N 1
ATOM 3051 C CA . PHE A 1 378 ? 11.528 -5.510 -11.813 1.00 95.94 378 PHE A CA 1
ATOM 3052 C C . PHE A 1 378 ? 12.368 -5.890 -10.589 1.00 95.94 378 PHE A C 1
ATOM 3054 O O . PHE A 1 378 ? 11.971 -6.700 -9.738 1.00 95.94 378 PHE A O 1
ATOM 3061 N N . LYS A 1 379 ? 13.542 -5.267 -10.458 1.00 94.69 379 LYS A N 1
ATOM 3062 C CA . LYS A 1 379 ? 14.435 -5.486 -9.308 1.00 94.69 379 LYS A CA 1
ATOM 3063 C C . LYS A 1 379 ? 13.802 -5.031 -7.997 1.00 94.69 379 LYS A C 1
ATOM 3065 O O . LYS A 1 379 ? 13.273 -3.928 -7.909 1.00 94.69 379 LYS A O 1
ATOM 3070 N N . LYS A 1 380 ? 13.935 -5.834 -6.941 1.00 92.12 380 LYS A N 1
ATOM 3071 C CA . LYS A 1 380 ? 13.505 -5.452 -5.585 1.00 92.12 380 LYS A CA 1
ATOM 3072 C C . LYS A 1 380 ? 14.163 -4.134 -5.143 1.00 92.12 380 LYS A C 1
ATOM 3074 O O . LYS A 1 380 ? 15.348 -3.932 -5.397 1.00 92.12 380 LYS A O 1
ATOM 3079 N N . GLY A 1 381 ? 13.411 -3.267 -4.468 1.00 90.56 381 GLY A N 1
ATOM 3080 C CA . GLY A 1 381 ? 13.831 -1.919 -4.071 1.00 90.56 381 GLY A CA 1
ATOM 3081 C C . GLY A 1 381 ? 13.578 -0.852 -5.141 1.00 90.56 381 GLY A C 1
ATOM 3082 O O . GLY A 1 381 ? 13.944 0.304 -4.960 1.00 90.56 381 GLY A O 1
ATOM 3083 N N . SER A 1 382 ? 12.950 -1.230 -6.256 1.00 91.44 382 SER A N 1
ATOM 3084 C CA . SER A 1 382 ? 12.661 -0.349 -7.391 1.00 91.44 382 SER A CA 1
ATOM 3085 C C . SER A 1 382 ? 11.502 0.616 -7.194 1.00 91.44 382 SER A C 1
ATOM 3087 O O . SER A 1 382 ? 11.388 1.553 -7.984 1.00 91.44 382 SER A O 1
ATOM 3089 N N . LEU A 1 383 ? 10.623 0.343 -6.230 1.00 88.88 383 LEU A N 1
ATOM 3090 C CA . LEU A 1 383 ? 9.447 1.147 -5.917 1.00 88.88 383 LEU A CA 1
ATOM 3091 C C . LEU A 1 383 ? 9.449 1.475 -4.426 1.00 88.88 383 LEU A C 1
ATOM 3093 O O . LEU A 1 383 ? 9.589 0.586 -3.586 1.00 88.88 383 LEU A O 1
ATOM 3097 N N . LYS A 1 384 ? 9.246 2.748 -4.087 1.00 86.50 384 LYS A N 1
ATOM 3098 C CA . LYS A 1 384 ? 8.952 3.163 -2.710 1.00 86.50 384 LYS A CA 1
ATOM 3099 C C . LYS A 1 384 ? 7.467 2.963 -2.397 1.00 86.50 384 LYS A C 1
ATOM 3101 O O . LYS A 1 384 ? 6.632 2.781 -3.285 1.00 86.50 384 LYS A O 1
ATOM 3106 N N . LYS A 1 385 ? 7.107 3.041 -1.110 1.00 77.00 385 LYS A N 1
ATOM 3107 C CA . LYS A 1 385 ? 5.704 2.970 -0.669 1.00 77.00 385 LYS A CA 1
ATOM 3108 C C . LYS A 1 385 ? 4.878 4.058 -1.370 1.00 77.00 385 LYS A C 1
ATOM 3110 O O . LYS A 1 385 ? 5.112 5.245 -1.159 1.00 77.00 385 LYS A O 1
ATOM 3115 N N . GLY A 1 386 ? 3.879 3.643 -2.150 1.00 75.62 386 GLY A N 1
ATOM 3116 C CA . GLY A 1 386 ? 2.991 4.548 -2.886 1.00 75.62 386 GLY A CA 1
ATOM 3117 C C . GLY A 1 386 ? 3.476 4.954 -4.280 1.00 75.62 386 GLY A C 1
ATOM 3118 O O . GLY A 1 386 ? 2.850 5.821 -4.888 1.00 75.62 386 GLY A O 1
ATOM 3119 N N . GLN A 1 387 ? 4.549 4.335 -4.779 1.00 86.44 387 GLN A N 1
ATOM 3120 C CA . GLN A 1 387 ? 5.002 4.478 -6.161 1.00 86.44 387 GLN A CA 1
ATOM 3121 C C . GLN A 1 387 ? 4.475 3.357 -7.052 1.00 86.44 387 GLN A C 1
ATOM 3123 O O . GLN A 1 387 ? 4.195 2.248 -6.594 1.00 86.44 387 GLN A O 1
ATOM 3128 N N . THR A 1 388 ? 4.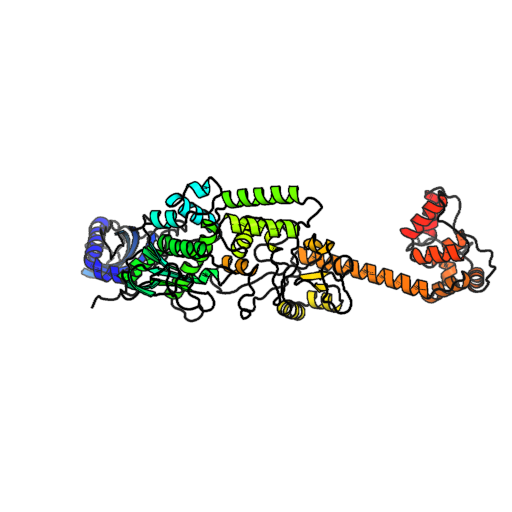380 3.643 -8.347 1.00 88.56 388 THR A N 1
ATOM 3129 C CA . THR A 1 388 ? 4.099 2.646 -9.381 1.00 88.56 388 THR A CA 1
ATOM 3130 C C . THR A 1 388 ? 4.741 3.036 -10.709 1.00 88.56 388 THR A C 1
ATOM 3132 O O . THR A 1 388 ? 4.988 4.213 -10.965 1.00 88.56 388 THR A O 1
ATOM 3135 N N . PHE A 1 389 ? 4.982 2.048 -11.567 1.00 91.88 389 PHE A N 1
ATOM 3136 C CA . PHE A 1 389 ? 5.334 2.269 -12.974 1.00 91.88 389 PHE A CA 1
ATOM 3137 C C . PHE A 1 389 ? 4.109 2.486 -13.868 1.00 91.88 389 PHE A C 1
ATOM 3139 O O . PHE A 1 389 ? 4.215 2.986 -14.984 1.00 91.88 389 PHE A O 1
ATOM 3146 N N . VAL A 1 390 ? 2.946 2.054 -13.383 1.00 90.00 390 VAL A N 1
ATOM 3147 C CA . VAL A 1 390 ? 1.715 1.972 -14.157 1.00 90.00 390 VAL A CA 1
ATOM 3148 C C . VAL A 1 390 ? 1.016 3.331 -14.168 1.00 90.00 390 VAL A C 1
ATOM 3150 O O . VAL A 1 390 ? 0.705 3.885 -13.106 1.00 90.00 390 VAL A O 1
ATOM 3153 N N . ILE A 1 391 ? 0.728 3.857 -15.357 1.00 87.31 391 ILE A N 1
ATOM 3154 C CA . ILE A 1 391 ? 0.116 5.171 -15.568 1.00 87.31 391 ILE A CA 1
ATOM 3155 C C . ILE A 1 391 ? -0.856 5.154 -16.760 1.00 87.31 391 ILE A C 1
ATOM 3157 O O . ILE A 1 391 ? -0.542 4.653 -17.840 1.00 87.31 391 ILE A O 1
ATOM 3161 N N . ASP A 1 392 ? -2.050 5.709 -16.556 1.00 83.69 392 ASP A N 1
ATOM 3162 C CA . ASP A 1 392 ? -3.077 5.881 -17.588 1.00 83.69 392 ASP A CA 1
ATOM 3163 C C . ASP A 1 392 ? -2.793 7.089 -18.488 1.00 83.69 392 ASP A C 1
ATOM 3165 O O . ASP A 1 392 ? -2.018 7.991 -18.150 1.00 83.69 392 ASP A O 1
ATOM 3169 N N . ARG A 1 393 ? -3.461 7.131 -19.642 1.00 81.94 393 ARG A N 1
ATOM 3170 C CA . ARG A 1 393 ? -3.248 8.185 -20.647 1.00 81.94 393 ARG A CA 1
ATOM 3171 C C . ARG A 1 393 ? -3.520 9.589 -20.117 1.00 81.94 393 ARG A C 1
ATOM 3173 O O . ARG A 1 393 ? -2.774 10.512 -20.448 1.00 81.94 393 ARG A O 1
ATOM 3180 N N . ASN A 1 394 ? -4.558 9.767 -19.301 1.00 79.19 394 ASN A N 1
ATOM 3181 C CA . ASN A 1 394 ? -4.931 11.089 -18.798 1.00 79.19 394 ASN A CA 1
ATOM 3182 C C . ASN A 1 394 ? -3.857 11.632 -17.854 1.00 79.19 394 ASN A C 1
ATOM 3184 O O . ASN A 1 394 ? -3.440 12.783 -17.992 1.00 79.19 394 ASN A O 1
ATOM 3188 N N . ASN A 1 395 ? -3.352 10.792 -16.949 1.00 83.12 395 ASN A N 1
ATOM 3189 C CA . ASN A 1 395 ? -2.243 11.161 -16.080 1.00 83.12 395 ASN A CA 1
ATOM 3190 C C . ASN A 1 395 ? -0.952 11.434 -16.865 1.00 83.12 395 ASN A C 1
ATOM 3192 O O . ASN A 1 395 ? -0.273 12.408 -16.554 1.00 83.12 395 ASN A O 1
ATOM 3196 N N . VAL A 1 396 ? -0.630 10.671 -17.919 1.00 85.88 396 VAL A N 1
ATOM 3197 C CA . VAL A 1 396 ? 0.529 10.991 -18.780 1.00 85.88 396 VAL A CA 1
ATOM 3198 C C . VAL A 1 396 ? 0.392 12.380 -19.404 1.00 85.88 396 VAL A C 1
ATOM 3200 O O . VAL A 1 396 ? 1.348 13.157 -19.370 1.00 85.88 396 VAL A O 1
ATOM 3203 N N . ILE A 1 397 ? -0.786 12.719 -19.941 1.00 80.50 397 ILE A N 1
ATOM 3204 C CA . ILE A 1 397 ? -1.048 14.034 -20.546 1.00 80.50 397 ILE A CA 1
ATOM 3205 C C . ILE A 1 397 ? -0.865 15.142 -19.507 1.00 80.50 397 ILE A C 1
ATOM 3207 O O . ILE A 1 397 ? -0.128 16.096 -19.747 1.00 80.50 397 ILE A O 1
ATOM 3211 N N . ILE A 1 398 ? -1.487 14.997 -18.336 1.00 83.06 398 ILE A N 1
ATOM 3212 C CA . ILE A 1 398 ? -1.404 15.983 -17.254 1.00 83.06 398 ILE A CA 1
ATOM 3213 C C . ILE A 1 398 ? 0.048 16.162 -16.802 1.00 83.06 398 ILE A C 1
ATOM 3215 O O . ILE A 1 398 ? 0.541 17.288 -16.755 1.00 83.06 398 ILE A O 1
ATOM 3219 N N . GLN A 1 399 ? 0.769 15.070 -16.545 1.00 87.25 399 GLN A N 1
ATOM 3220 C CA . GLN A 1 399 ? 2.160 15.145 -16.102 1.00 87.25 399 GLN A CA 1
ATOM 3221 C C . GLN A 1 399 ? 3.084 15.744 -17.166 1.00 87.25 399 GLN A C 1
ATOM 3223 O O . GLN A 1 399 ? 3.985 16.502 -16.814 1.00 87.25 399 GLN A O 1
ATOM 3228 N N . SER A 1 400 ? 2.840 15.481 -18.451 1.00 84.88 400 SER A N 1
ATOM 3229 C CA . SER A 1 400 ? 3.626 16.056 -19.556 1.00 84.88 400 SER A CA 1
ATOM 3230 C C . SER A 1 400 ? 3.380 17.557 -19.753 1.00 84.88 400 SER A C 1
ATOM 3232 O O . SER A 1 400 ? 4.234 18.253 -20.303 1.00 84.88 400 SER A O 1
ATOM 3234 N N . LEU A 1 401 ? 2.222 18.066 -19.315 1.00 81.75 401 LEU A N 1
ATOM 3235 C CA . LEU A 1 401 ? 1.889 19.493 -19.345 1.00 81.75 401 LEU A CA 1
ATOM 3236 C C . LEU A 1 401 ? 2.406 20.238 -18.110 1.00 81.75 401 LEU A C 1
ATOM 3238 O O . LEU A 1 401 ? 2.828 21.386 -18.222 1.00 81.75 401 LEU A O 1
ATOM 3242 N N . LEU A 1 402 ? 2.356 19.602 -16.936 1.00 85.75 402 LEU A N 1
ATOM 3243 C CA . LEU A 1 402 ? 2.700 20.239 -15.663 1.00 85.75 402 LEU A CA 1
ATOM 3244 C C . LEU A 1 402 ? 4.192 20.157 -15.311 1.00 85.75 402 LEU A C 1
ATOM 3246 O O . LEU A 1 402 ? 4.664 20.982 -14.530 1.00 85.75 402 LEU A O 1
ATOM 3250 N N . ASN A 1 403 ? 4.943 19.207 -15.881 1.00 89.00 403 ASN A N 1
ATOM 3251 C CA . ASN A 1 403 ? 6.365 19.018 -15.581 1.00 89.00 403 ASN A CA 1
ATOM 3252 C C . ASN A 1 403 ? 7.242 19.386 -16.788 1.00 89.00 403 ASN A C 1
ATOM 3254 O O . ASN A 1 403 ? 7.271 18.627 -17.759 1.00 89.00 403 ASN A O 1
ATOM 3258 N N . PRO A 1 404 ? 8.008 20.495 -16.728 1.00 89.56 404 PRO A N 1
ATOM 3259 C CA . PRO A 1 404 ? 8.858 20.938 -17.835 1.00 89.56 404 PRO A CA 1
ATOM 3260 C C . PRO A 1 404 ? 9.890 19.897 -18.285 1.00 89.56 404 PRO A C 1
ATOM 3262 O O . PRO A 1 404 ? 10.065 19.707 -19.485 1.00 89.56 404 PRO A O 1
ATOM 3265 N N . ASP A 1 405 ? 10.517 19.184 -17.341 1.00 89.81 405 ASP A N 1
ATOM 3266 C CA . ASP A 1 405 ? 11.523 18.156 -17.648 1.00 89.81 405 ASP A CA 1
ATOM 3267 C C . ASP A 1 405 ? 10.925 17.006 -18.469 1.00 89.81 405 ASP A C 1
ATOM 3269 O O . ASP A 1 405 ? 11.488 16.592 -19.483 1.00 89.81 405 ASP A O 1
ATOM 3273 N N . LEU A 1 406 ? 9.746 16.521 -18.061 1.00 90.25 406 LEU A N 1
ATOM 3274 C CA . LEU A 1 406 ? 9.040 15.469 -18.788 1.00 90.25 406 LEU A CA 1
ATOM 3275 C C . LEU A 1 406 ? 8.538 15.981 -20.142 1.00 90.25 406 LEU A C 1
ATOM 3277 O O . LEU A 1 406 ? 8.618 15.269 -21.139 1.00 90.25 406 LEU A O 1
ATOM 3281 N N . SER A 1 407 ? 8.065 17.229 -20.190 1.00 89.69 407 SER A N 1
ATOM 3282 C CA . SER A 1 407 ? 7.625 17.890 -21.420 1.00 89.69 407 SER A CA 1
ATOM 3283 C C . SER A 1 407 ? 8.732 17.929 -22.478 1.00 89.69 407 SER A C 1
ATOM 3285 O O . SER A 1 407 ? 8.495 17.574 -23.634 1.00 89.69 407 SER A O 1
ATOM 3287 N N . GLU A 1 408 ? 9.961 18.285 -22.082 1.00 92.62 408 GLU A N 1
ATOM 3288 C CA . GLU A 1 408 ? 11.128 18.274 -22.970 1.00 92.62 408 GLU A CA 1
ATOM 3289 C C . GLU A 1 408 ? 11.427 16.861 -23.484 1.00 92.62 408 GLU A C 1
ATOM 3291 O O . GLU A 1 408 ? 11.616 16.661 -24.686 1.00 92.62 408 GLU A O 1
ATOM 3296 N N . ASP A 1 409 ? 11.444 15.868 -22.591 1.00 91.62 409 ASP A N 1
ATOM 3297 C CA . ASP A 1 409 ? 11.757 14.489 -22.961 1.00 91.62 409 ASP A CA 1
ATOM 3298 C C . ASP A 1 409 ? 10.706 13.888 -23.919 1.00 91.62 409 ASP A C 1
ATOM 3300 O O . ASP A 1 409 ? 11.065 13.182 -24.868 1.00 91.62 409 ASP A O 1
ATOM 3304 N N . ILE A 1 410 ? 9.422 14.212 -23.732 1.00 90.25 410 ILE A N 1
ATOM 3305 C CA . ILE A 1 410 ? 8.329 13.810 -24.632 1.00 90.25 410 ILE A CA 1
ATOM 3306 C C . ILE A 1 410 ? 8.423 14.542 -25.977 1.00 90.25 410 ILE A C 1
ATOM 3308 O O . ILE A 1 410 ? 8.315 13.905 -27.027 1.00 90.25 410 ILE A O 1
ATOM 3312 N N . ALA A 1 411 ? 8.689 15.853 -25.980 1.00 88.94 411 ALA A N 1
ATOM 3313 C CA . ALA A 1 411 ? 8.869 16.632 -27.209 1.00 88.94 411 ALA A CA 1
ATOM 3314 C C . ALA A 1 411 ? 10.064 16.129 -28.040 1.00 88.94 411 ALA A C 1
ATOM 3316 O O . ALA A 1 411 ? 9.987 16.046 -29.268 1.00 88.94 411 ALA A O 1
ATOM 3317 N N . ALA A 1 412 ? 11.141 15.719 -27.367 1.00 88.25 412 ALA A N 1
ATOM 3318 C CA . ALA A 1 412 ? 12.312 15.091 -27.972 1.00 88.25 412 ALA A CA 1
ATOM 3319 C C . ALA A 1 412 ? 12.096 13.612 -28.357 1.00 88.25 412 ALA A C 1
ATOM 3321 O O . ALA A 1 412 ? 13.027 12.977 -28.852 1.00 88.25 412 ALA A O 1
ATOM 3322 N N . ARG A 1 413 ? 10.888 13.060 -28.150 1.00 89.44 413 ARG A N 1
ATOM 3323 C CA . ARG A 1 413 ? 10.515 11.656 -28.409 1.00 89.44 413 ARG A CA 1
ATOM 3324 C C . ARG A 1 413 ? 11.404 10.630 -27.696 1.00 89.44 413 ARG A C 1
ATOM 3326 O O . ARG A 1 413 ? 11.584 9.524 -28.205 1.00 89.44 413 ARG A O 1
ATOM 3333 N N . ARG A 1 414 ? 11.953 10.987 -26.528 1.00 92.56 414 ARG A N 1
ATOM 3334 C CA . ARG A 1 414 ? 12.809 10.108 -25.709 1.00 92.56 414 ARG A CA 1
ATOM 3335 C C . ARG A 1 414 ? 11.998 9.049 -24.958 1.00 92.56 414 ARG A C 1
ATOM 3337 O O . ARG A 1 414 ? 12.517 7.970 -24.694 1.00 92.56 414 ARG A O 1
ATOM 3344 N N . PHE A 1 415 ? 10.729 9.336 -24.662 1.00 94.88 415 PHE A N 1
ATOM 3345 C CA . PHE A 1 415 ? 9.788 8.405 -24.036 1.00 94.88 415 PHE A CA 1
ATOM 3346 C C . PHE A 1 415 ? 8.522 8.232 -24.873 1.00 94.88 415 PHE A C 1
ATOM 3348 O O . PHE A 1 415 ? 8.129 9.126 -25.625 1.00 94.88 415 PHE A O 1
ATOM 3355 N N . ILE A 1 416 ? 7.876 7.082 -24.708 1.00 93.44 416 ILE A N 1
ATOM 3356 C CA . ILE A 1 416 ? 6.605 6.722 -25.335 1.00 93.44 416 ILE A CA 1
ATOM 3357 C C . ILE A 1 416 ? 5.706 6.013 -24.316 1.00 93.44 416 ILE A C 1
ATOM 3359 O O . ILE A 1 416 ? 6.187 5.283 -23.449 1.00 93.44 416 ILE A O 1
ATOM 3363 N N . HIS A 1 417 ? 4.393 6.249 -24.390 1.00 92.44 417 HIS A N 1
ATOM 3364 C CA . HIS A 1 417 ? 3.420 5.491 -23.601 1.00 92.44 417 HIS A CA 1
ATOM 3365 C C . HIS A 1 417 ? 3.140 4.160 -24.299 1.00 92.44 417 HIS A C 1
ATOM 3367 O O . HIS A 1 417 ? 2.641 4.144 -25.424 1.00 92.44 417 HIS A O 1
ATOM 3373 N N . ALA A 1 418 ? 3.490 3.057 -23.647 1.00 91.56 418 ALA A N 1
ATOM 3374 C CA . ALA A 1 418 ? 3.315 1.704 -24.163 1.00 91.56 418 ALA A CA 1
ATOM 3375 C C . ALA A 1 418 ? 2.937 0.778 -23.006 1.00 91.56 418 ALA A C 1
ATOM 3377 O O . ALA A 1 418 ? 3.483 0.893 -21.912 1.00 91.56 418 ALA A O 1
ATOM 3378 N N . GLY A 1 419 ? 1.984 -0.130 -23.217 1.00 84.44 419 GLY A N 1
ATOM 3379 C CA . GLY A 1 419 ? 1.626 -1.119 -22.193 1.00 84.44 419 GLY A CA 1
ATOM 3380 C C . GLY A 1 419 ? 1.014 -0.565 -20.891 1.00 84.44 419 GLY A C 1
ATOM 3381 O O . GLY A 1 419 ? 0.978 -1.289 -19.902 1.00 84.44 419 GLY A O 1
ATOM 3382 N N . GLY A 1 420 ? 0.594 0.707 -20.843 1.00 88.12 420 GLY A N 1
ATOM 3383 C CA . GLY A 1 420 ? 0.218 1.373 -19.586 1.00 88.12 420 GLY A CA 1
ATOM 3384 C C . GLY A 1 420 ? 1.415 1.865 -18.756 1.00 88.12 420 GLY A C 1
ATOM 3385 O O . GLY A 1 420 ? 1.264 2.133 -17.566 1.00 88.12 420 GLY A O 1
ATOM 3386 N N . LEU A 1 421 ? 2.599 1.978 -19.365 1.00 93.44 421 LEU A N 1
ATOM 3387 C CA . LEU A 1 421 ? 3.833 2.500 -18.774 1.00 93.44 421 LEU A CA 1
ATOM 3388 C C . LEU A 1 421 ? 4.378 3.655 -19.623 1.00 93.44 421 LEU A C 1
ATOM 3390 O O . LEU A 1 421 ? 4.067 3.769 -20.811 1.00 93.44 421 LEU A O 1
ATOM 3394 N N . LEU A 1 422 ? 5.229 4.494 -19.027 1.00 95.06 422 LEU A N 1
ATOM 3395 C CA . LEU A 1 422 ? 6.006 5.500 -19.754 1.00 95.06 422 LEU A CA 1
ATOM 3396 C C . LEU A 1 422 ? 7.460 5.025 -19.880 1.00 95.06 422 LEU A C 1
ATOM 3398 O O . LEU A 1 422 ? 8.204 5.034 -18.899 1.00 95.06 422 LEU A O 1
ATOM 3402 N N . VAL A 1 423 ? 7.832 4.571 -21.079 1.00 96.69 423 VAL A N 1
ATOM 3403 C CA . VAL A 1 423 ? 9.052 3.792 -21.356 1.00 96.69 423 VAL A CA 1
ATOM 3404 C C . VAL A 1 423 ? 9.984 4.519 -22.325 1.00 96.69 423 VAL A C 1
ATOM 3406 O O . VAL A 1 423 ? 9.523 5.290 -23.169 1.00 96.69 423 VAL A O 1
ATOM 3409 N N . ILE A 1 424 ? 11.297 4.295 -22.203 1.00 96.19 424 ILE A N 1
ATOM 3410 C CA . ILE A 1 424 ? 12.297 4.790 -23.160 1.00 96.19 424 ILE A CA 1
ATOM 3411 C C . ILE A 1 424 ? 11.927 4.320 -24.571 1.00 96.19 424 ILE A C 1
ATOM 3413 O O . ILE A 1 424 ? 11.732 3.130 -24.816 1.00 96.19 424 ILE A O 1
ATOM 3417 N N . ASN A 1 425 ? 11.864 5.260 -25.510 1.00 94.19 425 ASN A N 1
ATOM 3418 C CA . ASN A 1 425 ? 11.526 4.994 -26.902 1.00 94.19 425 ASN A CA 1
ATOM 3419 C C . ASN A 1 425 ? 12.746 4.466 -27.678 1.00 94.19 425 ASN A C 1
ATOM 3421 O O . ASN A 1 425 ? 13.370 5.194 -28.450 1.00 94.19 425 ASN A O 1
ATOM 3425 N N . ASP A 1 426 ? 13.093 3.202 -27.441 1.00 91.88 426 ASP A N 1
ATOM 3426 C CA . ASP A 1 426 ? 14.182 2.492 -28.114 1.00 91.88 426 ASP A CA 1
ATOM 3427 C C . ASP A 1 426 ? 13.733 1.079 -28.546 1.00 91.88 426 ASP A C 1
ATOM 3429 O O . ASP A 1 426 ? 12.983 0.441 -27.797 1.00 91.88 426 ASP A O 1
ATOM 3433 N N . PRO A 1 427 ? 14.183 0.551 -29.706 1.00 90.44 427 PRO A N 1
ATOM 3434 C CA . PRO A 1 427 ? 13.819 -0.789 -30.183 1.00 90.44 427 PRO A CA 1
ATOM 3435 C C . PRO A 1 427 ? 14.148 -1.938 -29.220 1.00 90.44 427 PRO A C 1
ATOM 3437 O O . PRO A 1 427 ? 13.531 -2.999 -29.305 1.00 90.44 427 PRO A O 1
ATOM 3440 N N . GLN A 1 428 ? 15.105 -1.756 -28.302 1.00 93.19 428 GLN A N 1
ATOM 3441 C CA . GLN A 1 428 ? 15.379 -2.726 -27.242 1.00 93.19 428 GLN A CA 1
ATOM 3442 C C . GLN A 1 428 ? 14.194 -2.859 -26.274 1.00 93.19 428 GLN A C 1
ATOM 3444 O O . GLN A 1 428 ? 13.942 -3.955 -25.767 1.00 93.19 428 GLN A O 1
ATOM 3449 N N . TYR A 1 429 ? 13.459 -1.770 -26.022 1.00 95.38 429 TYR A N 1
ATOM 3450 C CA . TYR A 1 429 ? 12.393 -1.724 -25.019 1.00 95.38 429 TYR A CA 1
ATOM 3451 C C . TYR A 1 429 ? 10.982 -1.710 -25.604 1.00 95.38 429 TYR A C 1
ATOM 3453 O O . TYR A 1 429 ? 10.050 -2.190 -24.957 1.00 95.38 429 TYR A O 1
ATOM 3461 N N . VAL A 1 430 ? 10.813 -1.187 -26.820 1.00 94.69 430 VAL A N 1
ATOM 3462 C CA . VAL A 1 430 ? 9.502 -0.978 -27.443 1.00 94.69 430 VAL A CA 1
ATOM 3463 C C . VAL A 1 430 ? 9.448 -1.629 -28.819 1.00 94.69 430 VAL A C 1
ATOM 3465 O O . VAL A 1 430 ? 10.307 -1.413 -29.671 1.00 94.69 430 VAL A O 1
ATOM 3468 N N . SER A 1 431 ? 8.388 -2.398 -29.048 1.00 92.12 431 SER A N 1
ATOM 3469 C CA . SER A 1 431 ? 7.995 -2.895 -30.358 1.00 92.12 431 SER A CA 1
ATOM 3470 C C . SER A 1 431 ? 6.879 -2.014 -30.916 1.00 92.12 431 SER A C 1
ATOM 3472 O O . SER A 1 431 ? 5.828 -1.846 -30.293 1.00 92.12 431 SER A O 1
ATOM 3474 N N . ILE A 1 432 ? 7.124 -1.436 -32.091 1.00 87.31 432 ILE A N 1
ATOM 3475 C CA . ILE A 1 432 ? 6.142 -0.659 -32.846 1.00 87.31 432 ILE A CA 1
ATOM 3476 C C . ILE A 1 432 ? 5.856 -1.445 -34.123 1.00 87.31 432 ILE A C 1
ATOM 3478 O O . ILE A 1 432 ? 6.735 -1.583 -34.974 1.00 87.31 432 ILE A O 1
ATOM 3482 N N . VAL A 1 433 ? 4.642 -1.982 -34.231 1.00 85.12 433 VAL A N 1
ATOM 3483 C CA . VAL A 1 433 ? 4.143 -2.654 -35.435 1.00 85.12 433 VAL A CA 1
ATOM 3484 C C . VAL A 1 433 ? 3.129 -1.729 -36.105 1.00 85.12 433 VAL A C 1
ATOM 3486 O O . VAL A 1 433 ? 2.409 -0.989 -35.436 1.00 85.12 433 VAL A O 1
ATOM 3489 N N . GLU A 1 434 ? 3.121 -1.721 -37.436 1.00 76.31 434 GLU A N 1
ATOM 3490 C CA . GLU A 1 434 ? 2.177 -0.931 -38.227 1.00 76.31 434 GLU A CA 1
ATOM 3491 C C . GLU A 1 434 ? 0.730 -1.310 -37.852 1.00 76.31 434 GLU A C 1
ATOM 3493 O O . GLU A 1 434 ? 0.426 -2.485 -37.646 1.00 76.31 434 GLU A O 1
ATOM 3498 N N . ASP A 1 435 ? -0.137 -0.308 -37.692 1.00 74.50 435 ASP A N 1
ATOM 3499 C CA . ASP A 1 435 ? -1.538 -0.441 -37.257 1.00 74.50 435 ASP A CA 1
ATOM 3500 C C . ASP A 1 435 ? -1.783 -1.052 -35.858 1.00 74.50 435 ASP A C 1
ATOM 3502 O O . ASP A 1 435 ? -2.927 -1.366 -35.515 1.00 74.50 435 ASP A O 1
ATOM 3506 N N . SER A 1 436 ? -0.758 -1.173 -35.004 1.00 79.06 436 SER A N 1
ATOM 3507 C CA . SER A 1 436 ? -0.921 -1.599 -33.608 1.00 79.06 436 SER A CA 1
ATOM 3508 C C . SER A 1 436 ? -0.491 -0.530 -32.606 1.00 79.06 436 SER A C 1
ATOM 3510 O O . SER A 1 436 ? 0.324 0.349 -32.884 1.00 79.06 436 SER A O 1
ATOM 3512 N N . GLU A 1 437 ? -1.011 -0.626 -31.384 1.00 82.88 437 GLU A N 1
ATOM 3513 C CA . GLU A 1 437 ? -0.480 0.170 -30.280 1.00 82.88 437 GLU A CA 1
ATOM 3514 C C . GLU A 1 437 ? 0.956 -0.273 -29.937 1.00 82.88 437 GLU A C 1
ATOM 3516 O O . GLU A 1 437 ? 1.254 -1.471 -30.017 1.00 82.88 437 GLU A O 1
ATOM 3521 N N . PRO A 1 438 ? 1.845 0.657 -29.536 1.00 89.25 438 PRO A N 1
ATOM 3522 C CA . PRO A 1 438 ? 3.178 0.316 -29.055 1.00 89.25 438 PRO A CA 1
ATOM 3523 C C . PRO A 1 438 ? 3.118 -0.643 -27.862 1.00 89.25 438 PRO A C 1
ATOM 3525 O O . PRO A 1 438 ? 2.378 -0.418 -26.897 1.00 89.25 438 PRO A O 1
ATOM 3528 N N . ALA A 1 439 ? 3.938 -1.689 -27.908 1.00 92.00 439 ALA A N 1
ATOM 3529 C CA . ALA A 1 439 ? 4.033 -2.697 -26.859 1.00 92.00 439 ALA A CA 1
ATOM 3530 C C . ALA A 1 439 ? 5.465 -2.799 -26.325 1.00 92.00 439 ALA A C 1
ATOM 3532 O O . ALA A 1 439 ? 6.428 -2.563 -27.054 1.00 92.00 439 ALA A O 1
ATOM 3533 N N . LEU A 1 440 ? 5.618 -3.168 -25.052 1.00 95.44 440 LEU A N 1
ATOM 3534 C CA . LEU A 1 440 ? 6.936 -3.461 -24.488 1.00 95.44 440 LEU A CA 1
ATOM 3535 C C . LEU A 1 440 ? 7.476 -4.770 -25.079 1.00 95.44 440 LEU A C 1
ATOM 3537 O O . LEU A 1 440 ? 6.723 -5.720 -25.299 1.00 95.44 440 LEU A O 1
ATOM 3541 N N . THR A 1 441 ? 8.788 -4.832 -25.299 1.00 95.81 441 THR A N 1
ATOM 3542 C CA . THR A 1 441 ? 9.476 -6.082 -25.649 1.00 95.81 441 THR A CA 1
ATOM 3543 C C . THR A 1 441 ? 9.502 -7.041 -24.457 1.00 95.81 441 THR A C 1
ATOM 3545 O O . THR A 1 441 ? 9.359 -6.632 -23.302 1.00 95.81 441 THR A O 1
ATOM 3548 N N . ASP A 1 442 ? 9.761 -8.328 -24.710 1.00 95.50 442 ASP A N 1
ATOM 3549 C CA . ASP A 1 442 ? 9.973 -9.299 -23.627 1.00 95.50 442 ASP A CA 1
ATOM 3550 C C . ASP A 1 442 ? 11.142 -8.893 -22.710 1.00 95.50 442 ASP A C 1
ATOM 3552 O O . ASP A 1 442 ? 11.073 -9.120 -21.505 1.00 95.50 442 ASP A O 1
ATOM 3556 N N . TYR A 1 443 ? 12.182 -8.240 -23.253 1.00 95.38 443 TYR A N 1
ATOM 3557 C CA . TYR A 1 443 ? 13.286 -7.708 -22.449 1.00 95.38 443 TYR A CA 1
ATOM 3558 C C . TYR A 1 443 ? 12.808 -6.600 -21.505 1.00 95.38 443 TYR A C 1
ATOM 3560 O O . TYR A 1 443 ? 13.093 -6.668 -20.311 1.00 95.38 443 TYR A O 1
ATOM 3568 N N . ALA A 1 444 ? 12.054 -5.615 -22.008 1.00 96.44 444 ALA A N 1
ATOM 3569 C CA . ALA A 1 444 ? 11.524 -4.534 -21.178 1.00 96.44 444 ALA A CA 1
ATOM 3570 C C . ALA A 1 444 ? 10.569 -5.044 -20.098 1.00 96.44 444 ALA A C 1
ATOM 3572 O O . ALA A 1 444 ? 10.641 -4.578 -18.966 1.00 96.44 444 ALA A O 1
ATOM 3573 N N . LEU A 1 445 ? 9.717 -6.025 -20.412 1.00 96.88 445 LEU A N 1
ATOM 3574 C CA . LEU A 1 445 ? 8.796 -6.604 -19.433 1.00 96.88 445 LEU A CA 1
ATOM 3575 C C . LEU A 1 445 ? 9.517 -7.345 -18.296 1.00 96.88 445 LEU A C 1
ATOM 3577 O O . LEU A 1 445 ? 8.960 -7.433 -17.210 1.00 96.88 445 LEU A O 1
ATOM 3581 N N . GLU A 1 446 ? 10.736 -7.849 -18.495 1.00 95.69 446 GLU A N 1
ATOM 3582 C CA . GLU A 1 446 ? 11.545 -8.446 -17.416 1.00 95.69 446 GLU A CA 1
ATOM 3583 C C . GLU A 1 446 ? 12.427 -7.415 -16.679 1.00 95.69 446 GLU A C 1
ATOM 3585 O O . GLU A 1 446 ? 12.941 -7.707 -15.600 1.00 95.69 446 GLU A O 1
ATOM 3590 N N . HIS A 1 447 ? 12.592 -6.211 -17.242 1.00 95.69 447 HIS A N 1
ATOM 3591 C CA . HIS A 1 447 ? 13.502 -5.163 -16.762 1.00 95.69 447 HIS A CA 1
ATOM 3592 C C . HIS A 1 447 ? 12.814 -3.791 -16.724 1.00 95.69 447 HIS A C 1
ATOM 3594 O O . HIS A 1 447 ? 13.368 -2.779 -17.162 1.00 95.69 447 HIS A O 1
ATOM 3600 N N . VAL A 1 448 ? 11.587 -3.721 -16.202 1.00 96.56 448 VAL A N 1
ATOM 3601 C CA . VAL A 1 448 ? 10.826 -2.458 -16.174 1.00 96.56 448 VAL A CA 1
ATOM 3602 C C . VAL A 1 448 ? 11.550 -1.379 -15.367 1.00 96.56 448 VAL A C 1
ATOM 3604 O O . VAL A 1 448 ? 11.495 -0.201 -15.717 1.00 96.56 448 VAL A O 1
ATOM 3607 N N . ASP A 1 449 ? 12.313 -1.764 -14.338 1.00 95.62 449 ASP A N 1
ATOM 3608 C CA . ASP A 1 449 ? 13.135 -0.830 -13.568 1.00 95.62 449 ASP A CA 1
ATOM 3609 C C . ASP A 1 449 ? 14.233 -0.125 -14.362 1.00 95.62 449 ASP A C 1
ATOM 3611 O O . ASP A 1 449 ? 14.697 0.925 -13.925 1.00 95.62 449 ASP A O 1
ATOM 3615 N N . GLU A 1 450 ? 14.635 -0.690 -15.496 1.00 95.06 450 GLU A N 1
ATOM 3616 C CA . GLU A 1 450 ? 15.711 -0.185 -16.339 1.00 95.06 450 GLU A CA 1
ATOM 3617 C C . GLU A 1 450 ? 15.245 0.923 -17.295 1.00 95.06 450 GLU A C 1
ATOM 3619 O O . GLU A 1 450 ? 16.029 1.801 -17.661 1.00 95.06 450 GLU A O 1
ATOM 3624 N N . CYS A 1 451 ? 13.982 0.865 -17.720 1.00 95.62 451 CYS A N 1
ATOM 3625 C CA . CYS A 1 451 ? 13.502 1.596 -18.892 1.00 95.62 451 CYS A CA 1
ATOM 3626 C C . CYS A 1 451 ? 12.207 2.384 -18.676 1.00 95.62 451 CYS A C 1
ATOM 3628 O O . CYS A 1 451 ? 11.830 3.151 -19.560 1.00 95.62 451 CYS A O 1
ATOM 3630 N N . CYS A 1 452 ? 11.523 2.221 -17.542 1.00 96.81 452 CYS A N 1
ATOM 3631 C CA . CYS A 1 452 ? 10.256 2.898 -17.271 1.00 96.81 452 CYS A CA 1
ATOM 3632 C C . CYS A 1 452 ? 10.376 3.924 -16.144 1.00 96.81 452 CYS A C 1
ATOM 3634 O O . CYS A 1 452 ? 11.048 3.694 -15.136 1.00 96.81 452 CYS A O 1
ATOM 3636 N N . LEU A 1 453 ? 9.667 5.042 -16.305 1.00 96.25 453 LEU A N 1
ATOM 3637 C CA . LEU A 1 453 ? 9.532 6.060 -15.268 1.00 96.25 453 LEU A CA 1
ATOM 3638 C C . LEU A 1 453 ? 8.594 5.588 -14.151 1.00 96.25 453 LEU A C 1
ATOM 3640 O O . LEU A 1 453 ? 7.664 4.809 -14.374 1.00 96.25 453 LEU A O 1
ATOM 3644 N N . VAL A 1 454 ? 8.847 6.083 -12.943 1.00 94.50 454 VAL A N 1
ATOM 3645 C CA . VAL A 1 454 ? 8.018 5.858 -11.757 1.00 94.50 454 VAL A CA 1
ATOM 3646 C C . VAL A 1 454 ? 7.226 7.108 -11.401 1.00 94.50 454 VAL A C 1
ATOM 3648 O O . VAL A 1 454 ? 7.690 8.239 -11.570 1.00 94.50 454 VAL A O 1
ATOM 3651 N N . PHE A 1 455 ? 6.032 6.889 -10.860 1.00 91.31 455 PHE A N 1
ATOM 3652 C CA . PHE A 1 455 ? 5.105 7.938 -10.464 1.00 91.31 455 PHE A CA 1
ATOM 3653 C C . PHE A 1 455 ? 4.665 7.746 -9.019 1.00 91.31 455 PHE A C 1
ATOM 3655 O O . PHE A 1 455 ? 4.353 6.631 -8.590 1.00 91.31 455 PHE A O 1
ATOM 3662 N N . ASP A 1 456 ? 4.601 8.850 -8.283 1.00 88.12 456 ASP A N 1
ATOM 3663 C CA . ASP A 1 456 ? 4.028 8.896 -6.947 1.00 88.12 456 ASP A CA 1
ATOM 3664 C C . ASP A 1 456 ? 2.506 8.997 -7.068 1.00 88.12 456 ASP A C 1
ATOM 3666 O O . ASP A 1 456 ? 1.987 9.895 -7.728 1.00 88.12 456 ASP A O 1
ATOM 3670 N N . ARG A 1 457 ? 1.758 8.099 -6.421 1.00 72.88 457 ARG A N 1
ATOM 3671 C CA . ARG A 1 457 ? 0.292 8.196 -6.383 1.00 72.88 457 ARG A CA 1
ATOM 3672 C C . ARG A 1 457 ? -0.179 8.799 -5.069 1.00 72.88 457 ARG A C 1
ATOM 3674 O O . ARG A 1 457 ? 0.086 8.266 -3.980 1.00 72.88 457 ARG A O 1
ATOM 3681 N N . THR A 1 458 ? -0.919 9.899 -5.187 1.00 56.44 458 THR A N 1
ATOM 3682 C CA . THR A 1 458 ? -1.594 10.571 -4.075 1.00 56.44 458 THR A CA 1
ATOM 3683 C C . THR A 1 458 ? -3.096 10.346 -4.186 1.00 56.44 458 THR A C 1
ATOM 3685 O O . THR A 1 458 ? -3.823 11.157 -4.751 1.00 56.44 458 THR A O 1
ATOM 3688 N N . THR A 1 459 ? -3.602 9.253 -3.619 1.00 49.09 459 THR A N 1
ATOM 3689 C CA . THR A 1 459 ? -5.032 9.173 -3.302 1.00 49.09 459 THR A CA 1
ATOM 3690 C C . THR A 1 459 ? -5.271 10.060 -2.086 1.00 49.09 459 THR A C 1
ATOM 3692 O O . THR A 1 459 ? -4.880 9.705 -0.978 1.00 49.09 459 THR A O 1
ATOM 3695 N N . ARG A 1 460 ? -5.835 11.252 -2.297 1.00 38.56 460 ARG A N 1
ATOM 3696 C CA . ARG A 1 460 ? -6.360 12.096 -1.216 1.00 38.56 460 ARG A CA 1
ATOM 3697 C C . ARG A 1 460 ? -7.850 11.800 -1.052 1.00 38.56 460 ARG A C 1
ATOM 3699 O O . ARG A 1 460 ? -8.683 12.506 -1.626 1.00 38.56 460 ARG A O 1
ATOM 3706 N N . VAL A 1 461 ? -8.207 10.781 -0.270 1.00 37.34 461 VAL A N 1
ATOM 3707 C CA . VAL A 1 461 ? -9.600 10.632 0.178 1.00 37.34 461 VAL A CA 1
ATOM 3708 C C . VAL A 1 461 ? -9.860 11.623 1.321 1.00 37.34 461 VAL A C 1
ATOM 3710 O O . VAL A 1 461 ? -10.883 12.304 1.297 1.00 37.34 461 VAL A O 1
ATOM 3713 N N . SER A 1 462 ? -8.879 11.874 2.198 1.00 36.84 462 SER A N 1
ATOM 3714 C CA . SER A 1 462 ? -8.926 12.922 3.235 1.00 36.84 462 SER A CA 1
ATOM 3715 C C . SER A 1 462 ? -7.541 13.527 3.520 1.00 36.84 462 SER A C 1
ATOM 3717 O O . SER A 1 462 ? -6.519 12.869 3.367 1.00 36.84 462 SER A O 1
ATOM 3719 N N . THR A 1 463 ? -7.478 14.794 3.951 1.00 35.91 463 THR A N 1
ATOM 3720 C CA . THR A 1 463 ? -6.233 15.450 4.408 1.00 35.91 463 THR A CA 1
ATOM 3721 C C . THR A 1 463 ? -5.766 14.980 5.790 1.00 35.91 463 THR A C 1
ATOM 3723 O O . THR A 1 463 ? -4.707 15.410 6.239 1.00 35.91 463 THR A O 1
ATOM 3726 N N . GLN A 1 464 ? -6.557 14.153 6.484 1.00 31.86 464 GLN A N 1
ATOM 3727 C CA . GLN A 1 464 ? -6.342 13.806 7.893 1.00 31.86 464 GLN A CA 1
ATOM 3728 C C . GLN A 1 464 ? -5.845 12.367 8.130 1.00 31.86 464 GLN A C 1
ATOM 3730 O O . GLN A 1 464 ? -5.367 12.088 9.226 1.00 31.86 464 GLN A O 1
ATOM 3735 N N . TYR A 1 465 ? -5.893 11.470 7.134 1.00 42.31 465 TYR A N 1
ATOM 3736 C CA . TYR A 1 465 ? -5.633 10.035 7.340 1.00 42.31 465 TYR A CA 1
ATOM 3737 C C . TYR A 1 465 ? -4.664 9.436 6.301 1.00 42.31 465 TYR A C 1
ATOM 3739 O O . TYR A 1 465 ? -4.648 9.841 5.140 1.00 42.31 465 TYR A O 1
ATOM 3747 N N . ASP A 1 466 ? -3.830 8.472 6.724 1.00 37.75 466 ASP A N 1
ATOM 3748 C CA . ASP A 1 466 ? -2.928 7.716 5.836 1.00 37.75 466 ASP A CA 1
ATOM 3749 C C . ASP A 1 466 ? -3.724 6.629 5.090 1.00 37.75 466 ASP A C 1
ATOM 3751 O O . ASP A 1 466 ? -3.956 5.525 5.594 1.00 37.75 466 ASP A O 1
ATOM 3755 N N . ASP A 1 467 ? -4.126 6.949 3.858 1.00 48.12 467 ASP A N 1
ATOM 3756 C CA . ASP A 1 467 ? -4.929 6.133 2.930 1.00 48.12 467 ASP A CA 1
ATOM 3757 C C . ASP A 1 467 ? -4.201 4.882 2.387 1.00 48.12 467 ASP A C 1
ATOM 3759 O O . ASP A 1 467 ? -4.496 4.387 1.301 1.00 48.12 467 ASP A O 1
ATOM 3763 N N . SER A 1 468 ? -3.226 4.332 3.115 1.00 38.19 468 SER A N 1
ATOM 3764 C CA . SER A 1 468 ? -2.399 3.212 2.647 1.00 38.19 468 SER A CA 1
ATOM 3765 C C . SER A 1 468 ? -3.192 1.969 2.212 1.00 38.19 468 SER A C 1
ATOM 3767 O O . SER A 1 468 ? -2.785 1.333 1.248 1.00 38.19 468 SER A O 1
ATOM 3769 N N . PHE A 1 469 ? -4.348 1.669 2.814 1.00 37.75 469 PHE A N 1
ATOM 3770 C CA . PHE A 1 469 ? -5.229 0.577 2.371 1.00 37.75 469 PHE A CA 1
ATOM 3771 C C . PHE A 1 469 ? -5.888 0.858 1.002 1.00 37.75 469 PHE A C 1
ATOM 3773 O O . PHE A 1 469 ? -5.861 0.013 0.101 1.00 37.75 469 PHE A O 1
ATOM 3780 N N . TYR A 1 470 ? -6.390 2.080 0.798 1.00 43.09 470 TYR A N 1
ATOM 3781 C CA . TYR A 1 470 ? -6.957 2.531 -0.479 1.00 43.09 470 TYR A CA 1
ATOM 3782 C C . TYR A 1 470 ? -5.899 2.645 -1.583 1.00 43.09 470 TYR A C 1
ATOM 3784 O O . TYR A 1 470 ? -6.175 2.332 -2.741 1.00 43.09 470 TYR A O 1
ATOM 3792 N N . ARG A 1 471 ? -4.657 3.002 -1.222 1.00 42.59 471 ARG A N 1
ATOM 3793 C CA . ARG A 1 471 ? -3.519 3.096 -2.153 1.00 42.59 471 ARG A CA 1
ATOM 3794 C C . ARG A 1 471 ? -3.170 1.765 -2.811 1.00 42.59 471 ARG A C 1
ATOM 3796 O O . ARG A 1 471 ? -2.743 1.776 -3.961 1.00 42.59 471 ARG A O 1
ATOM 3803 N N . ILE A 1 472 ? -3.325 0.636 -2.112 1.00 39.66 472 ILE A N 1
ATOM 3804 C CA . ILE A 1 472 ? -2.953 -0.681 -2.658 1.00 39.66 472 ILE A CA 1
ATOM 3805 C C . ILE A 1 472 ? -4.143 -1.335 -3.385 1.00 39.66 472 ILE A C 1
ATOM 3807 O O . ILE A 1 472 ? -3.925 -2.008 -4.391 1.00 39.66 472 ILE A O 1
ATOM 3811 N N . CYS A 1 473 ? -5.396 -1.052 -2.990 1.00 39.38 473 CYS A N 1
ATOM 3812 C CA . CYS A 1 473 ? -6.600 -1.448 -3.747 1.00 39.38 473 CYS A CA 1
ATOM 3813 C C . CYS A 1 473 ? -6.594 -0.976 -5.214 1.00 39.38 473 CYS A C 1
ATOM 3815 O O . CYS A 1 473 ? -7.171 -1.638 -6.077 1.00 39.38 473 CYS A O 1
ATOM 3817 N N . PHE A 1 474 ? -5.875 0.110 -5.514 1.00 40.25 474 PHE A N 1
ATOM 3818 C CA . PHE A 1 474 ? -5.661 0.619 -6.870 1.00 40.25 474 PHE A CA 1
ATOM 3819 C C . PHE A 1 474 ? -4.866 -0.332 -7.779 1.00 40.25 474 PHE A C 1
ATOM 3821 O O . PHE A 1 474 ? -5.112 -0.362 -8.980 1.00 40.25 474 PHE A O 1
ATOM 3828 N N . LEU A 1 475 ? -3.957 -1.160 -7.241 1.00 39.69 475 LEU A N 1
ATOM 3829 C CA . LEU A 1 475 ? -3.186 -2.098 -8.066 1.00 39.69 475 LEU A CA 1
ATOM 3830 C C . LEU A 1 475 ? -4.082 -3.101 -8.823 1.00 39.69 475 LEU A C 1
ATOM 3832 O O . LEU A 1 475 ? -3.553 -3.809 -9.674 1.00 39.69 475 LEU A O 1
ATOM 3836 N N . CYS A 1 476 ? -5.388 -3.191 -8.525 1.00 42.22 476 CYS A N 1
ATOM 3837 C CA . CYS A 1 476 ? -6.305 -4.143 -9.162 1.00 42.22 476 CYS A CA 1
ATOM 3838 C C . CYS A 1 476 ? -7.745 -3.631 -9.414 1.00 42.22 476 CYS A C 1
ATOM 3840 O O . CYS A 1 476 ? -8.655 -4.456 -9.535 1.00 42.22 476 CYS A O 1
ATOM 3842 N N . ARG A 1 477 ? -8.021 -2.317 -9.470 1.00 46.97 477 ARG A N 1
ATOM 3843 C CA . ARG A 1 477 ? -9.375 -1.820 -9.813 1.00 46.97 477 ARG A CA 1
ATOM 3844 C C . ARG A 1 477 ? -9.373 -0.615 -10.757 1.00 46.97 477 ARG A C 1
ATOM 3846 O O . ARG A 1 477 ? -9.045 0.482 -10.334 1.00 46.97 477 ARG A O 1
ATOM 3853 N N . ASP A 1 478 ? -9.935 -0.839 -11.945 1.00 40.47 478 ASP A N 1
ATOM 3854 C CA . ASP A 1 478 ? -10.810 0.086 -12.692 1.00 40.47 478 ASP A CA 1
ATOM 3855 C C . ASP A 1 478 ? -12.197 -0.590 -12.790 1.00 40.47 478 ASP A C 1
ATOM 3857 O O . ASP A 1 478 ? -12.607 -1.069 -13.847 1.00 40.47 478 ASP A O 1
ATOM 3861 N N . ALA A 1 479 ? -12.900 -0.748 -11.664 1.00 33.31 479 ALA A N 1
ATOM 3862 C CA . ALA A 1 479 ? -14.259 -1.309 -11.689 1.00 33.31 479 ALA A CA 1
ATOM 3863 C C . ALA A 1 479 ? -15.365 -0.247 -11.699 1.00 33.31 479 ALA A C 1
ATOM 3865 O O . ALA A 1 479 ? -16.488 -0.592 -12.028 1.00 33.31 479 ALA A O 1
ATOM 3866 N N . ASP A 1 480 ? -15.047 1.019 -11.419 1.00 35.22 480 ASP A N 1
ATOM 3867 C CA . ASP A 1 480 ? -15.937 2.147 -11.693 1.00 35.22 480 ASP A CA 1
ATOM 3868 C C . ASP A 1 480 ? -15.090 3.356 -12.098 1.00 35.22 480 ASP A C 1
ATOM 3870 O O . ASP A 1 480 ? -14.387 3.979 -11.302 1.00 35.22 480 ASP A O 1
ATOM 3874 N N . SER A 1 481 ? -15.105 3.648 -13.396 1.00 35.09 481 SER A N 1
ATOM 3875 C CA . SER A 1 481 ? -14.275 4.637 -14.086 1.00 35.09 481 SER A CA 1
ATOM 3876 C C . SER A 1 481 ? -14.685 6.090 -13.789 1.00 35.09 481 SER A C 1
ATOM 3878 O O . SER A 1 481 ? -14.931 6.872 -14.711 1.00 35.09 481 SER A O 1
ATOM 3880 N N . LYS A 1 482 ? -14.811 6.471 -12.512 1.00 36.75 482 LYS A N 1
ATOM 3881 C CA . LYS A 1 482 ? -15.202 7.835 -12.102 1.00 36.75 482 LYS A CA 1
ATOM 3882 C C . LYS A 1 482 ? -14.252 8.521 -11.122 1.00 36.75 482 LYS A C 1
ATOM 3884 O O . LYS A 1 482 ? -14.341 9.740 -10.983 1.00 36.75 482 LYS A O 1
ATOM 3889 N N . SER A 1 483 ? -13.314 7.813 -10.491 1.00 43.25 483 SER A N 1
ATOM 3890 C CA . SER A 1 483 ? -12.328 8.434 -9.597 1.00 43.25 483 SER A CA 1
ATOM 3891 C C . SER A 1 483 ? -10.993 8.667 -10.316 1.00 43.25 483 SER A C 1
ATOM 3893 O O . SER A 1 483 ? -10.164 7.777 -10.464 1.00 43.25 483 SER A O 1
ATOM 3895 N N . PHE A 1 484 ? -10.769 9.896 -10.788 1.00 45.50 484 PHE A N 1
ATOM 3896 C CA . PHE A 1 484 ? -9.455 10.326 -11.273 1.00 45.50 484 PHE A CA 1
ATOM 3897 C C . PHE A 1 484 ? -8.447 10.284 -10.111 1.00 45.50 484 PHE A C 1
ATOM 3899 O O . PHE A 1 484 ? -8.555 11.069 -9.167 1.00 45.50 484 PHE A O 1
ATOM 3906 N N . VAL A 1 485 ? -7.480 9.363 -10.160 1.00 57.97 485 VAL A N 1
ATOM 3907 C CA . VAL A 1 485 ? -6.381 9.287 -9.186 1.00 57.97 485 VAL A CA 1
ATOM 3908 C C . VAL A 1 485 ? -5.160 9.975 -9.775 1.00 57.97 485 VAL A C 1
ATOM 3910 O O . VAL A 1 485 ? -4.585 9.491 -10.747 1.00 57.97 485 VAL A O 1
ATOM 3913 N N . GLU A 1 486 ? -4.756 11.087 -9.167 1.00 66.62 486 GLU A N 1
ATOM 3914 C CA . GLU A 1 486 ? -3.603 11.870 -9.605 1.00 66.62 486 GLU A CA 1
ATOM 3915 C C . GLU A 1 486 ? -2.296 11.084 -9.393 1.00 66.62 486 GLU A C 1
ATOM 3917 O O . GLU A 1 486 ? -1.979 10.632 -8.284 1.00 66.62 486 GLU A O 1
ATOM 3922 N N . ALA A 1 487 ? -1.545 10.904 -10.479 1.00 80.81 487 ALA A N 1
ATOM 3923 C CA . ALA A 1 487 ? -0.178 10.402 -10.466 1.00 80.81 487 ALA A CA 1
ATOM 3924 C C . ALA A 1 487 ? 0.773 11.580 -10.675 1.00 80.81 487 ALA A C 1
ATOM 3926 O O . ALA A 1 487 ? 0.611 12.320 -11.638 1.00 80.81 487 ALA A O 1
ATOM 3927 N N . SER A 1 488 ? 1.761 11.743 -9.799 1.00 86.00 488 SER A N 1
ATOM 3928 C CA . SER A 1 488 ? 2.755 12.813 -9.855 1.00 86.00 488 SER A CA 1
ATOM 3929 C C . SER A 1 488 ? 4.092 12.271 -10.339 1.00 86.00 488 SER A C 1
ATOM 3931 O O . SER A 1 488 ? 4.608 11.282 -9.820 1.00 86.00 488 SER A O 1
ATOM 3933 N N . PHE A 1 489 ? 4.680 12.949 -11.315 1.00 90.19 489 PHE A N 1
ATOM 3934 C CA . PHE A 1 489 ? 6.051 12.724 -11.738 1.00 90.19 489 PHE A CA 1
ATOM 3935 C C . PHE A 1 489 ? 7.003 13.534 -10.853 1.00 90.19 489 PHE A C 1
ATOM 3937 O O . PHE A 1 489 ? 6.764 14.710 -10.587 1.00 90.19 489 PHE A O 1
ATOM 3944 N N . ASN A 1 490 ? 8.088 12.909 -10.402 1.00 89.00 490 ASN A N 1
ATOM 3945 C CA . ASN A 1 490 ? 9.159 13.587 -9.682 1.00 89.00 490 ASN A CA 1
ATOM 3946 C C . ASN A 1 490 ? 10.479 13.401 -10.449 1.00 89.00 490 ASN A C 1
ATOM 3948 O O . ASN A 1 490 ? 11.019 12.292 -10.437 1.00 89.00 490 ASN A O 1
ATOM 3952 N N . PRO A 1 491 ? 11.023 14.452 -11.091 1.00 83.50 491 PRO A N 1
ATOM 3953 C CA . PRO A 1 491 ? 12.275 14.353 -11.848 1.00 83.50 491 PRO A CA 1
ATOM 3954 C C . PRO A 1 491 ? 13.502 14.139 -10.953 1.00 83.50 491 PRO A C 1
ATOM 3956 O O . PRO A 1 491 ? 14.531 13.671 -11.420 1.00 83.50 491 PRO A O 1
ATOM 3959 N N . ARG A 1 492 ? 13.407 14.473 -9.658 1.00 84.75 492 ARG A N 1
ATOM 3960 C CA . ARG A 1 492 ? 14.497 14.317 -8.677 1.00 84.75 492 ARG A CA 1
ATOM 3961 C C . ARG A 1 492 ? 14.423 13.002 -7.906 1.00 84.75 492 ARG A C 1
ATOM 3963 O O . ARG A 1 492 ? 15.176 12.792 -6.957 1.00 84.75 492 ARG A O 1
ATOM 3970 N N . GLU A 1 493 ? 13.483 12.131 -8.259 1.00 85.50 493 GLU A N 1
ATOM 3971 C CA . GLU A 1 493 ? 13.517 10.745 -7.816 1.00 85.50 493 GLU A CA 1
ATOM 3972 C C . GLU A 1 493 ? 14.703 10.072 -8.511 1.00 85.50 493 GLU A C 1
ATOM 3974 O O . GLU A 1 493 ? 14.727 10.022 -9.738 1.00 85.50 493 GLU A O 1
ATOM 3979 N N . GLY A 1 494 ? 15.675 9.557 -7.750 1.00 86.81 494 GLY A N 1
ATOM 3980 C CA . GLY A 1 494 ? 16.946 9.073 -8.314 1.00 86.81 494 GLY A CA 1
ATOM 3981 C C . GLY A 1 494 ? 16.763 8.049 -9.438 1.00 86.81 494 GLY A C 1
ATOM 3982 O O . GLY A 1 494 ? 17.508 8.040 -10.409 1.00 86.81 494 GLY A O 1
ATOM 3983 N N . LYS A 1 495 ? 15.689 7.256 -9.375 1.00 89.81 495 LYS A N 1
ATOM 3984 C CA . LYS A 1 495 ? 15.325 6.338 -10.451 1.00 89.81 495 LYS A CA 1
ATOM 3985 C C . LYS A 1 495 ? 14.883 7.029 -11.743 1.00 89.81 495 LYS A C 1
ATOM 3987 O O . LYS A 1 495 ? 15.293 6.614 -12.822 1.00 89.81 495 LYS A O 1
ATOM 3992 N N . ASN A 1 496 ? 14.037 8.053 -11.648 1.00 92.50 496 ASN A N 1
ATOM 3993 C CA . ASN A 1 496 ? 13.625 8.815 -12.824 1.00 92.50 496 ASN A CA 1
ATOM 3994 C C . ASN A 1 496 ? 14.823 9.549 -13.427 1.00 92.50 496 ASN A C 1
ATOM 3996 O O . ASN A 1 496 ? 14.974 9.530 -14.644 1.00 92.50 496 ASN A O 1
ATOM 4000 N N . GLU A 1 497 ? 15.709 10.094 -12.590 1.00 91.88 497 GLU A N 1
ATOM 4001 C CA . GLU A 1 497 ? 16.957 10.718 -13.035 1.00 91.88 497 GLU A CA 1
ATOM 4002 C C . GLU A 1 497 ? 17.827 9.733 -13.838 1.00 91.88 497 GLU A C 1
ATOM 4004 O O . GLU A 1 497 ? 18.242 10.048 -14.956 1.00 91.88 497 GLU A O 1
ATOM 4009 N N . ASP A 1 498 ? 18.031 8.513 -13.330 1.00 91.62 498 ASP A N 1
ATOM 4010 C CA . ASP A 1 498 ? 18.802 7.467 -14.012 1.00 91.62 498 ASP A CA 1
ATOM 4011 C C . ASP A 1 498 ? 18.177 7.058 -15.358 1.00 91.62 498 ASP A C 1
ATOM 4013 O O . ASP A 1 498 ? 18.875 6.948 -16.373 1.00 91.62 498 ASP A O 1
ATOM 4017 N N . VAL A 1 499 ? 16.855 6.854 -15.390 1.00 93.94 499 VAL A N 1
ATOM 4018 C CA . VAL A 1 499 ? 16.122 6.460 -16.605 1.00 93.94 499 VAL A CA 1
ATOM 4019 C C . VAL A 1 499 ? 16.119 7.598 -17.635 1.00 93.94 499 VAL A C 1
ATOM 4021 O O . VAL A 1 499 ? 16.355 7.354 -18.819 1.00 93.94 499 VAL A O 1
ATOM 4024 N N . GLN A 1 500 ? 15.924 8.852 -17.214 1.00 94.12 500 GLN A N 1
ATOM 4025 C CA . GLN A 1 500 ? 15.999 10.023 -18.096 1.00 94.12 500 GLN A CA 1
ATOM 4026 C C . GLN A 1 500 ? 17.409 10.223 -18.652 1.00 94.12 500 GLN A C 1
ATOM 4028 O O . GLN A 1 500 ? 17.570 10.455 -19.853 1.00 94.12 500 GLN A O 1
ATOM 4033 N N . LYS A 1 501 ? 18.443 10.098 -17.813 1.00 92.88 501 LYS A N 1
ATOM 4034 C CA . LYS A 1 501 ? 19.842 10.182 -18.244 1.00 92.88 501 LYS A CA 1
ATOM 4035 C C . LYS A 1 501 ? 20.144 9.133 -19.310 1.00 92.88 501 LYS A C 1
ATOM 4037 O O . LYS A 1 501 ? 20.652 9.479 -20.375 1.00 92.88 501 LYS A O 1
ATOM 4042 N N . ARG A 1 502 ? 19.746 7.883 -19.070 1.00 92.44 502 ARG A N 1
ATOM 4043 C CA . ARG A 1 502 ? 19.871 6.790 -20.037 1.00 92.44 502 ARG A CA 1
ATOM 4044 C C . ARG A 1 502 ? 19.148 7.098 -21.348 1.00 92.44 502 ARG A C 1
ATOM 4046 O O . ARG A 1 502 ? 19.745 6.955 -22.409 1.00 92.44 502 ARG A O 1
ATOM 4053 N N . ALA A 1 503 ? 17.901 7.567 -21.292 1.00 92.19 503 ALA A N 1
ATOM 4054 C CA . ALA A 1 503 ? 17.130 7.922 -22.485 1.00 92.19 503 ALA A CA 1
ATOM 4055 C C . ALA A 1 503 ? 17.838 9.001 -23.325 1.00 92.19 503 ALA A C 1
ATOM 4057 O O . ALA A 1 503 ? 17.905 8.909 -24.552 1.00 92.19 503 ALA A O 1
ATOM 4058 N N . ARG A 1 504 ? 18.408 10.015 -22.662 1.00 92.44 504 ARG A N 1
ATOM 4059 C CA . ARG A 1 504 ? 19.161 11.105 -23.300 1.00 92.44 504 ARG A CA 1
ATOM 4060 C C . ARG A 1 504 ? 20.480 10.619 -23.906 1.00 92.44 504 ARG A C 1
ATOM 4062 O O . ARG A 1 504 ? 20.796 11.007 -25.029 1.00 92.44 504 ARG A O 1
ATOM 4069 N N . GLU A 1 505 ? 21.221 9.761 -23.206 1.00 89.44 505 GLU A N 1
ATOM 4070 C CA . GLU A 1 505 ? 22.457 9.144 -23.710 1.00 89.44 505 GLU A CA 1
ATOM 4071 C C . GLU A 1 505 ? 22.185 8.261 -24.936 1.00 89.44 505 GLU A C 1
ATOM 4073 O O . GLU A 1 505 ? 22.854 8.408 -25.959 1.00 89.44 505 GLU A O 1
ATOM 4078 N N . MET A 1 506 ? 21.154 7.412 -24.883 1.00 87.62 506 MET A N 1
ATOM 4079 C CA . MET A 1 506 ? 20.741 6.567 -26.010 1.00 87.62 506 MET A CA 1
ATOM 4080 C C . MET A 1 506 ? 20.323 7.408 -27.221 1.00 87.62 506 MET A C 1
ATOM 4082 O O . MET A 1 506 ? 20.785 7.159 -28.336 1.00 87.62 506 MET A O 1
ATOM 4086 N N . ALA A 1 507 ? 19.528 8.460 -27.006 1.00 87.75 507 ALA A N 1
ATOM 4087 C CA . ALA A 1 507 ? 19.139 9.383 -28.069 1.00 87.75 507 ALA A CA 1
ATOM 4088 C C . ALA A 1 507 ? 20.352 10.098 -28.695 1.00 87.75 507 ALA A C 1
ATOM 4090 O O . ALA A 1 507 ? 20.407 10.258 -29.916 1.00 87.75 507 ALA A O 1
ATOM 4091 N N . ALA A 1 508 ? 21.344 10.497 -27.890 1.00 85.94 508 ALA A N 1
ATOM 4092 C CA . ALA A 1 508 ? 22.574 11.117 -28.382 1.00 85.94 508 ALA A CA 1
ATOM 4093 C C . ALA A 1 508 ? 23.415 10.143 -29.225 1.00 85.94 508 ALA A C 1
ATOM 4095 O O . ALA A 1 508 ? 23.894 10.519 -30.296 1.00 85.94 508 ALA A O 1
ATOM 4096 N N . ILE A 1 509 ? 23.545 8.887 -28.786 1.00 84.81 509 ILE A N 1
ATOM 4097 C CA . ILE A 1 509 ? 24.238 7.829 -29.537 1.00 84.81 509 ILE A CA 1
ATOM 4098 C C . ILE A 1 509 ? 23.531 7.568 -30.871 1.00 84.81 509 ILE A C 1
ATOM 4100 O O . ILE A 1 509 ? 24.185 7.521 -31.913 1.00 84.81 509 ILE A O 1
ATOM 4104 N N . ALA A 1 510 ? 22.201 7.447 -30.868 1.00 82.25 510 ALA A N 1
ATOM 4105 C CA . ALA A 1 510 ? 21.418 7.222 -32.082 1.00 82.25 510 ALA A CA 1
ATOM 4106 C C . ALA A 1 510 ? 21.526 8.398 -33.069 1.00 82.25 510 ALA A C 1
ATOM 4108 O O . ALA A 1 510 ? 21.703 8.188 -34.272 1.00 82.25 510 ALA A O 1
ATOM 4109 N N . ALA A 1 511 ? 21.471 9.639 -32.574 1.00 83.94 511 ALA A N 1
ATOM 4110 C CA . ALA A 1 511 ? 21.647 10.836 -33.393 1.00 83.94 511 ALA A CA 1
ATOM 4111 C C . ALA A 1 511 ? 23.052 10.905 -34.012 1.00 83.94 511 ALA A C 1
ATOM 4113 O O . ALA A 1 511 ? 23.190 11.234 -35.192 1.00 83.94 511 ALA A O 1
ATOM 4114 N N . GLU A 1 512 ? 24.086 10.551 -33.245 1.00 82.19 512 GLU A N 1
ATOM 4115 C CA . GLU A 1 512 ? 25.462 10.483 -33.734 1.00 82.19 512 GLU A CA 1
ATOM 4116 C C . GLU A 1 512 ? 25.634 9.395 -34.799 1.00 82.19 512 GLU A C 1
ATOM 4118 O O . GLU A 1 512 ? 26.185 9.661 -35.868 1.00 82.19 512 GLU A O 1
ATOM 4123 N N . ALA A 1 513 ? 25.112 8.192 -34.550 1.00 83.88 513 ALA A N 1
ATOM 4124 C CA . ALA A 1 513 ? 25.157 7.088 -35.502 1.00 83.88 513 ALA A CA 1
ATOM 4125 C C . ALA A 1 513 ? 24.459 7.454 -36.820 1.00 83.88 513 ALA A C 1
ATOM 4127 O O . ALA A 1 513 ? 25.022 7.239 -37.896 1.00 83.88 513 ALA A O 1
ATOM 4128 N N . LYS A 1 514 ? 23.277 8.081 -36.746 1.00 85.12 514 LYS A N 1
ATOM 4129 C CA . LYS A 1 514 ? 22.553 8.574 -37.922 1.00 85.12 514 LYS A CA 1
ATOM 4130 C C . LYS A 1 514 ? 23.348 9.643 -38.669 1.00 85.12 514 LYS A C 1
ATOM 4132 O O . LYS A 1 514 ? 23.516 9.531 -39.876 1.00 85.12 514 LYS A O 1
ATOM 4137 N N . ARG A 1 515 ? 23.908 10.631 -37.961 1.00 87.44 515 ARG A N 1
ATOM 4138 C CA . ARG A 1 515 ? 24.761 11.668 -38.564 1.00 87.44 515 ARG A CA 1
ATOM 4139 C C . ARG A 1 515 ? 25.944 11.057 -39.316 1.00 87.44 515 ARG A C 1
ATOM 4141 O O . ARG A 1 515 ? 26.267 11.501 -40.414 1.00 87.44 515 ARG A O 1
ATOM 4148 N N . VAL A 1 516 ? 26.608 10.060 -38.730 1.00 86.69 516 VAL A N 1
ATOM 4149 C CA . VAL A 1 516 ? 27.725 9.363 -39.382 1.00 86.69 516 VAL A CA 1
ATOM 4150 C C . VAL A 1 516 ? 27.248 8.612 -40.627 1.00 86.69 516 VAL A C 1
ATOM 4152 O O . VAL A 1 516 ? 27.885 8.738 -41.673 1.00 86.69 516 VAL A O 1
ATOM 4155 N N . ALA A 1 517 ? 26.129 7.889 -40.540 1.00 86.44 517 ALA A N 1
ATOM 4156 C CA . ALA A 1 517 ? 25.554 7.146 -41.660 1.00 86.44 517 ALA A CA 1
ATOM 4157 C C . ALA A 1 517 ? 25.126 8.057 -42.824 1.00 86.44 517 ALA A C 1
ATOM 4159 O O . ALA A 1 517 ? 25.488 7.783 -43.967 1.00 86.44 517 ALA A O 1
ATOM 4160 N N . ASP A 1 518 ? 24.433 9.163 -42.536 1.00 89.56 518 ASP A N 1
ATOM 4161 C CA . ASP A 1 518 ? 23.982 10.136 -43.538 1.00 89.56 518 ASP A CA 1
ATOM 4162 C C . ASP A 1 518 ? 25.182 10.732 -44.289 1.00 89.56 518 ASP A C 1
ATOM 4164 O O . ASP A 1 518 ? 25.196 10.784 -45.518 1.00 89.56 518 ASP A O 1
ATOM 4168 N N . ILE A 1 519 ? 26.250 11.098 -43.569 1.00 89.38 519 ILE A N 1
ATOM 4169 C CA . ILE A 1 519 ? 27.457 11.617 -44.218 1.00 89.38 519 ILE A CA 1
ATOM 4170 C C . ILE A 1 519 ? 28.146 10.526 -45.050 1.00 89.38 519 ILE A C 1
ATOM 4172 O O . ILE A 1 519 ? 28.568 10.804 -46.169 1.00 89.38 519 ILE A O 1
ATOM 4176 N N . LEU A 1 520 ? 28.258 9.289 -44.551 1.00 87.25 520 LEU A N 1
ATOM 4177 C CA . LEU A 1 520 ? 28.828 8.182 -45.332 1.00 87.25 520 LEU A CA 1
ATOM 4178 C C . LEU A 1 520 ? 28.050 7.922 -46.631 1.00 87.25 520 LEU A C 1
ATOM 4180 O O . LEU A 1 520 ? 28.673 7.594 -47.638 1.00 87.25 520 LEU A O 1
ATOM 4184 N N . ALA A 1 521 ? 26.727 8.107 -46.628 1.00 87.31 521 ALA A N 1
ATOM 4185 C CA . ALA A 1 521 ? 25.893 7.969 -47.821 1.00 87.31 521 ALA A CA 1
ATOM 4186 C C . ALA A 1 521 ? 26.138 9.076 -48.867 1.00 87.31 521 ALA A C 1
ATOM 4188 O O . ALA A 1 521 ? 25.993 8.830 -50.064 1.00 87.31 521 ALA A O 1
ATOM 4189 N N . GLU A 1 522 ? 26.535 10.280 -48.442 1.00 89.81 522 GLU A N 1
ATOM 4190 C CA . GLU A 1 522 ? 26.859 11.402 -49.337 1.00 89.81 522 GLU A CA 1
ATOM 4191 C C . GLU A 1 522 ? 28.296 11.370 -49.883 1.00 89.81 522 GLU A C 1
ATOM 4193 O O . GLU A 1 522 ? 28.598 12.012 -50.896 1.00 89.81 522 GLU A O 1
ATOM 4198 N N . VAL A 1 523 ? 29.212 10.673 -49.203 1.00 90.19 523 VAL A N 1
ATOM 4199 C CA . VAL A 1 523 ? 30.636 10.692 -49.550 1.00 90.19 523 VAL A CA 1
ATOM 4200 C C . VAL A 1 523 ? 30.883 10.008 -50.912 1.00 90.19 523 VAL A C 1
ATOM 4202 O O . VAL A 1 523 ? 30.452 8.874 -51.123 1.00 90.19 523 VAL A O 1
ATOM 4205 N N . PRO A 1 524 ? 31.650 10.627 -51.837 1.00 90.19 524 PRO A N 1
ATOM 4206 C CA . PRO A 1 524 ? 31.971 10.031 -53.137 1.00 90.19 524 PRO A CA 1
ATOM 4207 C C . PRO A 1 524 ? 32.693 8.675 -53.055 1.00 90.19 524 PRO A C 1
ATOM 4209 O O . PRO A 1 524 ? 33.395 8.376 -52.094 1.00 90.19 524 PRO A O 1
ATOM 4212 N N . SER A 1 525 ? 32.607 7.867 -54.115 1.00 87.38 525 SER A N 1
ATOM 4213 C CA . SER A 1 525 ? 33.222 6.529 -54.149 1.00 87.38 525 SER A CA 1
ATOM 4214 C C . SER A 1 525 ? 34.749 6.526 -54.310 1.00 87.38 525 SER A C 1
ATOM 4216 O O . SER A 1 525 ? 35.396 5.548 -53.946 1.00 87.38 525 SER A O 1
ATOM 4218 N N . SER A 1 526 ? 35.349 7.598 -54.840 1.00 90.12 526 SER A N 1
ATOM 4219 C CA . SER A 1 526 ? 36.802 7.701 -55.026 1.00 90.12 526 SER A CA 1
ATOM 4220 C C . SER A 1 526 ? 37.503 8.361 -53.836 1.00 90.12 526 SER A C 1
ATOM 4222 O O . SER A 1 526 ? 36.935 9.229 -53.168 1.00 90.12 526 SER A O 1
ATOM 4224 N N . PHE A 1 527 ? 38.780 8.020 -53.622 1.00 91.75 527 PHE A N 1
ATOM 4225 C CA . PHE A 1 527 ? 39.633 8.667 -52.618 1.00 91.75 527 PHE A CA 1
ATOM 4226 C C . PHE A 1 527 ? 39.682 10.192 -52.781 1.00 91.75 527 PHE A C 1
ATOM 4228 O O . PHE A 1 527 ? 39.387 10.924 -51.839 1.00 91.75 527 PHE A O 1
ATOM 4235 N N . CYS A 1 528 ? 40.000 10.681 -53.986 1.00 91.19 528 CYS A N 1
ATOM 4236 C CA . CYS A 1 528 ? 40.136 12.116 -54.243 1.00 91.19 528 CYS A CA 1
ATOM 4237 C C . CYS A 1 528 ? 38.830 12.885 -53.988 1.00 91.19 528 CYS A C 1
ATOM 4239 O O . CYS A 1 528 ? 38.857 13.964 -53.398 1.00 91.19 528 CYS A O 1
ATOM 4241 N N . GLY A 1 529 ? 37.686 12.298 -54.362 1.00 90.50 529 GLY A N 1
ATOM 4242 C CA . GLY A 1 529 ? 36.366 12.872 -54.106 1.00 90.50 529 GLY A CA 1
ATOM 4243 C C . GLY A 1 529 ? 36.009 12.872 -52.620 1.00 90.50 529 GLY A C 1
ATOM 4244 O O . GLY A 1 529 ? 35.509 13.873 -52.116 1.00 90.50 529 GLY A O 1
ATOM 4245 N N . THR A 1 530 ? 36.324 11.789 -51.905 1.00 92.31 530 THR A N 1
ATOM 4246 C CA . THR A 1 530 ? 36.111 11.670 -50.451 1.00 92.31 530 THR A CA 1
ATOM 4247 C C . THR A 1 530 ? 36.943 12.687 -49.674 1.00 92.31 530 THR A C 1
ATOM 4249 O O . THR A 1 530 ? 36.430 13.385 -48.797 1.00 92.31 530 THR A O 1
ATOM 4252 N N . LEU A 1 531 ? 38.220 12.828 -50.035 1.00 92.94 531 LEU A N 1
ATOM 4253 C CA . LEU A 1 531 ? 39.116 13.801 -49.423 1.00 92.94 531 LEU A CA 1
ATOM 4254 C C . LEU A 1 531 ? 38.647 15.239 -49.679 1.00 92.94 531 LEU A C 1
ATOM 4256 O O . LEU A 1 531 ? 38.576 16.039 -48.746 1.00 92.94 531 LEU A O 1
ATOM 4260 N N . ASP A 1 532 ? 38.301 15.570 -50.928 1.00 93.12 532 ASP A N 1
ATOM 4261 C CA . ASP A 1 532 ? 37.792 16.897 -51.287 1.00 93.12 532 ASP A CA 1
ATOM 4262 C C . ASP A 1 532 ? 36.489 17.228 -50.543 1.00 93.12 532 ASP A C 1
ATOM 4264 O O . ASP A 1 532 ? 36.343 18.339 -50.026 1.00 93.12 532 ASP A O 1
ATOM 4268 N N . TYR A 1 533 ? 35.585 16.250 -50.421 1.00 93.88 533 TYR A N 1
ATOM 4269 C CA . TYR A 1 533 ? 34.349 16.376 -49.652 1.00 93.88 533 TYR A CA 1
ATOM 4270 C C . TYR A 1 533 ? 34.636 16.678 -48.175 1.00 93.88 533 TYR A C 1
ATOM 4272 O O . TYR A 1 533 ? 34.118 17.657 -47.642 1.00 93.88 533 TYR A O 1
ATOM 4280 N N . HIS A 1 534 ? 35.503 15.910 -47.506 1.00 93.62 534 HIS A N 1
ATOM 4281 C CA . HIS A 1 534 ? 35.802 16.136 -46.088 1.00 93.62 534 HIS A CA 1
ATOM 4282 C C . HIS A 1 534 ? 36.542 17.453 -45.813 1.00 93.62 534 HIS A C 1
ATOM 4284 O O . HIS A 1 534 ? 36.245 18.104 -44.809 1.00 93.62 534 HIS A O 1
ATOM 4290 N N . ILE A 1 535 ? 37.444 17.881 -46.703 1.00 92.69 535 ILE A N 1
ATOM 4291 C CA . ILE A 1 535 ? 38.119 19.186 -46.610 1.00 92.69 535 ILE A CA 1
ATOM 4292 C C . ILE A 1 535 ? 37.097 20.326 -46.720 1.00 92.69 535 ILE A C 1
ATOM 4294 O O . ILE A 1 535 ? 37.106 21.240 -45.893 1.00 92.69 535 ILE A O 1
ATOM 4298 N N . LYS A 1 536 ? 36.175 20.249 -47.690 1.00 92.88 536 LYS A N 1
ATOM 4299 C CA . LYS A 1 536 ? 35.087 21.228 -47.852 1.00 92.88 536 LYS A CA 1
ATOM 4300 C C . LYS A 1 536 ? 34.128 21.220 -46.662 1.00 92.88 536 LYS A C 1
ATOM 4302 O O . LYS A 1 536 ? 33.820 22.285 -46.142 1.00 92.88 536 LYS A O 1
ATOM 4307 N N . ARG A 1 537 ? 33.728 20.036 -46.180 1.00 90.44 537 ARG A N 1
ATOM 4308 C CA . ARG A 1 537 ? 32.859 19.851 -45.002 1.00 90.44 537 ARG A CA 1
ATOM 4309 C C . ARG A 1 537 ? 33.439 20.508 -43.748 1.00 90.44 537 ARG A C 1
ATOM 4311 O O . ARG A 1 537 ? 32.694 21.034 -42.931 1.00 90.44 537 ARG A O 1
ATOM 4318 N N . ARG A 1 538 ? 34.765 20.471 -43.581 1.00 88.62 538 ARG A N 1
ATOM 4319 C CA . ARG A 1 538 ? 35.477 21.119 -42.466 1.00 88.62 538 ARG A CA 1
ATOM 4320 C C . ARG A 1 538 ? 35.801 22.600 -42.717 1.00 88.62 538 ARG A C 1
ATOM 4322 O O . ARG A 1 538 ? 36.276 23.261 -41.801 1.00 88.62 538 ARG A O 1
ATOM 4329 N N . GLY A 1 539 ? 35.565 23.118 -43.925 1.00 90.38 539 GLY A N 1
ATOM 4330 C CA . GLY A 1 539 ? 35.883 24.499 -44.299 1.00 90.38 539 GLY A CA 1
ATOM 4331 C C . GLY A 1 539 ? 37.385 24.798 -44.367 1.00 90.38 539 GLY A C 1
ATOM 4332 O O . GLY A 1 539 ? 37.788 25.944 -44.185 1.00 90.38 539 GLY A O 1
ATOM 4333 N N . TYR A 1 540 ? 38.231 23.788 -44.586 1.00 93.62 540 TYR A N 1
ATOM 4334 C CA . TYR A 1 540 ? 39.685 23.970 -44.589 1.00 93.62 540 TYR A CA 1
ATOM 4335 C C . TYR A 1 540 ? 40.219 24.347 -45.974 1.00 93.62 540 TYR A C 1
ATOM 4337 O O . TYR A 1 540 ? 39.799 23.810 -47.001 1.00 93.62 540 TYR A O 1
ATOM 4345 N N . THR A 1 541 ? 41.192 25.262 -45.999 1.00 92.56 541 THR A N 1
ATOM 4346 C CA . THR A 1 541 ? 41.988 25.554 -47.198 1.00 92.56 541 THR A CA 1
ATOM 4347 C C . THR A 1 541 ? 43.130 24.545 -47.341 1.00 92.56 541 THR A C 1
ATOM 4349 O O . THR A 1 541 ? 43.426 23.785 -46.414 1.00 92.56 541 THR A O 1
ATOM 4352 N N . ASN A 1 542 ? 43.801 24.529 -48.495 1.00 90.81 542 ASN A N 1
ATOM 4353 C CA . ASN A 1 542 ? 44.960 23.651 -48.681 1.00 90.81 542 ASN A CA 1
ATOM 4354 C C . ASN A 1 542 ? 46.119 24.037 -47.753 1.00 90.81 542 ASN A C 1
ATOM 4356 O O . ASN A 1 542 ? 46.819 23.160 -47.266 1.00 90.81 542 ASN A O 1
ATOM 4360 N N . GLU A 1 543 ? 46.283 25.326 -47.461 1.00 90.56 543 GLU A N 1
ATOM 4361 C CA . GLU A 1 543 ? 47.302 25.854 -46.548 1.00 90.56 543 GLU A CA 1
ATOM 4362 C C . GLU A 1 543 ? 47.013 25.410 -45.112 1.00 90.56 543 GLU A C 1
ATOM 4364 O O . GLU A 1 543 ? 47.919 24.991 -44.394 1.00 90.56 543 GLU A O 1
ATOM 4369 N N . LYS A 1 544 ? 45.734 25.419 -44.706 1.00 89.88 544 LYS A N 1
ATOM 4370 C CA . LYS A 1 544 ? 45.340 24.907 -43.390 1.00 89.88 544 LYS A CA 1
ATOM 4371 C C . LYS A 1 544 ? 45.554 23.399 -43.288 1.00 89.88 544 LYS A C 1
ATOM 4373 O O . LYS A 1 544 ? 45.981 22.901 -42.252 1.00 89.88 544 LYS A O 1
ATOM 4378 N N . MET A 1 545 ? 45.280 22.663 -44.359 1.00 91.38 545 MET A N 1
ATOM 4379 C CA . MET A 1 545 ? 45.568 21.232 -44.410 1.00 91.38 545 MET A CA 1
ATOM 4380 C C . MET A 1 545 ? 47.073 20.951 -44.383 1.00 91.38 545 MET A C 1
ATOM 4382 O O . MET A 1 545 ? 47.488 20.003 -43.723 1.00 91.38 545 MET A O 1
ATOM 4386 N N . GLU A 1 546 ? 47.899 21.783 -45.016 1.00 91.94 546 GLU A N 1
ATOM 4387 C CA . GLU A 1 546 ? 49.360 21.676 -44.947 1.00 91.94 546 GLU A CA 1
ATOM 4388 C C . GLU A 1 546 ? 49.871 21.873 -43.519 1.00 91.94 546 GLU A C 1
ATOM 4390 O O . GLU A 1 546 ? 50.670 21.071 -43.035 1.00 91.94 546 GLU A O 1
ATOM 4395 N N . GLU A 1 547 ? 49.338 22.869 -42.809 1.00 87.31 547 GLU A N 1
ATOM 4396 C CA . GLU A 1 547 ? 49.630 23.103 -41.393 1.00 87.31 547 GLU A CA 1
ATOM 4397 C C . GLU A 1 547 ? 49.280 21.880 -40.526 1.00 87.31 547 GLU A C 1
ATOM 4399 O O . GLU A 1 547 ? 50.065 21.477 -39.670 1.00 87.31 547 GLU A O 1
ATOM 4404 N N . ARG A 1 548 ? 48.115 21.261 -40.758 1.00 89.38 548 ARG A N 1
ATOM 4405 C CA . ARG A 1 548 ? 47.596 20.171 -39.913 1.00 89.38 548 ARG A CA 1
ATOM 4406 C C . ARG A 1 548 ? 48.155 18.786 -40.241 1.00 89.38 548 ARG A C 1
ATOM 4408 O O . ARG A 1 548 ? 48.122 17.912 -39.379 1.00 89.38 548 ARG A O 1
ATOM 4415 N N . THR A 1 549 ? 48.623 18.570 -41.470 1.00 90.00 549 THR A N 1
ATOM 4416 C CA . THR A 1 549 ? 49.043 17.245 -41.970 1.00 90.00 549 THR A CA 1
ATOM 4417 C C . THR A 1 549 ? 50.533 17.140 -42.269 1.00 90.00 549 THR A C 1
ATOM 4419 O O . THR A 1 549 ? 51.025 16.035 -42.476 1.00 90.00 549 THR A O 1
ATOM 4422 N N . GLY A 1 550 ? 51.248 18.265 -42.364 1.00 86.50 550 GLY A N 1
ATOM 4423 C CA . GLY A 1 550 ? 52.641 18.292 -42.813 1.00 86.50 550 GLY A CA 1
ATOM 4424 C C . GLY A 1 550 ? 52.841 17.962 -44.299 1.00 86.50 550 GLY A C 1
ATOM 4425 O O . GLY A 1 550 ? 53.980 17.791 -44.730 1.00 86.50 550 GLY A O 1
ATOM 4426 N N . ILE A 1 551 ? 51.763 17.863 -45.086 1.00 89.50 551 ILE A N 1
ATOM 4427 C CA . ILE A 1 551 ? 51.786 17.607 -46.534 1.00 89.50 551 ILE A CA 1
ATOM 4428 C C . ILE A 1 551 ? 51.679 18.946 -47.270 1.00 89.50 551 ILE A C 1
ATOM 4430 O O . ILE A 1 551 ? 50.780 19.721 -46.980 1.00 89.50 551 ILE A O 1
ATOM 4434 N N . SER A 1 552 ? 52.539 19.222 -48.256 1.00 89.50 552 SER A N 1
ATOM 4435 C CA . SER A 1 552 ? 52.506 20.513 -48.974 1.00 89.50 552 SER A CA 1
ATOM 4436 C C . SER A 1 552 ? 51.139 20.828 -49.612 1.00 89.50 552 SER A C 1
ATOM 4438 O O . SER A 1 552 ? 50.485 19.937 -50.164 1.00 89.50 552 SER A O 1
ATOM 4440 N N . SER A 1 553 ? 50.734 22.105 -49.636 1.00 88.56 553 SER A N 1
ATOM 4441 C CA . SER A 1 553 ? 49.471 22.578 -50.236 1.00 88.56 553 SER A CA 1
ATOM 4442 C C . SER A 1 553 ? 49.307 22.114 -51.694 1.00 88.56 553 SER A C 1
ATOM 4444 O O . SER A 1 553 ? 48.214 21.721 -52.114 1.00 88.56 553 SER A O 1
ATOM 4446 N N . ARG A 1 554 ? 50.412 22.036 -52.454 1.00 87.94 554 ARG A N 1
ATOM 4447 C CA . ARG A 1 554 ? 50.435 21.490 -53.824 1.00 87.94 554 ARG A CA 1
ATOM 4448 C C . ARG A 1 554 ? 50.107 19.994 -53.868 1.00 87.94 554 ARG A C 1
ATOM 4450 O O . ARG A 1 554 ? 49.328 19.576 -54.720 1.00 87.94 554 ARG A O 1
ATOM 4457 N N . MET A 1 555 ? 50.665 19.192 -52.959 1.00 87.88 555 MET A N 1
ATOM 4458 C CA . MET A 1 555 ? 50.348 17.761 -52.864 1.00 87.88 555 MET A CA 1
ATOM 4459 C C . MET A 1 555 ? 48.910 17.523 -52.399 1.00 87.88 555 MET A C 1
ATOM 4461 O O . MET A 1 555 ? 48.237 16.657 -52.947 1.00 87.88 555 MET A O 1
ATOM 4465 N N . ILE A 1 556 ? 48.398 18.324 -51.460 1.00 89.62 556 ILE A N 1
ATOM 4466 C CA . ILE A 1 556 ? 46.986 18.265 -51.048 1.00 89.62 556 ILE A CA 1
ATOM 4467 C C . ILE A 1 556 ? 46.069 18.592 -52.232 1.00 89.62 556 ILE A C 1
ATOM 4469 O O . ILE A 1 556 ? 45.073 17.903 -52.454 1.00 89.62 556 ILE A O 1
ATOM 4473 N N . GLN A 1 557 ? 46.409 19.606 -53.033 1.00 88.88 557 GLN A N 1
ATOM 4474 C CA . GLN A 1 557 ? 45.664 19.928 -54.250 1.00 88.88 557 GLN A CA 1
ATOM 4475 C C . GLN A 1 557 ? 45.665 18.764 -55.250 1.00 88.88 557 GLN A C 1
ATOM 4477 O O . GLN A 1 557 ? 44.625 18.475 -55.847 1.00 88.88 557 GLN A O 1
ATOM 4482 N N . ASP A 1 558 ? 46.806 18.096 -55.417 1.00 88.81 558 ASP A N 1
ATOM 4483 C CA . ASP A 1 558 ? 46.933 16.922 -56.276 1.00 88.81 558 ASP A CA 1
ATOM 4484 C C . ASP A 1 558 ? 46.080 15.755 -55.758 1.00 88.81 558 ASP A C 1
ATOM 4486 O O . ASP A 1 558 ? 45.275 15.225 -56.523 1.00 88.81 558 ASP A O 1
ATOM 4490 N N . TYR A 1 559 ? 46.139 15.437 -54.460 1.00 90.19 559 TYR A N 1
ATOM 4491 C CA . TYR A 1 559 ? 45.314 14.394 -53.834 1.00 90.19 559 TYR A CA 1
ATOM 4492 C C . TYR A 1 559 ? 43.808 14.655 -53.956 1.00 90.19 559 TYR A C 1
ATOM 4494 O O . TYR A 1 559 ? 43.029 13.711 -54.072 1.00 90.19 559 TYR A O 1
ATOM 4502 N N . ARG A 1 560 ? 43.381 15.923 -53.992 1.00 89.12 560 ARG A N 1
ATOM 4503 C CA . ARG A 1 560 ? 41.973 16.304 -54.207 1.00 89.12 560 ARG A CA 1
ATOM 4504 C C . ARG A 1 560 ? 41.511 16.157 -55.661 1.00 89.12 560 ARG A C 1
ATOM 4506 O O . ARG A 1 560 ? 40.315 16.013 -55.893 1.00 89.12 560 ARG A O 1
ATOM 4513 N N . LYS A 1 561 ? 42.412 16.231 -56.651 1.00 85.25 561 LYS A N 1
ATOM 4514 C CA . LYS A 1 561 ? 42.042 16.344 -58.082 1.00 85.25 561 LYS A CA 1
ATOM 4515 C C . LYS A 1 561 ? 42.454 15.153 -58.950 1.00 85.25 561 LYS A C 1
ATOM 4517 O O . LYS A 1 561 ? 41.755 14.846 -59.913 1.00 85.25 561 LYS A O 1
ATOM 4522 N N . LYS A 1 562 ? 43.576 14.496 -58.656 1.00 83.19 562 LYS A N 1
ATOM 4523 C CA . LYS A 1 562 ? 44.155 13.428 -59.485 1.00 83.19 562 LYS A CA 1
ATOM 4524 C C . LYS A 1 562 ? 43.756 12.055 -58.946 1.00 83.19 562 LYS A C 1
ATOM 4526 O O . LYS A 1 562 ? 43.985 11.759 -57.775 1.00 83.19 562 LYS A O 1
ATOM 4531 N N . LYS A 1 563 ? 43.187 11.207 -59.809 1.00 66.44 563 LYS A N 1
ATOM 4532 C CA . LYS A 1 563 ? 42.808 9.827 -59.453 1.00 66.44 563 LYS A CA 1
ATOM 4533 C C . LYS A 1 563 ? 44.026 8.919 -59.220 1.00 66.44 563 LYS A C 1
ATOM 4535 O O . LYS A 1 563 ? 43.988 8.126 -58.292 1.00 66.44 563 LYS A O 1
ATOM 4540 N N . ASP A 1 564 ? 45.115 9.130 -59.961 1.00 63.28 564 ASP A N 1
ATOM 4541 C CA . ASP A 1 564 ? 46.341 8.311 -59.903 1.00 63.28 564 ASP A CA 1
ATOM 4542 C C . ASP A 1 564 ? 47.466 9.007 -59.123 1.00 63.28 564 ASP A C 1
ATOM 4544 O O . ASP A 1 564 ? 48.592 9.178 -59.593 1.00 63.28 564 ASP A O 1
ATOM 4548 N N . SER A 1 565 ? 47.142 9.499 -57.931 1.00 66.06 565 SER A N 1
ATOM 4549 C CA . SER A 1 565 ? 48.154 10.069 -57.042 1.00 66.06 565 SER A CA 1
ATOM 4550 C C . SER A 1 565 ? 48.884 8.933 -56.321 1.00 66.06 565 SER A C 1
ATOM 4552 O O . SER A 1 565 ? 48.224 8.140 -55.657 1.00 66.06 565 SER A O 1
ATOM 4554 N N . ASN A 1 566 ? 50.221 8.865 -56.394 1.00 75.88 566 ASN A N 1
ATOM 4555 C CA . ASN A 1 566 ? 51.046 7.917 -55.619 1.00 75.88 566 ASN A CA 1
ATOM 4556 C C . ASN A 1 566 ? 51.027 8.266 -54.117 1.00 75.88 566 ASN A C 1
ATOM 4558 O O . ASN A 1 566 ? 52.024 8.719 -53.555 1.00 75.88 566 ASN A O 1
ATOM 4562 N N . ILE A 1 567 ? 49.867 8.125 -53.478 1.00 86.81 567 ILE A N 1
ATOM 4563 C CA . ILE A 1 567 ? 49.675 8.408 -52.062 1.00 86.81 567 ILE A CA 1
ATOM 4564 C C . ILE A 1 567 ? 50.193 7.249 -51.212 1.00 86.81 567 ILE A C 1
ATOM 4566 O O . ILE A 1 567 ? 50.050 6.083 -51.568 1.00 86.81 567 ILE A O 1
ATOM 4570 N N . THR A 1 568 ? 50.800 7.569 -50.073 1.00 90.62 568 THR A N 1
ATOM 4571 C CA . THR A 1 568 ? 51.290 6.578 -49.110 1.00 90.62 568 THR A CA 1
ATOM 4572 C C . THR A 1 568 ? 50.335 6.442 -47.927 1.00 90.62 568 THR A C 1
ATOM 4574 O O . THR A 1 568 ? 49.637 7.397 -47.584 1.00 90.62 568 THR A O 1
ATOM 4577 N N . LEU A 1 569 ? 50.340 5.293 -47.241 1.00 89.19 569 LEU A N 1
ATOM 4578 C CA . LEU A 1 569 ? 49.505 5.071 -46.052 1.00 89.19 569 LEU A CA 1
ATOM 4579 C C . LEU A 1 569 ? 49.740 6.143 -44.976 1.00 89.19 569 LEU A C 1
ATOM 4581 O O . LEU A 1 569 ? 48.790 6.630 -44.374 1.00 89.19 569 LEU A O 1
ATOM 4585 N N . GLN A 1 570 ? 50.986 6.582 -44.788 1.00 90.00 570 GLN A N 1
ATOM 4586 C CA . GLN A 1 570 ? 51.346 7.628 -43.823 1.00 90.00 570 GLN A CA 1
ATOM 4587 C C . GLN A 1 570 ? 50.725 8.972 -44.204 1.00 90.00 570 GLN A C 1
ATOM 4589 O O . GLN A 1 570 ? 50.261 9.705 -43.336 1.00 90.00 570 GLN A O 1
ATOM 4594 N N . SER A 1 571 ? 50.668 9.284 -45.503 1.00 90.75 571 SER A N 1
ATOM 4595 C CA . SER A 1 571 ? 49.985 10.483 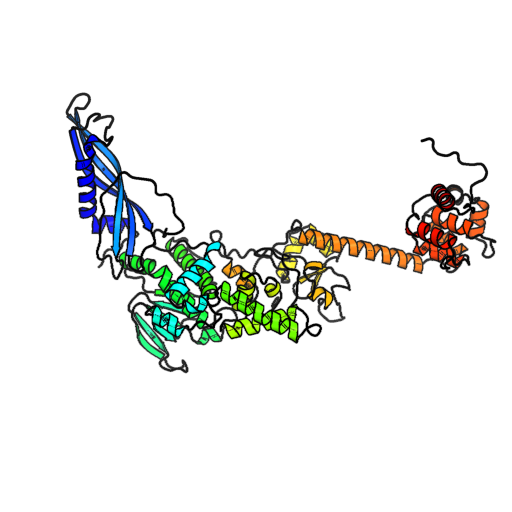-45.990 1.00 90.75 571 SER A CA 1
ATOM 4596 C C . SER A 1 571 ? 48.479 10.394 -45.744 1.00 90.75 571 SER A C 1
ATOM 4598 O O . SER A 1 571 ? 47.873 11.381 -45.344 1.00 90.75 571 SER A O 1
ATOM 4600 N N . VAL A 1 572 ? 47.868 9.217 -45.919 1.00 92.62 572 VAL A N 1
ATOM 4601 C CA . VAL A 1 572 ? 46.438 9.025 -45.626 1.00 92.62 572 VAL A CA 1
ATOM 4602 C C . VAL A 1 572 ? 46.151 9.143 -44.130 1.00 92.62 572 VAL A C 1
ATOM 4604 O O . VAL A 1 572 ? 45.241 9.872 -43.753 1.00 92.62 572 VAL A O 1
ATOM 4607 N N . LEU A 1 573 ? 46.951 8.507 -43.268 1.00 92.06 573 LEU A N 1
ATOM 4608 C CA . LEU A 1 573 ? 46.824 8.622 -41.810 1.00 92.06 573 LEU A CA 1
ATOM 4609 C C . LEU A 1 573 ? 46.983 10.076 -41.345 1.00 92.06 573 LEU A C 1
ATOM 4611 O O . LEU A 1 573 ? 46.211 10.542 -40.509 1.00 92.06 573 LEU A O 1
ATOM 4615 N N . ALA A 1 574 ? 47.923 10.814 -41.941 1.00 92.50 574 ALA A N 1
ATOM 4616 C CA . ALA A 1 574 ? 48.103 12.239 -41.698 1.00 92.50 574 ALA A CA 1
ATOM 4617 C C . ALA A 1 574 ? 46.886 13.066 -42.124 1.00 92.50 574 ALA A C 1
ATOM 4619 O O . ALA A 1 574 ? 46.472 13.955 -41.386 1.00 92.50 574 ALA A O 1
ATOM 4620 N N . LEU A 1 575 ? 46.271 12.752 -43.271 1.00 94.00 575 LEU A N 1
ATOM 4621 C CA . LEU A 1 575 ? 45.018 13.377 -43.702 1.00 94.00 575 LEU A CA 1
ATOM 4622 C C . LEU A 1 575 ? 43.864 13.044 -42.742 1.00 94.00 575 LEU A C 1
ATOM 4624 O O . LEU A 1 575 ? 43.091 13.945 -42.423 1.00 94.00 575 LEU A O 1
ATOM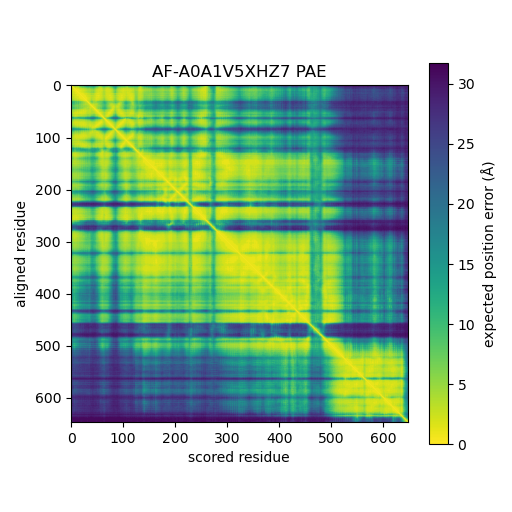 4628 N N . CYS A 1 576 ? 43.771 11.809 -42.232 1.00 94.12 576 CYS A N 1
ATOM 4629 C CA . CYS A 1 576 ? 42.753 11.406 -41.254 1.00 94.12 576 CYS A CA 1
ATOM 4630 C C . CYS A 1 576 ? 42.838 12.231 -39.960 1.00 94.12 576 CYS A C 1
ATOM 4632 O O . CYS A 1 576 ? 41.840 12.836 -39.557 1.00 94.12 576 CYS A O 1
ATOM 4634 N N . ILE A 1 577 ? 44.022 12.319 -39.340 1.00 93.94 577 ILE A N 1
ATOM 4635 C CA . ILE A 1 577 ? 44.215 13.113 -38.114 1.00 93.94 577 ILE A CA 1
ATOM 4636 C C . ILE A 1 577 ? 44.148 14.619 -38.386 1.00 93.94 577 ILE A C 1
ATOM 4638 O O . ILE A 1 577 ? 43.519 15.361 -37.637 1.00 93.94 577 ILE A O 1
ATOM 4642 N N . GLY A 1 578 ? 44.693 15.088 -39.511 1.00 91.38 578 GLY A N 1
ATOM 4643 C CA . GLY A 1 578 ? 44.652 16.501 -39.889 1.00 91.38 578 GLY A CA 1
ATOM 4644 C C . GLY A 1 578 ? 43.253 17.011 -40.245 1.00 91.38 578 GLY A C 1
ATOM 4645 O O . GLY A 1 578 ? 43.018 18.216 -40.206 1.00 91.38 578 GLY A O 1
ATOM 4646 N N . LEU A 1 579 ? 42.299 16.123 -40.537 1.00 92.44 579 LEU A N 1
ATOM 4647 C CA . LEU A 1 579 ? 40.870 16.435 -40.673 1.00 92.44 579 LEU A CA 1
ATOM 4648 C C . LEU A 1 579 ? 40.057 16.146 -39.400 1.00 92.44 579 LEU A C 1
ATOM 4650 O O . LEU A 1 579 ? 38.857 16.452 -39.364 1.00 92.44 579 LEU A O 1
ATOM 4654 N N . ASN A 1 580 ? 40.695 15.554 -38.383 1.00 92.12 580 ASN A N 1
ATOM 4655 C CA . ASN A 1 580 ? 40.061 14.943 -37.216 1.00 92.12 580 ASN A CA 1
ATOM 4656 C C . ASN A 1 580 ? 38.844 14.115 -37.626 1.00 92.12 580 ASN A C 1
ATOM 4658 O O . ASN A 1 580 ? 37.701 14.409 -37.257 1.00 92.12 580 ASN A O 1
ATOM 4662 N N . LEU A 1 581 ? 39.071 13.159 -38.521 1.00 91.44 581 LEU A N 1
ATOM 4663 C CA . LEU A 1 581 ? 38.014 12.286 -38.996 1.00 91.44 581 LEU A CA 1
ATOM 4664 C C . LEU A 1 581 ? 37.603 11.321 -37.886 1.00 91.44 581 LEU A C 1
ATOM 4666 O O . LEU A 1 581 ? 38.432 10.605 -37.332 1.00 91.44 581 LEU A O 1
ATOM 4670 N N . GLN A 1 582 ? 36.299 11.271 -37.614 1.00 89.81 582 GLN A N 1
ATOM 4671 C CA . GLN A 1 582 ? 35.693 10.207 -36.816 1.00 89.81 582 GLN A CA 1
ATOM 4672 C C . GLN A 1 582 ? 36.118 8.833 -37.397 1.00 89.81 582 GLN A C 1
ATOM 4674 O O . GLN A 1 582 ? 36.297 8.733 -38.619 1.00 89.81 582 GLN A O 1
ATOM 4679 N N . PRO A 1 583 ? 36.309 7.790 -36.564 1.00 92.00 583 PRO A N 1
ATOM 4680 C CA . PRO A 1 583 ? 36.851 6.499 -36.989 1.00 92.00 583 PRO A CA 1
ATOM 4681 C C . PRO A 1 583 ? 36.270 5.907 -38.280 1.00 92.00 583 PRO A C 1
ATOM 4683 O O . PRO A 1 583 ? 37.033 5.493 -39.149 1.00 92.00 583 PRO A O 1
ATOM 4686 N N . ALA A 1 584 ? 34.949 5.928 -38.465 1.00 90.75 584 ALA A N 1
ATOM 4687 C CA . ALA A 1 584 ? 34.294 5.395 -39.658 1.00 90.75 584 ALA A CA 1
ATOM 4688 C C . ALA A 1 584 ? 34.713 6.142 -40.936 1.00 90.75 584 ALA A C 1
ATOM 4690 O O . ALA A 1 584 ? 35.005 5.506 -41.945 1.00 90.75 584 ALA A O 1
ATOM 4691 N N . PHE A 1 585 ? 34.830 7.475 -40.885 1.00 93.94 585 PHE A N 1
ATOM 4692 C CA . PHE A 1 585 ? 35.333 8.269 -42.015 1.00 93.94 585 PHE A CA 1
ATOM 4693 C C . PHE A 1 585 ? 36.825 8.024 -42.272 1.00 93.94 585 PHE A C 1
ATOM 4695 O O . PHE A 1 585 ? 37.261 8.021 -43.420 1.00 93.94 585 PHE A O 1
ATOM 4702 N N . SER A 1 586 ? 37.614 7.810 -41.214 1.00 93.19 586 SER A N 1
ATOM 4703 C CA . SER A 1 586 ? 39.035 7.466 -41.343 1.00 93.19 586 SER A CA 1
ATOM 4704 C C . SER A 1 586 ? 39.212 6.121 -42.048 1.00 93.19 586 SER A C 1
ATOM 4706 O O . SER A 1 586 ? 39.991 6.021 -42.994 1.00 93.19 586 SER A O 1
ATOM 4708 N N . TYR A 1 587 ? 38.463 5.099 -41.629 1.00 93.88 587 TYR A N 1
ATOM 4709 C CA . TYR A 1 587 ? 38.505 3.778 -42.251 1.00 93.88 587 TYR A CA 1
ATOM 4710 C C . TYR A 1 587 ? 38.004 3.800 -43.702 1.00 93.88 587 TYR A C 1
ATOM 4712 O O . TYR A 1 587 ? 38.644 3.193 -44.561 1.00 93.88 587 TYR A O 1
ATOM 4720 N N . ASP A 1 588 ? 36.935 4.548 -43.996 1.00 92.69 588 ASP A N 1
ATOM 4721 C CA . ASP A 1 588 ? 36.441 4.757 -45.364 1.00 92.69 588 ASP A CA 1
ATOM 4722 C C . ASP A 1 588 ? 37.503 5.412 -46.267 1.00 92.69 588 ASP A C 1
ATOM 4724 O O . ASP A 1 588 ? 37.807 4.901 -47.348 1.00 92.69 588 ASP A O 1
ATOM 4728 N N . LEU A 1 589 ? 38.142 6.493 -45.800 1.00 93.44 589 LEU A N 1
ATOM 4729 C CA . LEU A 1 589 ? 39.184 7.194 -46.556 1.00 93.44 589 LEU A CA 1
ATOM 4730 C C . LEU A 1 589 ? 40.413 6.302 -46.811 1.00 93.44 589 LEU A C 1
ATOM 4732 O O . LEU A 1 589 ? 40.952 6.307 -47.920 1.00 93.44 589 LEU A O 1
ATOM 4736 N N . ILE A 1 590 ? 40.842 5.520 -45.813 1.00 94.00 590 ILE A N 1
ATOM 4737 C CA . ILE A 1 590 ? 41.969 4.575 -45.920 1.00 94.00 590 ILE A CA 1
ATOM 4738 C C . ILE A 1 590 ? 41.668 3.471 -46.933 1.00 94.00 590 ILE A C 1
ATOM 4740 O O . ILE A 1 590 ? 42.500 3.193 -47.802 1.00 94.00 590 ILE A O 1
ATOM 4744 N N . LEU A 1 591 ? 40.470 2.888 -46.863 1.00 92.38 591 LEU A N 1
ATOM 4745 C CA . LEU A 1 591 ? 40.046 1.838 -47.782 1.00 92.38 591 LEU A CA 1
ATOM 4746 C C . LEU A 1 591 ? 39.979 2.356 -49.223 1.00 92.38 591 LEU A C 1
ATOM 4748 O O . LEU A 1 591 ? 40.515 1.721 -50.132 1.00 92.38 591 LEU A O 1
ATOM 4752 N N . LYS A 1 592 ? 39.391 3.540 -49.439 1.00 91.50 592 LYS A N 1
ATOM 4753 C CA . LYS A 1 592 ? 39.302 4.174 -50.766 1.00 91.50 592 LYS A CA 1
ATOM 4754 C C . LYS A 1 592 ? 40.662 4.584 -51.328 1.00 91.50 592 LYS A C 1
ATOM 4756 O O . LYS A 1 592 ? 40.809 4.644 -52.547 1.00 91.50 592 LYS A O 1
ATOM 4761 N N . ALA A 1 593 ? 41.651 4.843 -50.471 1.00 89.56 593 ALA A N 1
ATOM 4762 C CA . ALA A 1 593 ? 43.043 5.065 -50.867 1.00 89.56 593 ALA A CA 1
ATOM 4763 C C . ALA A 1 593 ? 43.780 3.772 -51.276 1.00 89.56 593 ALA A C 1
ATOM 4765 O O . ALA A 1 593 ? 44.932 3.841 -51.697 1.00 89.56 593 ALA A O 1
ATOM 4766 N N . GLY A 1 594 ? 43.137 2.604 -51.157 1.00 89.31 594 GLY A N 1
ATOM 4767 C CA . GLY A 1 594 ? 43.703 1.307 -51.528 1.00 89.31 594 GLY A CA 1
ATOM 4768 C C . GLY A 1 594 ? 44.497 0.618 -50.415 1.00 89.31 594 GLY A C 1
ATOM 4769 O O . GLY A 1 594 ? 45.189 -0.362 -50.686 1.00 89.31 594 GLY A O 1
ATOM 4770 N N . PHE A 1 595 ? 44.408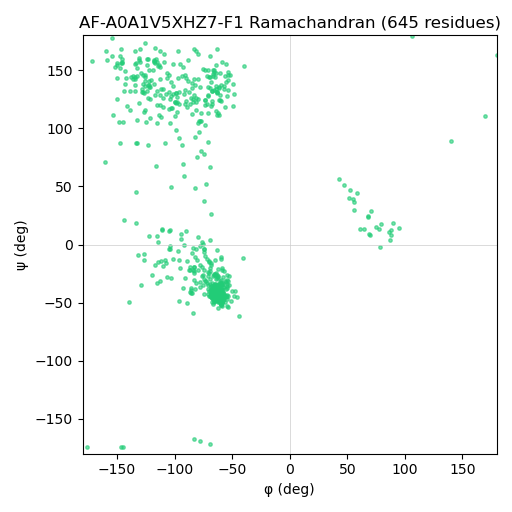 1.093 -49.168 1.00 91.12 595 PHE A N 1
ATOM 4771 C CA . PHE A 1 595 ? 45.097 0.487 -48.028 1.00 91.12 595 PHE A CA 1
ATOM 4772 C C . PHE A 1 595 ? 44.136 -0.297 -47.133 1.00 91.12 595 PHE A C 1
ATOM 4774 O O . PHE A 1 595 ? 42.993 0.097 -46.918 1.00 91.12 595 PHE A O 1
ATOM 4781 N N . ASN A 1 596 ? 44.622 -1.395 -46.551 1.00 88.19 596 ASN A N 1
ATOM 4782 C CA . ASN A 1 596 ? 43.870 -2.182 -45.579 1.00 88.19 596 ASN A CA 1
ATOM 4783 C C . ASN A 1 596 ? 44.667 -2.331 -44.278 1.00 88.19 596 ASN A C 1
ATOM 4785 O O . ASN A 1 596 ? 45.613 -3.117 -44.201 1.00 88.19 596 ASN A O 1
ATOM 4789 N N . ILE A 1 597 ? 44.249 -1.592 -43.248 1.00 89.69 597 ILE A N 1
ATOM 4790 C CA . ILE A 1 597 ? 44.847 -1.643 -41.907 1.00 89.69 597 ILE A CA 1
ATOM 4791 C C . ILE A 1 597 ? 44.127 -2.609 -40.950 1.00 89.69 597 ILE A C 1
ATOM 4793 O O . ILE A 1 597 ? 44.437 -2.646 -39.767 1.00 89.69 597 ILE A O 1
ATOM 4797 N N . MET A 1 598 ? 43.189 -3.426 -41.439 1.00 87.06 598 MET A N 1
ATOM 4798 C CA . MET A 1 598 ? 42.493 -4.428 -40.615 1.00 87.06 598 MET A CA 1
ATOM 4799 C C . MET A 1 598 ? 43.299 -5.723 -40.432 1.00 87.06 598 MET A C 1
ATOM 4801 O O . MET A 1 598 ? 42.887 -6.618 -39.698 1.00 87.06 598 MET A O 1
ATOM 4805 N N . THR A 1 599 ? 44.463 -5.845 -41.077 1.00 85.12 599 THR A N 1
ATOM 4806 C CA . THR A 1 599 ? 45.350 -7.004 -40.908 1.00 85.12 599 THR A CA 1
ATOM 4807 C C . THR A 1 599 ? 46.012 -7.014 -39.525 1.00 85.12 599 THR A C 1
ATOM 4809 O O . THR A 1 599 ? 46.332 -5.960 -38.980 1.00 85.12 599 THR A O 1
ATOM 4812 N N . ALA A 1 600 ? 46.317 -8.200 -38.995 1.00 78.75 600 ALA A N 1
ATOM 4813 C CA . ALA A 1 600 ? 46.904 -8.409 -37.664 1.00 78.75 600 ALA A CA 1
ATOM 4814 C C . ALA A 1 600 ? 48.408 -8.055 -37.544 1.00 78.75 600 ALA A C 1
ATOM 4816 O O . ALA A 1 600 ? 49.155 -8.757 -36.875 1.00 78.75 600 ALA A O 1
ATOM 4817 N N . LYS A 1 601 ? 48.871 -6.991 -38.211 1.00 85.44 601 LYS A N 1
ATOM 4818 C CA . LYS A 1 601 ? 50.232 -6.463 -38.030 1.00 85.44 601 LYS A CA 1
ATOM 4819 C C . LYS A 1 601 ? 50.265 -5.542 -36.809 1.00 85.44 601 LYS A C 1
ATOM 4821 O O . LYS A 1 601 ? 49.335 -4.753 -36.639 1.00 85.44 601 LYS A O 1
ATOM 4826 N N . ASP A 1 602 ? 51.346 -5.579 -36.037 1.00 80.44 602 ASP A N 1
ATOM 4827 C CA . ASP A 1 602 ? 51.510 -4.764 -34.821 1.00 80.44 602 ASP A CA 1
ATOM 4828 C C . ASP A 1 602 ? 51.342 -3.261 -35.102 1.00 80.44 602 ASP A C 1
ATOM 4830 O O . ASP A 1 602 ? 50.572 -2.577 -34.430 1.00 80.44 602 ASP A O 1
ATOM 4834 N N . GLU A 1 603 ? 51.941 -2.764 -36.190 1.00 85.31 603 GLU A N 1
ATOM 4835 C CA . GLU A 1 603 ? 51.800 -1.364 -36.625 1.00 85.31 603 GLU A CA 1
ATOM 4836 C C . GLU A 1 603 ? 50.337 -0.985 -36.913 1.00 85.31 603 GLU A C 1
ATOM 4838 O O . GLU A 1 603 ? 49.865 0.091 -36.552 1.00 85.31 603 GLU A O 1
ATOM 4843 N N . HIS A 1 604 ? 49.579 -1.902 -37.518 1.00 89.50 604 HIS A N 1
ATOM 4844 C CA . HIS A 1 604 ? 48.177 -1.685 -37.862 1.00 89.50 604 HIS A CA 1
ATOM 4845 C C . HIS A 1 604 ? 47.252 -1.731 -36.637 1.00 89.50 604 HIS A C 1
ATOM 4847 O O . HIS A 1 604 ? 46.205 -1.086 -36.637 1.00 89.50 604 HIS A O 1
ATOM 4853 N N . LEU A 1 605 ? 47.599 -2.492 -35.592 1.00 86.69 605 LEU A N 1
ATOM 4854 C CA . LEU A 1 605 ? 46.889 -2.447 -34.307 1.00 86.69 605 LEU A CA 1
ATOM 4855 C C . LEU A 1 605 ? 47.038 -1.067 -33.660 1.00 86.69 605 LEU A C 1
ATOM 4857 O O . LEU A 1 605 ? 46.049 -0.489 -33.215 1.00 86.69 605 LEU A O 1
ATOM 4861 N N . ILE A 1 606 ? 48.246 -0.505 -33.697 1.00 88.25 606 ILE A N 1
ATOM 4862 C CA . ILE A 1 606 ? 48.530 0.823 -33.146 1.00 88.25 606 ILE A CA 1
ATOM 4863 C C . ILE A 1 606 ? 47.827 1.918 -33.963 1.00 88.25 606 ILE A C 1
ATOM 4865 O O . ILE A 1 606 ? 47.217 2.812 -33.379 1.00 88.25 606 ILE A O 1
ATOM 4869 N N . TYR A 1 607 ? 47.808 1.833 -35.299 1.00 91.25 607 TYR A N 1
ATOM 4870 C CA . TYR A 1 607 ? 47.043 2.782 -36.124 1.00 91.25 607 TYR A CA 1
ATOM 4871 C C . TYR A 1 607 ? 45.544 2.759 -35.819 1.00 91.25 607 TYR A C 1
ATOM 4873 O O . TYR A 1 607 ? 44.929 3.819 -35.719 1.00 91.25 607 TYR A O 1
ATOM 4881 N N . ARG A 1 608 ? 44.955 1.571 -35.634 1.00 91.00 608 ARG A N 1
ATOM 4882 C CA . ARG A 1 608 ? 43.542 1.433 -35.245 1.00 91.00 608 ARG A CA 1
ATOM 4883 C C . ARG A 1 608 ? 43.276 2.035 -33.871 1.00 91.00 608 ARG A C 1
ATOM 4885 O O . ARG A 1 608 ? 42.358 2.835 -33.739 1.00 91.00 608 ARG A O 1
ATOM 4892 N N . TYR A 1 609 ? 44.137 1.754 -32.895 1.00 89.50 609 TYR A N 1
ATOM 4893 C CA . TYR A 1 609 ? 44.051 2.348 -31.561 1.00 89.50 609 TYR A CA 1
ATOM 4894 C C . TYR A 1 609 ? 44.092 3.887 -31.607 1.00 89.50 609 TYR A C 1
ATOM 4896 O O . TYR A 1 609 ? 43.276 4.556 -30.973 1.00 89.50 609 TYR A O 1
ATOM 4904 N N . LEU A 1 610 ? 44.996 4.472 -32.402 1.00 91.19 610 LEU A N 1
ATOM 4905 C CA . LEU A 1 610 ? 45.085 5.927 -32.567 1.00 91.19 610 LEU A CA 1
ATOM 4906 C C . LEU A 1 610 ? 43.840 6.519 -33.243 1.00 91.19 610 LEU A C 1
ATOM 4908 O O . LEU A 1 610 ? 43.349 7.562 -32.814 1.00 91.19 610 LEU A O 1
ATOM 4912 N N . ILE A 1 611 ? 43.299 5.854 -34.264 1.00 92.38 611 ILE A N 1
ATOM 4913 C CA . ILE A 1 611 ? 42.056 6.277 -34.921 1.00 92.38 611 ILE A CA 1
ATOM 4914 C C . ILE A 1 611 ? 40.887 6.220 -33.927 1.00 92.38 611 ILE A C 1
ATOM 4916 O O . ILE A 1 611 ? 40.129 7.179 -33.808 1.00 92.38 611 ILE A O 1
ATOM 4920 N N . GLU A 1 612 ? 40.747 5.135 -33.173 1.00 87.25 612 GLU A N 1
ATOM 4921 C CA . GLU A 1 612 ? 39.604 4.926 -32.281 1.00 87.25 612 GLU A CA 1
ATOM 4922 C C . GLU A 1 612 ? 39.632 5.849 -31.062 1.00 87.25 612 GLU A C 1
ATOM 4924 O O . GLU A 1 612 ? 38.614 6.460 -30.732 1.00 87.25 612 GLU A O 1
ATOM 4929 N N . HIS A 1 613 ? 40.800 6.036 -30.447 1.00 86.75 613 HIS A N 1
ATOM 4930 C CA . HIS A 1 613 ? 40.912 6.721 -29.156 1.00 86.75 613 HIS A CA 1
ATOM 4931 C C . HIS A 1 613 ? 41.531 8.121 -29.231 1.00 86.75 613 HIS A C 1
ATOM 4933 O O . HIS A 1 613 ? 41.388 8.900 -28.292 1.00 86.75 613 HIS A O 1
ATOM 4939 N N . HIS A 1 614 ? 42.190 8.474 -30.340 1.00 88.69 614 HIS A N 1
ATOM 4940 C CA . HIS A 1 614 ? 42.991 9.698 -30.448 1.00 88.69 614 HIS A CA 1
ATOM 4941 C C . HIS A 1 614 ? 42.738 10.509 -31.735 1.00 88.69 614 HIS A C 1
ATOM 4943 O O . HIS A 1 614 ? 43.535 11.380 -32.084 1.00 88.69 614 HIS A O 1
ATOM 4949 N N . HIS A 1 615 ? 41.618 10.301 -32.439 1.00 87.69 615 HIS A N 1
ATOM 4950 C CA . HIS A 1 615 ? 41.296 11.023 -33.686 1.00 87.69 615 HIS A CA 1
ATOM 4951 C C . HIS A 1 615 ? 41.064 12.538 -33.536 1.00 87.69 615 HIS A C 1
ATOM 4953 O O . HIS A 1 615 ? 41.046 13.255 -34.538 1.00 87.69 615 HIS A O 1
ATOM 4959 N N . MET A 1 616 ? 40.889 13.050 -32.314 1.00 87.31 616 MET A N 1
ATOM 4960 C CA . MET A 1 616 ? 40.722 14.487 -32.033 1.00 87.31 616 MET A CA 1
ATOM 4961 C C . MET A 1 616 ? 42.040 15.213 -31.717 1.00 87.31 616 MET A C 1
ATOM 4963 O O . MET A 1 616 ? 42.035 16.418 -31.480 1.00 87.31 616 MET A O 1
ATOM 4967 N N . GLU A 1 617 ? 43.168 14.502 -31.720 1.00 89.38 617 GLU A N 1
ATOM 4968 C CA . GLU A 1 617 ? 44.487 15.076 -31.447 1.00 89.38 617 GLU A CA 1
ATOM 4969 C C . GLU A 1 617 ? 45.111 15.731 -32.695 1.00 89.38 617 GLU A C 1
ATOM 4971 O O . GLU A 1 617 ? 44.444 15.982 -33.703 1.00 89.38 617 GLU A O 1
ATOM 4976 N N . ASN A 1 618 ? 46.405 16.047 -32.626 1.00 88.50 618 ASN A N 1
ATOM 4977 C CA . ASN A 1 618 ? 47.180 16.551 -33.753 1.00 88.50 618 ASN A CA 1
ATOM 4978 C C . ASN A 1 618 ? 48.248 15.538 -34.202 1.00 88.50 618 ASN A C 1
ATOM 4980 O O . ASN A 1 618 ? 48.579 14.580 -33.501 1.00 88.50 618 ASN A O 1
ATOM 4984 N N . ILE A 1 619 ? 48.814 15.779 -35.384 1.00 88.56 619 ILE A N 1
ATOM 4985 C CA . ILE A 1 619 ? 49.804 14.892 -36.004 1.00 88.56 619 ILE A CA 1
ATOM 4986 C C . ILE A 1 619 ? 51.096 14.733 -35.183 1.00 88.56 619 ILE A C 1
ATOM 4988 O O . ILE A 1 619 ? 51.751 13.695 -35.273 1.00 88.56 619 ILE A O 1
ATOM 4992 N N . PHE A 1 620 ? 51.471 15.725 -34.368 1.00 87.25 620 PHE A N 1
ATOM 4993 C CA . PHE A 1 620 ? 52.663 15.647 -33.518 1.00 87.25 620 PHE A CA 1
ATOM 4994 C C . PHE A 1 620 ? 52.465 14.644 -32.384 1.00 87.25 620 PHE A C 1
ATOM 4996 O O . PHE A 1 620 ? 53.331 13.801 -32.178 1.00 87.25 620 PHE A O 1
ATOM 5003 N N . MET A 1 621 ? 51.299 14.676 -31.735 1.00 87.12 621 MET A N 1
ATOM 5004 C CA . MET A 1 621 ? 50.931 13.721 -30.683 1.00 87.12 621 MET A CA 1
ATOM 5005 C C . MET A 1 621 ? 50.833 12.291 -31.228 1.00 87.12 621 MET A C 1
ATOM 5007 O O . MET A 1 621 ? 51.273 11.347 -30.577 1.00 87.12 621 MET A O 1
ATOM 5011 N N . TRP A 1 622 ? 50.315 12.114 -32.451 1.00 90.62 622 TRP A N 1
ATOM 5012 C CA . TRP A 1 622 ? 50.339 10.805 -33.116 1.00 90.62 622 TRP A CA 1
ATOM 5013 C C . TRP A 1 622 ? 51.773 10.338 -33.388 1.00 90.62 622 TRP A C 1
ATOM 5015 O O . TRP A 1 622 ? 52.096 9.192 -33.105 1.00 90.62 622 TRP A O 1
ATOM 5025 N N . ASN A 1 623 ? 52.650 11.213 -33.885 1.00 89.38 623 ASN A N 1
ATOM 5026 C CA . ASN A 1 623 ? 54.057 10.876 -34.122 1.00 89.38 623 ASN A CA 1
ATOM 5027 C C . ASN A 1 623 ? 54.824 10.519 -32.836 1.00 89.38 623 ASN A C 1
ATOM 5029 O O . ASN A 1 623 ? 55.647 9.609 -32.875 1.00 89.38 623 ASN A O 1
ATOM 5033 N N . GLU A 1 624 ? 54.561 11.207 -31.721 1.00 87.88 624 GLU A N 1
ATOM 5034 C CA . GLU A 1 624 ? 55.137 10.898 -30.403 1.00 87.88 624 GLU A CA 1
ATOM 5035 C C . GLU A 1 624 ? 54.708 9.502 -29.935 1.00 87.88 624 GLU A C 1
ATOM 5037 O O . GLU A 1 624 ? 55.549 8.653 -29.659 1.00 87.88 624 GLU A O 1
ATOM 5042 N N . LYS A 1 625 ? 53.408 9.198 -29.994 1.00 88.62 625 LYS A N 1
ATOM 5043 C CA . LYS A 1 625 ? 52.880 7.880 -29.606 1.00 88.62 625 LYS A CA 1
ATOM 5044 C C . LYS A 1 625 ? 53.357 6.742 -30.502 1.00 88.62 625 LYS A C 1
ATOM 5046 O O . LYS A 1 625 ? 53.578 5.636 -30.019 1.00 88.62 625 LYS A O 1
ATOM 5051 N N . LEU A 1 626 ? 53.513 6.991 -31.803 1.00 88.19 626 LEU A N 1
ATOM 5052 C CA . LEU A 1 626 ? 54.100 6.013 -32.725 1.00 88.19 626 LEU A CA 1
ATOM 5053 C C . LEU A 1 626 ? 55.558 5.713 -32.355 1.00 88.19 626 LEU A C 1
ATOM 5055 O O . LEU A 1 626 ? 55.964 4.552 -32.381 1.00 88.19 626 LEU A O 1
ATOM 5059 N N . GLN A 1 627 ? 56.318 6.739 -31.962 1.00 88.12 627 GLN A N 1
ATOM 5060 C CA . GLN A 1 627 ? 57.697 6.590 -31.505 1.00 88.12 627 GLN A CA 1
ATOM 5061 C C . GLN A 1 627 ? 57.778 5.826 -30.175 1.00 88.12 627 GLN A C 1
ATOM 5063 O O . GLN A 1 627 ? 58.581 4.899 -30.067 1.00 88.12 627 GLN A O 1
ATOM 5068 N N . ASP A 1 628 ? 56.927 6.158 -29.204 1.00 86.31 628 ASP A N 1
ATOM 5069 C CA . ASP A 1 628 ? 56.849 5.462 -27.912 1.00 86.31 628 ASP A CA 1
ATOM 5070 C C . ASP A 1 628 ? 56.470 3.985 -28.074 1.00 86.31 628 ASP A C 1
ATOM 5072 O O . ASP A 1 628 ? 56.979 3.118 -27.365 1.00 86.31 628 ASP A O 1
ATOM 5076 N N . ALA A 1 629 ? 55.617 3.682 -29.055 1.00 84.31 629 ALA A N 1
ATOM 5077 C CA . ALA A 1 629 ? 55.217 2.321 -29.396 1.00 84.31 629 ALA A CA 1
ATOM 5078 C C . ALA A 1 629 ? 56.259 1.559 -30.244 1.00 84.31 629 ALA A C 1
ATOM 5080 O O . ALA A 1 629 ? 55.988 0.448 -30.700 1.00 84.31 629 ALA A O 1
ATOM 5081 N N . GLY A 1 630 ? 57.446 2.134 -30.473 1.00 82.25 630 GLY A N 1
ATOM 5082 C CA . GLY A 1 630 ? 58.543 1.487 -31.194 1.00 82.25 630 GLY A CA 1
ATOM 5083 C C . GLY A 1 630 ? 58.358 1.410 -32.712 1.00 82.25 630 GLY A C 1
ATOM 5084 O O . GLY A 1 630 ? 59.091 0.669 -33.367 1.00 82.25 630 GLY A O 1
ATOM 5085 N N . ILE A 1 631 ? 57.417 2.165 -33.292 1.00 81.81 631 ILE A N 1
ATOM 5086 C CA . ILE A 1 631 ? 57.218 2.237 -34.743 1.00 81.81 631 ILE A CA 1
ATOM 5087 C C . ILE A 1 631 ? 58.188 3.290 -35.314 1.00 81.81 631 ILE A C 1
ATOM 5089 O O . ILE A 1 631 ? 58.013 4.485 -35.070 1.00 81.81 631 ILE A O 1
ATOM 5093 N N . PRO A 1 632 ? 59.202 2.905 -36.119 1.00 67.81 632 PRO A N 1
ATOM 5094 C CA . PRO A 1 632 ? 60.209 3.841 -36.639 1.00 67.81 632 PRO A CA 1
ATOM 5095 C C . PRO A 1 632 ? 59.656 4.791 -37.718 1.00 67.81 632 PRO A C 1
ATOM 5097 O O . PRO A 1 632 ? 60.307 5.761 -38.109 1.00 67.81 632 PRO A O 1
ATOM 5100 N N . GLN A 1 633 ? 58.461 4.500 -38.230 1.00 69.56 633 GLN A N 1
ATOM 5101 C CA . GLN A 1 633 ? 57.790 5.240 -39.287 1.00 69.56 633 GLN A CA 1
ATOM 5102 C C . GLN A 1 633 ? 57.080 6.488 -38.747 1.00 69.56 633 GLN A C 1
ATOM 5104 O O . GLN A 1 633 ? 56.185 6.389 -37.914 1.00 69.56 633 GLN A O 1
ATOM 5109 N N . GLN A 1 634 ? 57.429 7.660 -39.287 1.00 75.81 634 GLN A N 1
ATOM 5110 C CA . GLN A 1 634 ? 56.805 8.938 -38.933 1.00 75.81 634 GLN A CA 1
ATOM 5111 C C . GLN A 1 634 ? 55.814 9.388 -40.011 1.00 75.81 634 GLN A C 1
ATOM 5113 O O . GLN A 1 634 ? 56.077 9.271 -41.211 1.00 75.81 634 GLN A O 1
ATOM 5118 N N . LEU A 1 635 ? 54.679 9.933 -39.576 1.00 85.06 635 LEU A N 1
ATOM 5119 C CA . LEU A 1 635 ? 53.759 10.678 -40.432 1.00 85.06 635 LEU A CA 1
ATOM 5120 C C . LEU A 1 635 ? 54.457 11.953 -40.946 1.00 85.06 635 LEU A C 1
ATOM 5122 O O . LEU A 1 635 ? 55.383 12.436 -40.284 1.00 85.06 635 LEU A O 1
ATOM 5126 N N . PRO A 1 636 ? 54.043 12.512 -42.101 1.00 84.25 636 PRO A N 1
ATOM 5127 C CA . PRO A 1 636 ? 54.699 13.654 -42.728 1.00 84.25 636 PRO A CA 1
ATOM 5128 C C . PRO A 1 636 ? 54.965 14.794 -41.740 1.00 84.25 636 PRO A C 1
ATOM 5130 O O . PRO A 1 636 ? 54.082 15.244 -41.012 1.00 84.25 636 PRO A O 1
ATOM 5133 N N . LYS A 1 637 ? 56.212 15.266 -41.726 1.00 67.31 637 LYS A N 1
ATOM 5134 C CA . LYS A 1 637 ? 56.647 16.450 -40.985 1.00 67.31 637 LYS A CA 1
ATOM 5135 C C . LYS A 1 637 ? 56.953 17.522 -42.013 1.00 67.31 637 LYS A C 1
ATOM 5137 O O . LYS A 1 637 ? 57.727 17.270 -42.936 1.00 67.31 637 LYS A O 1
ATOM 5142 N N . ASN A 1 638 ? 56.351 18.699 -41.873 1.00 55.19 638 ASN A N 1
ATOM 5143 C CA . ASN A 1 638 ? 56.646 19.783 -42.797 1.00 55.19 638 ASN A CA 1
ATOM 5144 C C . ASN A 1 638 ? 58.124 20.169 -42.628 1.00 55.19 638 ASN A C 1
ATOM 5146 O O . ASN A 1 638 ? 58.535 20.620 -41.556 1.00 55.19 638 ASN A O 1
ATOM 5150 N N . GLY A 1 639 ? 58.939 19.960 -43.662 1.00 50.06 639 GLY A N 1
ATOM 5151 C CA . GLY A 1 639 ? 60.301 20.476 -43.684 1.00 50.06 639 GLY A CA 1
ATOM 5152 C C . GLY A 1 639 ? 60.241 22.004 -43.641 1.00 50.06 639 GLY A C 1
ATOM 5153 O O . GLY A 1 639 ? 59.794 22.623 -44.599 1.00 50.06 639 GLY A O 1
ATOM 5154 N N . ASN A 1 640 ? 60.706 22.599 -42.540 1.00 43.03 640 ASN A N 1
ATOM 5155 C CA . ASN A 1 640 ? 60.997 24.030 -42.347 1.00 43.03 640 ASN A CA 1
ATOM 5156 C C . ASN A 1 640 ? 59.913 25.034 -41.908 1.00 43.03 640 ASN A C 1
ATOM 5158 O O . ASN A 1 640 ? 60.236 26.221 -41.875 1.00 43.03 640 ASN A O 1
ATOM 5162 N N . LYS A 1 641 ? 58.701 24.668 -41.470 1.00 47.59 641 LYS A N 1
ATOM 5163 C CA . LYS A 1 641 ? 57.797 25.667 -40.846 1.00 47.59 641 LYS A CA 1
ATOM 5164 C C . LYS A 1 641 ? 56.898 25.072 -39.764 1.00 47.59 641 LYS A C 1
ATOM 5166 O O . LYS A 1 641 ? 55.785 24.677 -40.077 1.00 47.59 641 LYS A O 1
ATOM 5171 N N . MET A 1 642 ? 57.383 25.018 -38.521 1.00 41.25 642 MET A N 1
ATOM 5172 C CA . MET A 1 642 ? 56.631 25.298 -37.280 1.00 41.25 642 MET A CA 1
ATOM 5173 C C . MET A 1 642 ? 57.464 24.879 -36.060 1.00 41.25 642 MET A C 1
ATOM 5175 O O . MET A 1 642 ? 57.709 23.698 -35.831 1.00 41.25 642 MET A O 1
ATOM 5179 N N . THR A 1 643 ? 57.926 25.868 -35.297 1.00 38.12 643 THR A N 1
ATOM 5180 C CA . THR A 1 643 ? 58.459 25.704 -33.940 1.00 38.12 643 THR A CA 1
ATOM 5181 C C . THR A 1 643 ? 57.327 25.318 -32.990 1.00 38.12 643 THR A C 1
ATOM 5183 O O . THR A 1 643 ? 56.220 25.845 -33.107 1.00 38.12 643 THR A O 1
ATOM 5186 N N . ALA A 1 644 ? 57.609 24.399 -32.064 1.00 33.53 644 ALA A N 1
ATOM 5187 C CA . ALA A 1 644 ? 56.700 24.022 -30.985 1.00 33.53 644 ALA A CA 1
ATOM 5188 C C . ALA A 1 644 ? 56.233 25.264 -30.196 1.00 33.53 644 ALA A C 1
ATOM 5190 O O . ALA A 1 644 ? 57.026 26.198 -30.044 1.00 33.53 644 ALA A O 1
ATOM 5191 N N . PRO A 1 645 ? 54.988 25.301 -29.686 1.00 36.94 645 PRO A N 1
ATOM 5192 C CA . PRO A 1 645 ? 54.617 26.308 -28.703 1.00 36.94 645 PRO A CA 1
ATOM 5193 C C . PRO A 1 645 ? 55.472 26.105 -27.445 1.00 36.94 645 PRO A C 1
ATOM 5195 O O . PRO A 1 645 ? 55.622 24.981 -26.962 1.00 36.94 645 PRO A O 1
ATOM 5198 N N . GLU A 1 646 ? 56.079 27.188 -26.959 1.00 36.34 646 GLU A N 1
ATOM 5199 C CA . GLU A 1 646 ? 56.746 27.203 -25.657 1.00 36.34 646 GLU A CA 1
ATOM 5200 C C . GLU A 1 646 ? 55.738 26.878 -24.542 1.00 36.34 646 GLU A C 1
ATOM 5202 O O . GLU A 1 646 ? 54.545 27.155 -24.672 1.00 36.34 646 GLU A O 1
ATOM 5207 N N . LYS A 1 647 ? 56.267 26.218 -23.507 1.00 38.50 647 LYS A N 1
ATOM 5208 C CA . LYS A 1 647 ? 55.576 25.514 -22.415 1.00 38.50 647 LYS A CA 1
ATOM 5209 C C . LYS A 1 647 ? 54.454 26.274 -21.720 1.00 38.50 647 LYS A C 1
ATOM 5211 O O . LYS A 1 647 ? 54.637 27.477 -21.436 1.00 38.50 647 LYS A O 1
#

Nearest PDB structures (foldseek):
  5u9l-assembly1_A  TM=5.501E-01  e=1.290E-01  Arabidopsis thaliana
  5u9l-assembly1_B  TM=4.080E-01  e=2.533E-01  Arabidopsis thaliana
  5u9o-assembly2_D  TM=3.784E-01  e=1.421E-01  Arabidopsis thaliana
  5u9o-assembly2_B  TM=3.845E-01  e=2.301E-01  Arabidopsis thaliana
  6jzn-assembly1_C  TM=3.529E-01  e=3.549E-01  Arabidopsis thaliana

pLDDT: mean 84.14, std 15.23, range [31.86, 98.62]

Sequence (647 aa):
MSKKYDTFSAYLEDVYYNQLFSKIKSYLYNNQGRMDLSTSAVPDPSYVELSDFKIMGVNFHESDTDKIECKVTVRAEIEISGRGRRDYESDLTECWLSIPFAATLRNGLQQVRIGYASEYSRELFRAEDALTKYLVPYIYAKDLDKHAERFLEKYCPRALEEPMPLPIEEIVDNMGLTVYHAPLPDGIFGRTYFNDANVEVFANKACTETAERSICPGTILVNPDVFFMRNIGSTNNTVIHECVHWDKHYKFFELQKLLNPEIQAISCAVVEEYKKKANQLEDELSWMEWQANALAPKILIPAKTGKAKLSEILNRLHRAYKGRLRDGYVMELAISEFADYFKVSTTAAKIRAVELGFEQAAGVFNYVDGKNYPPFSFKKGSLKKGQTFVIDRNNVIIQSLLNPDLSEDIAARRFIHAGGLLVINDPQYVSIVEDSEPALTDYALEHVDECCLVFDRTTRVSTQYDDSFYRICFLCRDADSKSFVEASFNPREGKNEDVQKRAREMAAIAAEAKRVADILAEVPSSFCGTLDYHIKRRGYTNEKMEERTGISSRMIQDYRKKKDSNITLQSVLALCIGLNLQPAFSYDLILKAGFNIMTAKDEHLIYRYLIEHHHMENIFMWNEKLQDAGIPQQLPKNGNKMTAPEK

Mean predicted aligned error: 13.4 Å

Secondary structure (DSSP, 8-state):
-PPP-SSHHHHHHHHSHHHHHHHHHHHHHHHGGGS----SS-SSEEEEEEEEEEEEEEEEE--STTEEEEEEEEEEEEEEEEE-SSSEEEEEEEEEEEEEEEEEESSSEEEEEE---EE---PPP-TTTEE-TTS-B---GGGHHHHHHHHHHHH-GGGGTS-----HHHHHHHTT-EEEE--PPTTEEEEEESS-EEEEEESSTTS--EEEEEE-TTEEEE-GGGGTSTTT--HHHHHHHHHHHHHHHHHHHHHHHHH-TT--EEEEE-GGG--S---HHHHHHHHHHHHHHHHHHHHHS-HHHHHHHHHHHHHHHHHHHTTTS-HHHHHHHHHHHHHHHHT--HHHHHHHHHHTT-GGGGGSSEEETTEEE------TTSS-TTEESB--HHHHHHHHHH-HHHHHHHHTT-EEEETTEEEE-STTTEE--TTS--EE-HHHHH-HHHHB--EEE---S-SSS--HHHHHHGGG--SSTT----EEE-TTSHHHHHHHHHHHHHHHHHHHHHHHHHHHHHS-SSHHHHHHHHHHHTT--HHHHHHHHS--HHHHHHHHH-TT----HHHHHHHHHHTT--HHHHHHHHHHTT----SS-HHHHHHHHHHHHHTTS-HHHHHHHHHHTT--PPPP--TT--PPPP-

Solvent-accessible surface area (backbone atoms only — not comparable to full-atom values): 35715 Å² total; per-residue (Å²): 130,84,80,72,39,97,42,69,56,60,42,44,59,66,78,39,35,72,61,51,52,51,34,48,46,53,40,49,70,77,38,53,96,77,54,91,74,56,44,98,60,25,65,56,60,76,41,80,44,73,71,51,71,44,71,77,45,64,52,37,39,68,58,62,91,48,43,44,40,33,39,39,33,31,42,37,34,30,41,34,29,17,62,28,97,87,49,83,34,73,50,80,46,73,50,57,30,28,28,44,36,36,29,34,57,64,98,37,83,36,83,75,42,77,50,69,50,42,76,58,69,89,76,77,87,47,65,90,37,34,30,43,90,60,43,43,63,62,80,52,85,91,46,39,61,60,53,20,47,56,51,28,63,73,45,44,52,64,48,68,74,44,68,58,51,66,61,61,68,58,35,37,53,68,69,66,41,47,81,44,48,21,89,54,60,92,58,34,46,29,32,37,28,74,35,72,44,78,43,66,27,42,71,45,96,84,62,83,45,73,41,82,40,81,44,50,54,44,31,34,37,32,27,74,66,34,63,75,56,66,55,60,50,26,65,62,44,40,53,43,23,43,49,38,43,56,76,56,37,44,52,26,53,44,48,40,37,59,28,41,74,84,65,54,69,51,72,47,58,58,80,89,68,87,76,89,73,100,46,78,63,59,54,50,53,52,49,50,52,50,50,19,64,56,27,23,62,34,49,52,42,32,70,69,19,41,47,53,49,51,50,51,45,42,56,52,47,51,65,76,35,63,92,76,56,58,68,16,55,52,48,39,52,34,33,46,52,46,6,65,56,42,60,44,24,51,40,49,31,31,38,49,38,35,77,70,67,42,57,54,40,68,35,23,69,37,62,50,88,93,42,79,39,80,43,22,25,48,62,88,86,72,60,59,97,56,45,40,51,72,50,42,71,67,44,52,54,51,38,38,72,75,33,69,71,52,31,51,38,46,75,69,51,34,42,41,78,30,67,42,26,46,27,39,59,41,78,75,31,35,45,80,51,89,99,51,78,45,32,60,26,76,62,26,32,59,35,35,67,69,43,41,43,56,29,42,52,57,72,74,89,50,99,86,60,87,48,64,61,64,61,42,56,53,60,44,56,83,85,67,96,76,74,88,70,56,49,41,75,50,74,83,41,70,66,35,39,52,37,50,51,49,31,52,52,51,52,50,51,52,52,49,53,47,53,52,50,56,50,60,72,69,49,50,88,46,36,22,49,32,51,43,49,53,36,57,75,70,70,53,52,48,63,55,43,19,73,37,22,25,45,54,39,69,55,50,50,41,44,42,71,39,89,85,53,93,75,49,72,46,57,49,53,22,48,28,30,41,64,44,33,56,49,70,56,33,52,51,49,37,46,47,65,74,47,78,61,88,52,96,45,73,70,28,52,53,51,49,50,41,38,71,77,46,21,84,51,52,53,65,61,51,42,51,52,33,48,76,72,69,41,91,74,68,52,54,67,51,88,91,76,81,81,77,82,80,133

Foldseek 3Di:
DDDFFPAPQRVCCPVVVVVVQVLVQVVCVVCVVPDCQADLFRRDFPDKGFPGKGFPDKWWWADPQQKIKIKTKMKTKMWTWDQGPPGTDIDIDIFIKIWIWMFGLDLATHPIDIHHIDHDDDDDDDLVTTAPSLRFHRDDLVCLLVVLQVLCVQQPNVCVVAPAADPLVSSLVSLVAEEFEFPDDPQFFKKAWQAWDWGWTQPDPVSPHIDTDTDGHRYMYGHPCQVVLQQADDSQLRSQLNVLCSRRVSSSVSVCCNNPVPDTIQTRGHLPPLDDDDDPVSVSSVVSSVSSLSNSLCNLQRLVNNLVQLVVQLVVLCVVCPPNDASQVSLQVSLVVSCVRNVHRSLSSLLVCVVSQVVLSLQHQADEPRDGFGGAGEDRPLDDQQKDQAAYPVLLVVQLVPPPLNVVCVVLVQWDCARRGTWGPDPQFWDDDPPDGIYGDSNCRHHVLQTTFMWGWDPPPDPPDDCSSVSSSVSGDPPDVPDDTHTHGDCPPVSVVNNSVVSVVVSVVVVVVVVVVVVVVVQDLALLSNLLVLCVVLVHQLVLLCVQQVDHSVLSVCSNPPRPRPDDLLSLLSSQLSSLPQLVSSCSSCVNVVHDLVDPDPLSVLSSVCNHPPSPDTQVVSQVVCVVSVNPDHRRHNPPDDDDPDD